Protein AF-0000000080648473 (afdb_homodimer)

Secondary structure (DSSP, 8-state):
--S-HHHHHHTT--SEEEEEEEEEE-TT--EEEEEEEEEEETTEEEE---TTSHHHHHHHHHSEEEEEE---HHHHHHHHHSPPPGGGEEEETTEEEETT-SEEEEEEE---GGGSSS-BEEEEEEEE-------B-HHHHHHHHHHHHHHHHHHH--HHHHHHHHHHHHHHHHH--HHHHHHHHHHHHHHHHT-/--S-HHHHHHTT--SEEEEEEEEEE-TT--EEEEEEEEEEETTEEEE---TTSHHHHHHHHHSEEEEEE---HHHHHHHHHSPPPGGGEEEETTEEEETT-SEEEEEEE---GGGSSS-BEEEEEEEE-------B-HHHHHHHHHHHHHHHHHHH--HHHHHHHHHHHHHHHHH--HHHHHHHHHHHHHHHHT-

Structure (mmCIF, N/CA/C/O backbone):
data_AF-0000000080648473-model_v1
#
loop_
_entity.id
_entity.type
_entity.pdbx_description
1 polymer 'DUF447 family protein'
#
loop_
_atom_site.group_PDB
_atom_site.id
_atom_site.type_symbol
_atom_site.label_atom_id
_atom_site.label_alt_id
_atom_site.label_comp_id
_atom_site.label_asym_id
_atom_site.label_entity_id
_atom_site.label_seq_id
_atom_site.pdbx_PDB_ins_code
_atom_site.Cartn_x
_atom_site.Cartn_y
_atom_site.Cartn_z
_atom_site.occupancy
_atom_site.B_iso_or_equiv
_atom_site.auth_seq_id
_atom_site.auth_comp_id
_atom_site.auth_asym_id
_atom_site.auth_atom_id
_atom_site.pdbx_PDB_model_num
ATOM 1 N N . MET A 1 1 ? 6.234 25.062 -10.305 1 76.19 1 MET A N 1
ATOM 2 C CA . MET A 1 1 ? 6.816 23.969 -11.078 1 76.19 1 MET A CA 1
ATOM 3 C C . MET A 1 1 ? 7.922 23.266 -10.289 1 76.19 1 MET A C 1
ATOM 5 O O . MET A 1 1 ? 8.711 23.922 -9.609 1 76.19 1 MET A O 1
ATOM 9 N N . ILE A 1 2 ? 7.816 21.938 -10.414 1 82.44 2 ILE A N 1
ATOM 10 C CA . ILE A 1 2 ? 8.836 21.172 -9.703 1 82.44 2 ILE A CA 1
ATOM 11 C C . ILE A 1 2 ? 10.188 21.344 -10.398 1 82.44 2 ILE A C 1
ATOM 13 O O . ILE A 1 2 ? 10.344 20.984 -11.562 1 82.44 2 ILE A O 1
ATOM 17 N N . ARG A 1 3 ? 11.102 21.922 -9.82 1 79.56 3 ARG A N 1
ATOM 18 C CA . ARG A 1 3 ? 12.414 22.219 -10.391 1 79.56 3 ARG A CA 1
ATOM 19 C C . ARG A 1 3 ? 13.289 20.969 -10.406 1 79.56 3 ARG A C 1
ATOM 21 O O . ARG A 1 3 ? 14.148 20.812 -11.281 1 79.56 3 ARG A O 1
ATOM 28 N N . ASP A 1 4 ? 13.086 20.062 -9.516 1 84.88 4 ASP A N 1
ATOM 29 C CA . ASP A 1 4 ? 13.906 18.844 -9.438 1 84.88 4 ASP A CA 1
ATOM 30 C C . ASP A 1 4 ? 13.023 17.609 -9.297 1 84.88 4 ASP A C 1
ATOM 32 O O . ASP A 1 4 ? 12.867 17.078 -8.203 1 84.88 4 ASP A O 1
ATOM 36 N N . LEU A 1 5 ? 12.531 17.172 -10.375 1 83.44 5 LEU A N 1
ATOM 37 C CA . LEU A 1 5 ? 11.609 16.031 -10.414 1 83.44 5 LEU A CA 1
ATOM 38 C C . LEU A 1 5 ? 12.281 14.773 -9.891 1 83.44 5 LEU A C 1
ATOM 40 O O . LEU A 1 5 ? 11.648 13.984 -9.18 1 83.44 5 LEU A O 1
ATOM 44 N N . GLY A 1 6 ? 13.523 14.594 -10.312 1 87.56 6 GLY A N 1
ATOM 45 C CA . GLY A 1 6 ? 14.266 13.445 -9.836 1 87.56 6 GLY A CA 1
ATOM 46 C C . GLY A 1 6 ? 14.375 13.383 -8.32 1 87.56 6 GLY A C 1
ATOM 47 O O . GLY A 1 6 ? 14.219 12.32 -7.723 1 87.56 6 GLY A O 1
ATOM 48 N N . ARG A 1 7 ? 14.578 14.531 -7.699 1 92.38 7 ARG A N 1
ATOM 49 C CA . ARG A 1 7 ? 14.719 14.602 -6.25 1 92.38 7 ARG A CA 1
ATOM 50 C C . ARG A 1 7 ? 13.406 14.281 -5.555 1 92.38 7 ARG A C 1
ATOM 52 O O . ARG A 1 7 ? 13.383 13.555 -4.555 1 92.38 7 ARG A O 1
ATOM 59 N N . ILE A 1 8 ? 12.312 14.766 -6.094 1 95.81 8 ILE A N 1
ATOM 60 C CA . ILE A 1 8 ? 10.984 14.531 -5.535 1 95.81 8 ILE A CA 1
ATOM 61 C C . ILE A 1 8 ? 10.641 13.047 -5.621 1 95.81 8 ILE A C 1
ATOM 63 O O . ILE A 1 8 ? 10.109 12.469 -4.664 1 95.81 8 ILE A O 1
ATOM 67 N N . GLU A 1 9 ? 10.992 12.453 -6.668 1 95.06 9 GLU A N 1
ATOM 68 C CA . GLU A 1 9 ? 10.711 11.031 -6.852 1 95.06 9 GLU A CA 1
ATOM 69 C C . GLU A 1 9 ? 11.602 10.18 -5.953 1 95.06 9 GLU A C 1
ATOM 71 O O . GLU A 1 9 ? 11.18 9.117 -5.48 1 95.06 9 GLU A O 1
ATOM 76 N N . GLU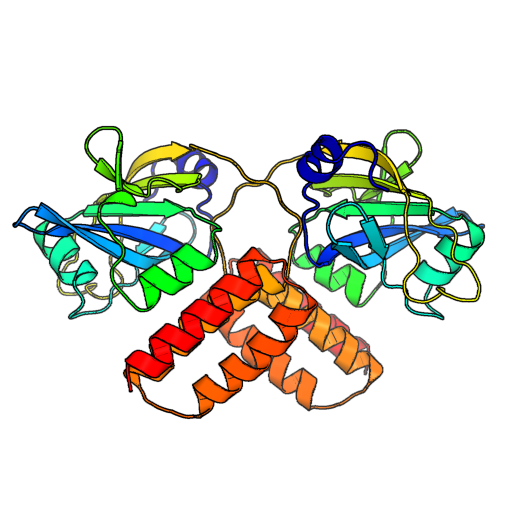 A 1 10 ? 12.789 10.609 -5.707 1 95.25 10 GLU A N 1
ATOM 77 C CA . GLU A 1 10 ? 13.664 9.93 -4.758 1 95.25 10 GLU A CA 1
ATOM 78 C C . GLU A 1 10 ? 13.055 9.914 -3.357 1 95.25 10 GLU A C 1
ATOM 80 O O . GLU A 1 10 ? 13.289 8.992 -2.578 1 95.25 10 GLU A O 1
ATOM 85 N N . LEU A 1 11 ? 12.25 10.953 -3.074 1 97.25 11 LEU A N 1
ATOM 86 C CA . LEU A 1 11 ? 11.625 11.086 -1.763 1 97.25 11 LEU A CA 1
ATOM 87 C C . LEU A 1 11 ? 10.312 10.305 -1.7 1 97.25 11 LEU A C 1
ATOM 89 O O . LEU A 1 11 ? 9.641 10.289 -0.666 1 97.25 11 LEU A O 1
ATOM 93 N N . GLY A 1 12 ? 9.977 9.68 -2.799 1 96.56 12 GLY A N 1
ATOM 94 C CA . GLY A 1 12 ? 8.812 8.812 -2.812 1 96.56 12 GLY A CA 1
ATOM 95 C C . GLY A 1 12 ? 7.539 9.516 -3.24 1 96.56 12 GLY A C 1
ATOM 96 O O . GLY A 1 12 ? 6.438 9.031 -2.986 1 96.56 12 GLY A O 1
ATOM 97 N N . ILE A 1 13 ? 7.695 10.656 -3.875 1 97.81 13 ILE A N 1
ATOM 98 C CA . ILE A 1 13 ? 6.535 11.438 -4.285 1 97.81 13 ILE A CA 1
ATOM 99 C C . ILE A 1 13 ? 6.336 11.312 -5.793 1 97.81 13 ILE A C 1
ATOM 101 O O . ILE A 1 13 ? 7.203 11.703 -6.578 1 97.81 13 ILE A O 1
ATOM 105 N N . PHE A 1 14 ? 5.211 10.766 -6.172 1 97.06 14 PHE A N 1
ATOM 106 C CA . PHE A 1 14 ? 4.914 10.477 -7.57 1 97.06 14 PHE A CA 1
ATOM 107 C C . PHE A 1 14 ? 3.537 11.008 -7.953 1 97.06 14 PHE A C 1
ATOM 109 O O . PHE A 1 14 ? 2.859 11.633 -7.141 1 97.06 14 PHE A O 1
ATOM 116 N N . ASP A 1 15 ? 3.168 10.852 -9.242 1 97.44 15 ASP A N 1
ATOM 117 C CA . ASP A 1 15 ? 1.849 11.281 -9.695 1 97.44 15 ASP A CA 1
ATOM 118 C C . ASP A 1 15 ? 0.744 10.633 -8.867 1 97.44 15 ASP A C 1
ATOM 120 O O . ASP A 1 15 ? 0.832 9.453 -8.516 1 97.44 15 ASP A O 1
ATOM 124 N N . GLY A 1 16 ? -0.351 11.438 -8.602 1 97.88 16 GLY A N 1
ATOM 125 C CA . GLY A 1 16 ? -1.429 11.016 -7.719 1 97.88 16 GLY A CA 1
ATOM 126 C C . GLY A 1 16 ? -1.335 11.625 -6.332 1 97.88 16 GLY A C 1
ATOM 127 O O . GLY A 1 16 ? -0.578 12.578 -6.117 1 97.88 16 GLY A O 1
ATOM 128 N N . ILE A 1 17 ? -2.143 11.172 -5.473 1 98.62 17 ILE A N 1
ATOM 129 C CA . ILE A 1 17 ? -2.125 11.664 -4.098 1 98.62 17 ILE A CA 1
ATOM 130 C C . ILE A 1 17 ? -1.145 10.844 -3.266 1 98.62 17 ILE A C 1
ATOM 132 O O . ILE A 1 17 ? -1.242 9.617 -3.217 1 98.62 17 ILE A O 1
ATOM 136 N N . ASN A 1 18 ? -0.163 11.477 -2.77 1 98.62 18 ASN A N 1
ATOM 137 C CA . ASN A 1 18 ? 0.8 10.906 -1.835 1 98.62 18 ASN A CA 1
ATOM 138 C C . ASN A 1 18 ? 0.389 11.148 -0.386 1 98.62 18 ASN A C 1
ATOM 140 O O . ASN A 1 18 ? 0.379 12.289 0.077 1 98.62 18 ASN A O 1
ATOM 144 N N . GLU A 1 19 ? 0.005 10.055 0.288 1 98.69 19 GLU A N 1
ATOM 145 C CA . GLU A 1 19 ? -0.373 10.203 1.69 1 98.69 19 GLU A CA 1
ATOM 146 C C . GLU A 1 19 ? 0.854 10.406 2.574 1 98.69 19 GLU A C 1
ATOM 148 O O . GLU A 1 19 ? 1.631 9.477 2.795 1 98.69 19 GLU A O 1
ATOM 153 N N . ILE A 1 20 ? 1.003 11.609 3.045 1 98.81 20 ILE A N 1
ATOM 154 C CA . ILE A 1 20 ? 2.121 11.945 3.92 1 98.81 20 ILE A CA 1
ATOM 155 C C . ILE A 1 20 ? 1.597 12.344 5.297 1 98.81 20 ILE A C 1
ATOM 157 O O . ILE A 1 20 ? 0.391 12.523 5.48 1 98.81 20 ILE A O 1
ATOM 161 N N . ILE A 1 21 ? 2.473 12.344 6.215 1 98.81 21 ILE A N 1
ATOM 162 C CA . ILE A 1 21 ? 2.189 12.945 7.512 1 98.81 21 ILE A CA 1
ATOM 163 C C . ILE A 1 21 ? 2.934 14.273 7.633 1 98.81 21 ILE A C 1
ATOM 165 O O . ILE A 1 21 ? 4.168 14.305 7.652 1 98.81 21 ILE A O 1
ATOM 169 N N . ALA A 1 22 ? 2.207 15.312 7.688 1 98.81 22 ALA A N 1
ATOM 170 C CA . ALA A 1 22 ? 2.795 16.641 7.766 1 98.81 22 ALA A CA 1
ATOM 171 C C . ALA A 1 22 ? 3.164 17 9.203 1 98.81 22 ALA A C 1
ATOM 173 O O . ALA A 1 22 ? 2.396 16.734 10.133 1 98.81 22 ALA A O 1
ATOM 174 N N . THR A 1 23 ? 4.312 17.547 9.359 1 98.88 23 THR A N 1
ATOM 175 C CA . THR A 1 23 ? 4.656 18.172 10.625 1 98.88 23 THR A CA 1
ATOM 176 C C . THR A 1 23 ? 4.711 19.688 10.477 1 98.88 23 THR A C 1
ATOM 178 O O . THR A 1 23 ? 5.188 20.203 9.469 1 98.88 23 THR A O 1
ATOM 181 N N . THR A 1 24 ? 4.164 20.344 11.375 1 98.44 24 THR A N 1
ATOM 182 C CA . THR A 1 24 ? 4.141 21.812 11.477 1 98.44 24 THR A CA 1
ATOM 183 C C . THR A 1 24 ? 4.387 22.25 12.914 1 98.44 24 THR A C 1
ATOM 185 O O . THR A 1 24 ? 4.371 21.438 13.836 1 98.44 24 THR A O 1
ATOM 188 N N . VAL A 1 25 ? 4.727 23.531 13.055 1 97.5 25 VAL A N 1
ATOM 189 C CA . VAL A 1 25 ? 4.961 24.141 14.359 1 97.5 25 VAL A CA 1
ATOM 190 C C . VAL A 1 25 ? 4.176 25.438 14.469 1 97.5 25 VAL A C 1
ATOM 192 O O . VAL A 1 25 ? 4.133 26.234 13.523 1 97.5 25 VAL A O 1
ATOM 195 N N . ASN A 1 26 ? 3.506 25.609 15.586 1 96.62 26 ASN A N 1
ATOM 196 C CA . ASN A 1 26 ? 2.814 26.875 15.766 1 96.62 26 ASN A CA 1
ATOM 197 C C . ASN A 1 26 ? 3.736 27.938 16.359 1 96.62 26 ASN A C 1
ATOM 199 O O . ASN A 1 26 ? 4.918 27.672 16.594 1 96.62 26 ASN A O 1
ATOM 203 N N . GLU A 1 27 ? 3.189 29.109 16.547 1 95 27 GLU A N 1
ATOM 204 C CA . GLU A 1 27 ? 3.979 30.234 17.016 1 95 27 GLU A CA 1
ATOM 205 C C . GLU A 1 27 ? 4.535 29.969 18.406 1 95 27 GLU A C 1
ATOM 207 O O . GLU A 1 27 ? 5.609 30.469 18.766 1 95 27 GLU A O 1
ATOM 212 N N . ALA A 1 28 ? 3.824 29.156 19.188 1 95.81 28 ALA A N 1
ATOM 213 C CA . ALA A 1 28 ? 4.238 28.844 20.547 1 95.81 28 ALA A CA 1
ATOM 214 C C . ALA A 1 28 ? 5.293 27.734 20.562 1 95.81 28 ALA A C 1
ATOM 216 O O . ALA A 1 28 ? 5.828 27.391 21.609 1 95.81 28 ALA A O 1
ATOM 217 N N . GLY A 1 29 ? 5.531 27.141 19.438 1 95.75 29 GLY A N 1
ATOM 218 C CA . GLY A 1 29 ? 6.547 26.094 19.328 1 95.75 29 GLY A CA 1
ATOM 219 C C . GLY A 1 29 ? 5.992 24.703 19.516 1 95.75 29 GLY A C 1
ATOM 220 O O . GLY A 1 29 ? 6.75 23.734 19.672 1 95.75 29 GLY A O 1
ATOM 221 N N . THR A 1 30 ? 4.695 24.609 19.562 1 97 30 THR A N 1
ATOM 222 C CA . THR A 1 30 ? 4.07 23.297 19.719 1 97 30 THR A CA 1
ATOM 223 C C . THR A 1 30 ? 4.066 22.547 18.391 1 97 30 THR A C 1
ATOM 225 O O . THR A 1 30 ? 3.656 23.094 17.359 1 97 30 THR A O 1
ATOM 228 N N . HIS A 1 31 ? 4.531 21.344 18.438 1 98.19 31 HIS A N 1
ATOM 229 C CA . HIS A 1 31 ? 4.594 20.5 17.25 1 98.19 31 HIS A CA 1
ATOM 230 C C . HIS A 1 31 ? 3.238 19.875 16.953 1 98.19 31 HIS A C 1
ATOM 232 O O . HIS A 1 31 ? 2.484 19.547 17.875 1 98.19 31 HIS A O 1
ATOM 238 N N . ASN A 1 32 ? 2.928 19.75 15.703 1 98.44 32 ASN A N 1
ATOM 239 C CA . ASN A 1 32 ? 1.719 19.094 15.227 1 98.44 32 ASN A CA 1
ATOM 240 C C . ASN A 1 32 ? 2.021 18.125 14.086 1 98.44 32 ASN A C 1
ATOM 242 O O . ASN A 1 32 ? 2.865 18.406 13.234 1 98.44 32 ASN A O 1
ATOM 246 N N . ALA A 1 33 ? 1.428 16.969 14.148 1 98.81 33 ALA A N 1
ATOM 247 C CA . ALA A 1 33 ? 1.495 16 13.062 1 98.81 33 ALA A CA 1
ATOM 248 C C . ALA A 1 33 ? 0.099 15.602 12.594 1 98.81 33 ALA A C 1
ATOM 250 O O . ALA A 1 33 ? -0.787 15.352 13.414 1 98.81 33 ALA A O 1
ATOM 251 N N . ALA A 1 34 ? -0.133 15.578 11.273 1 98.5 34 ALA A N 1
ATOM 252 C CA . ALA A 1 34 ? -1.42 15.172 10.719 1 98.5 34 ALA A CA 1
ATOM 253 C C . ALA A 1 34 ? -1.26 14.648 9.289 1 98.5 34 ALA A C 1
ATOM 255 O O . ALA A 1 34 ? -0.409 15.133 8.539 1 98.5 34 ALA A O 1
ATOM 256 N N . PRO A 1 35 ? -2.076 13.695 8.938 1 98.44 35 PRO A N 1
ATOM 257 C CA . PRO A 1 35 ? -2.027 13.242 7.543 1 98.44 35 PRO A CA 1
ATOM 258 C C . PRO A 1 35 ? -2.52 14.305 6.562 1 98.44 35 PRO A C 1
ATOM 260 O O . PRO A 1 35 ? -3.465 15.039 6.863 1 98.44 35 PRO A O 1
ATOM 263 N N . LEU A 1 36 ? -1.856 14.453 5.453 1 98.12 36 LEU A N 1
ATOM 264 C CA . LEU A 1 36 ? -2.254 15.305 4.34 1 98.12 36 LEU A CA 1
ATOM 265 C C . LEU A 1 36 ? -2.068 14.586 3.01 1 98.12 36 LEU A C 1
ATOM 267 O O . LEU A 1 36 ? -1.202 13.719 2.885 1 98.12 36 LEU A O 1
ATOM 271 N N . GLY A 1 37 ? -2.918 14.898 2.055 1 98.25 37 GLY A N 1
ATOM 272 C CA . GLY A 1 37 ? -2.721 14.461 0.682 1 98.25 37 GLY A CA 1
ATOM 273 C C . GLY A 1 37 ? -1.87 15.414 -0.134 1 98.25 37 GLY A C 1
ATOM 274 O O . GLY A 1 37 ? -2.314 16.516 -0.473 1 98.25 37 GLY A O 1
ATOM 275 N N . LEU A 1 38 ? -0.641 15.047 -0.356 1 98.56 38 LEU A N 1
ATOM 276 C CA . LEU A 1 38 ? 0.224 15.766 -1.283 1 98.56 38 LEU A CA 1
ATOM 277 C C . LEU A 1 38 ? -0.014 15.305 -2.717 1 98.56 38 LEU A C 1
ATOM 279 O O . LEU A 1 38 ? 0.239 14.148 -3.053 1 98.56 38 LEU A O 1
ATOM 283 N N . ILE A 1 39 ? -0.513 16.219 -3.566 1 97.94 39 ILE A N 1
ATOM 284 C CA . ILE A 1 39 ? -1.008 15.859 -4.887 1 97.94 39 ILE A CA 1
ATOM 285 C C . ILE A 1 39 ? 0.008 16.266 -5.953 1 97.94 39 ILE A C 1
ATOM 287 O O . ILE A 1 39 ? 0.35 17.438 -6.074 1 97.94 39 ILE A O 1
ATOM 291 N N . ARG A 1 40 ? 0.458 15.328 -6.676 1 97.62 40 ARG A N 1
ATOM 292 C CA . ARG A 1 40 ? 1.321 15.617 -7.816 1 97.62 40 ARG A CA 1
ATOM 293 C C . ARG A 1 40 ? 0.581 15.406 -9.133 1 97.62 40 ARG A C 1
ATOM 295 O O . ARG A 1 40 ? -0.027 14.352 -9.344 1 97.62 40 ARG A O 1
ATOM 302 N N . THR A 1 41 ? 0.563 16.359 -9.938 1 95.12 41 THR A N 1
ATOM 303 C CA . THR A 1 41 ? 0.084 16.297 -11.312 1 95.12 41 THR A CA 1
ATOM 304 C C . THR A 1 41 ? 1.162 16.781 -12.281 1 95.12 41 THR A C 1
ATOM 306 O O . THR A 1 41 ? 1.342 17.984 -12.477 1 95.12 41 THR A O 1
ATOM 309 N N . GLY A 1 42 ? 1.852 15.773 -12.852 1 93.12 42 GLY A N 1
ATOM 310 C CA . GLY A 1 42 ? 2.99 16.141 -13.68 1 93.12 42 GLY A CA 1
ATOM 311 C C . GLY A 1 42 ? 4.074 16.875 -12.914 1 93.12 42 GLY A C 1
ATOM 312 O O . GLY A 1 42 ? 4.668 16.312 -11.984 1 93.12 42 GLY A O 1
ATOM 313 N N . GLU A 1 43 ? 4.16 18.203 -13.211 1 94.31 43 GLU A N 1
ATOM 314 C CA . GLU A 1 43 ? 5.258 18.953 -12.617 1 94.31 43 GLU A CA 1
ATOM 315 C C . GLU A 1 43 ? 4.746 19.922 -11.547 1 94.31 43 GLU A C 1
ATOM 317 O O . GLU A 1 43 ? 5.453 20.844 -11.141 1 94.31 43 GLU A O 1
ATOM 322 N N . THR A 1 44 ? 3.564 19.672 -11.141 1 95.5 44 THR A N 1
ATOM 323 C CA . THR A 1 44 ? 2.994 20.547 -10.117 1 95.5 44 THR A CA 1
ATOM 324 C C . THR A 1 44 ? 2.668 19.75 -8.852 1 95.5 44 THR A C 1
ATOM 326 O O . THR A 1 44 ? 2.268 18.594 -8.93 1 95.5 44 THR A O 1
ATOM 329 N N . LEU A 1 45 ? 2.895 20.391 -7.727 1 96.81 45 LEU A N 1
ATOM 330 C CA . LEU A 1 45 ? 2.541 19.844 -6.426 1 96.81 45 LEU A CA 1
ATOM 331 C C . LEU A 1 45 ? 1.556 20.75 -5.699 1 96.81 45 LEU A C 1
ATOM 333 O O . LEU A 1 45 ? 1.7 21.984 -5.723 1 96.81 45 LEU A O 1
ATOM 337 N N . SER A 1 46 ? 0.538 20.156 -5.16 1 96.81 46 SER A N 1
ATOM 338 C CA . SER A 1 46 ? -0.42 20.859 -4.305 1 96.81 46 SER A CA 1
ATOM 339 C C . SER A 1 46 ? -0.751 20.031 -3.064 1 96.81 46 SER A C 1
ATOM 341 O O . SER A 1 46 ? -0.474 18.828 -3.016 1 96.81 46 SER A O 1
ATOM 343 N N . VAL A 1 47 ? -1.25 20.719 -2.096 1 97.38 47 VAL A N 1
ATOM 344 C CA . VAL A 1 47 ? -1.613 20 -0.875 1 97.38 47 VAL A CA 1
ATOM 345 C C . VAL A 1 47 ? -3.047 20.359 -0.48 1 97.38 47 VAL A C 1
ATOM 347 O O . VAL A 1 47 ? -3.467 21.516 -0.599 1 97.38 47 VAL A O 1
ATOM 350 N N . ARG A 1 48 ? -3.805 19.312 -0.126 1 95.12 48 ARG A N 1
ATOM 351 C CA . ARG A 1 48 ? -5.176 19.531 0.333 1 95.12 48 ARG A CA 1
ATOM 352 C C . ARG A 1 48 ? -5.199 19.969 1.792 1 95.12 48 ARG A C 1
ATOM 354 O O . ARG A 1 48 ? -4.758 19.234 2.676 1 95.12 48 ARG A O 1
ATOM 361 N N . LEU A 1 49 ? -5.754 21.141 2.016 1 95.12 49 LEU A N 1
ATOM 362 C CA . LEU A 1 49 ? -5.832 21.672 3.371 1 95.12 49 LEU A CA 1
ATOM 363 C C . LEU A 1 49 ? -7.285 21.781 3.83 1 95.12 49 LEU A C 1
ATOM 365 O O . LEU A 1 49 ? -8.172 22.062 3.025 1 95.12 49 LEU A O 1
ATOM 369 N N . PHE A 1 50 ? -7.453 21.484 5.098 1 91.19 50 PHE A N 1
ATOM 370 C CA . PHE A 1 50 ? -8.781 21.625 5.695 1 91.19 50 PHE A CA 1
ATOM 371 C C . PHE A 1 50 ? -8.82 22.812 6.656 1 91.19 50 PHE A C 1
ATOM 373 O O . PHE A 1 50 ? -8.141 22.797 7.684 1 91.19 50 PHE A O 1
ATOM 380 N N . VAL A 1 51 ? -9.664 23.703 6.336 1 89.62 51 VAL A N 1
ATOM 381 C CA . VAL A 1 51 ? -9.789 24.922 7.121 1 89.62 51 VAL A CA 1
ATOM 382 C C . VAL A 1 51 ? -10.227 24.578 8.547 1 89.62 51 VAL A C 1
ATOM 384 O O . VAL A 1 51 ? -11.094 23.734 8.75 1 89.62 51 VAL A O 1
ATOM 387 N N . GLY A 1 52 ? -9.578 25.297 9.5 1 90 52 GLY A N 1
ATOM 388 C CA . GLY A 1 52 ? -9.984 25.125 10.891 1 90 52 GLY A CA 1
ATOM 389 C C . GLY A 1 52 ? -9.164 24.094 11.633 1 90 52 GLY A C 1
ATOM 390 O O . GLY A 1 52 ? -9.406 23.844 12.82 1 90 52 GLY A O 1
ATOM 391 N N . THR A 1 53 ? -8.219 23.469 10.977 1 92.62 53 THR A N 1
ATOM 392 C CA . THR A 1 53 ? -7.348 22.516 11.641 1 92.62 53 THR A CA 1
ATOM 393 C C . THR A 1 53 ? -6.078 23.203 12.141 1 92.62 53 THR A C 1
ATOM 395 O O . THR A 1 53 ? -5.738 24.297 11.688 1 92.62 53 THR A O 1
ATOM 398 N N . HIS A 1 54 ? -5.398 22.594 13.047 1 95.19 54 HIS A N 1
ATOM 399 C CA . HIS A 1 54 ? -4.105 23.078 13.508 1 95.19 54 HIS A CA 1
ATOM 400 C C . HIS A 1 54 ? -3.105 23.172 12.359 1 95.19 54 HIS A C 1
ATOM 402 O O . HIS A 1 54 ? -2.355 24.141 12.25 1 95.19 54 HIS A O 1
ATOM 408 N N . THR A 1 55 ? -3.111 22.141 11.523 1 95.31 55 THR A N 1
ATOM 409 C CA . THR A 1 55 ? -2.201 22.094 10.383 1 95.31 55 THR A CA 1
ATOM 410 C C . THR A 1 55 ? -2.426 23.297 9.461 1 95.31 55 THR A C 1
ATOM 412 O O . THR A 1 55 ? -1.469 23.938 9.039 1 95.31 55 THR A O 1
ATOM 415 N N . TYR A 1 56 ? -3.705 23.547 9.227 1 94.38 56 TYR A N 1
ATOM 416 C CA . TYR A 1 56 ? -4.059 24.688 8.391 1 94.38 56 TYR A CA 1
ATOM 417 C C . TYR A 1 56 ? -3.543 25.984 8.992 1 94.38 56 TYR A C 1
ATOM 419 O O . TYR A 1 56 ? -2.885 26.781 8.312 1 94.38 56 TYR A O 1
ATOM 427 N N . GLU A 1 57 ? -3.807 26.266 10.242 1 94.62 57 GLU A N 1
ATOM 428 C CA . GLU A 1 57 ? -3.404 27.484 10.93 1 94.62 57 GLU A CA 1
ATOM 429 C C . GLU A 1 57 ? -1.885 27.641 10.945 1 94.62 57 GLU A C 1
ATOM 431 O O . GLU A 1 57 ? -1.361 28.734 10.711 1 94.62 57 GLU A O 1
ATOM 436 N N . ASN A 1 58 ? -1.223 26.531 11.195 1 96.88 58 ASN A N 1
ATOM 437 C CA . ASN A 1 58 ? 0.235 26.562 11.227 1 96.88 58 ASN A CA 1
ATOM 438 C C . ASN A 1 58 ? 0.822 26.906 9.867 1 96.88 58 ASN A C 1
ATOM 440 O O . ASN A 1 58 ? 1.772 27.672 9.766 1 96.88 58 ASN A O 1
ATOM 444 N N . ILE A 1 59 ? 0.256 26.312 8.812 1 96.38 59 ILE A N 1
ATOM 445 C CA . ILE A 1 59 ? 0.764 26.547 7.465 1 96.38 59 ILE A CA 1
ATOM 446 C C . ILE A 1 59 ? 0.458 27.984 7.039 1 96.38 59 ILE A C 1
ATOM 448 O O . ILE A 1 59 ? 1.28 28.625 6.387 1 96.38 59 ILE A O 1
ATOM 452 N N . MET A 1 60 ? -0.731 28.5 7.398 1 92.81 60 MET A N 1
ATOM 453 C CA . MET A 1 60 ? -1.091 29.875 7.074 1 92.81 60 MET A CA 1
ATOM 454 C C . MET A 1 60 ? -0.127 30.859 7.727 1 92.81 60 MET A C 1
ATOM 456 O O . MET A 1 60 ? 0.231 31.875 7.129 1 92.81 60 MET A O 1
ATOM 460 N N . SER A 1 61 ? 0.259 30.547 8.891 1 93.94 61 SER A N 1
ATOM 461 C CA . SER A 1 61 ? 1.14 31.422 9.641 1 93.94 61 SER A CA 1
ATOM 462 C C . SER A 1 61 ? 2.598 31.234 9.242 1 93.94 61 SER A C 1
ATOM 464 O O . SER A 1 61 ? 3.311 32.188 8.984 1 93.94 61 SER A O 1
ATOM 466 N N . GLY A 1 62 ? 3.07 29.984 9.141 1 95.19 62 GLY A N 1
ATOM 467 C CA . GLY A 1 62 ? 4.477 29.656 8.945 1 95.19 62 GLY A CA 1
ATOM 468 C C . GLY A 1 62 ? 4.863 29.547 7.484 1 95.19 62 GLY A C 1
ATOM 469 O O . GLY A 1 62 ? 6.047 29.562 7.145 1 95.19 62 GLY A O 1
ATOM 470 N N . LYS A 1 63 ? 3.943 29.328 6.652 1 96.12 63 LYS A N 1
ATOM 471 C CA . LYS A 1 63 ? 4.105 29.281 5.199 1 96.12 63 LYS A CA 1
ATOM 472 C C . LYS A 1 63 ? 4.953 28.078 4.781 1 96.12 63 LYS A C 1
ATOM 474 O O . LYS A 1 63 ? 5.652 28.141 3.768 1 96.12 63 LYS A O 1
ATOM 479 N N . LYS A 1 64 ? 4.941 27.078 5.562 1 98 64 LYS A N 1
ATOM 480 C CA . LYS A 1 64 ? 5.699 25.875 5.234 1 98 64 LYS A CA 1
ATOM 481 C C . LYS A 1 64 ? 5.152 24.672 5.98 1 98 64 LYS A C 1
ATOM 483 O O . LYS A 1 64 ? 4.395 24.812 6.941 1 98 64 LYS A O 1
ATOM 488 N N . PHE A 1 65 ? 5.504 23.5 5.598 1 98.62 65 PHE A N 1
ATOM 489 C CA . PHE A 1 65 ? 5.297 22.234 6.297 1 98.62 65 PHE A CA 1
ATOM 490 C C . PHE A 1 65 ? 6.324 21.203 5.852 1 98.62 65 PHE A C 1
ATOM 492 O O . PHE A 1 65 ? 6.977 21.375 4.82 1 98.62 65 PHE A O 1
ATOM 499 N N . VAL A 1 66 ? 6.527 20.266 6.688 1 98.88 66 VAL A N 1
ATOM 500 C CA . VAL A 1 66 ? 7.383 19.125 6.348 1 98.88 66 VAL A CA 1
ATOM 501 C C . VAL A 1 66 ? 6.523 17.906 6.047 1 98.88 66 VAL A C 1
ATOM 503 O O . VAL A 1 66 ? 5.664 17.531 6.848 1 98.88 66 VAL A O 1
ATOM 506 N N . ALA A 1 67 ? 6.691 17.312 4.887 1 98.88 67 ALA A N 1
ATOM 507 C CA . ALA A 1 67 ? 6.074 16.047 4.535 1 98.88 67 ALA A CA 1
ATOM 508 C C . ALA A 1 67 ? 6.934 14.867 4.996 1 98.88 67 ALA A C 1
ATOM 510 O O . ALA A 1 67 ? 8.094 14.75 4.602 1 98.88 67 ALA A O 1
ATOM 511 N N . ASN A 1 68 ? 6.434 14.047 5.871 1 98.88 68 ASN A N 1
ATOM 512 C CA . ASN A 1 68 ? 7.078 12.805 6.281 1 98.88 68 ASN A CA 1
ATOM 513 C C . ASN A 1 68 ? 6.457 11.594 5.586 1 98.88 68 ASN A C 1
ATOM 515 O O . ASN A 1 68 ? 5.262 11.344 5.727 1 98.88 68 ASN A O 1
ATOM 519 N N . VAL A 1 69 ? 7.246 10.945 4.812 1 98.56 69 VAL A N 1
ATOM 520 C CA . VAL A 1 69 ? 6.812 9.688 4.211 1 98.56 69 VAL A CA 1
ATOM 521 C C . VAL A 1 69 ? 6.98 8.547 5.211 1 98.56 69 VAL A C 1
ATOM 523 O O . VAL A 1 69 ? 8.055 8.383 5.793 1 98.56 69 VAL A O 1
ATOM 526 N N . SER A 1 70 ? 5.926 7.863 5.461 1 97.38 70 SER A N 1
ATOM 527 C CA . SER A 1 70 ? 5.926 6.738 6.391 1 97.38 70 SER A CA 1
ATOM 528 C C . SER A 1 70 ? 4.957 5.648 5.941 1 97.38 70 SER A C 1
ATOM 530 O O . SER A 1 70 ? 3.938 5.938 5.312 1 97.38 70 SER A O 1
ATOM 532 N N . HIS A 1 71 ? 5.285 4.414 6.293 1 96 71 HIS A N 1
ATOM 533 C CA . HIS A 1 71 ? 4.383 3.291 6.059 1 96 71 HIS A CA 1
ATOM 534 C C . HIS A 1 71 ? 3.934 2.662 7.371 1 96 71 HIS A C 1
ATOM 536 O O . HIS A 1 71 ? 3.369 1.564 7.379 1 96 71 HIS A O 1
ATOM 542 N N . ASP A 1 72 ? 4.23 3.371 8.461 1 96.31 72 ASP A N 1
ATOM 543 C CA . ASP A 1 72 ? 3.814 2.869 9.766 1 96.31 72 ASP A CA 1
ATOM 544 C C . ASP A 1 72 ? 2.314 3.07 9.984 1 96.31 72 ASP A C 1
ATOM 546 O O . ASP A 1 72 ? 1.854 4.199 10.164 1 96.31 72 ASP A O 1
ATOM 550 N N . PRO A 1 73 ? 1.566 1.917 10.055 1 97.69 73 PRO A N 1
ATOM 551 C CA . PRO A 1 73 ? 0.114 2.062 10.172 1 97.69 73 PRO A CA 1
ATOM 552 C C . PRO A 1 73 ? -0.308 2.713 11.492 1 97.69 73 PRO A C 1
ATOM 554 O O . PRO A 1 73 ? -1.324 3.412 11.539 1 97.69 73 PRO A O 1
ATOM 557 N N . ILE A 1 74 ? 0.448 2.557 12.484 1 97.69 74 ILE A N 1
ATOM 558 C CA . ILE A 1 74 ? 0.105 3.131 13.781 1 97.69 74 ILE A CA 1
ATOM 559 C C . ILE A 1 74 ? 0.234 4.652 13.719 1 97.69 74 ILE A C 1
ATOM 561 O O . ILE A 1 74 ? -0.617 5.375 14.25 1 97.69 74 ILE A O 1
ATOM 565 N N . LEU A 1 75 ? 1.277 5.098 13.086 1 97.94 75 LEU A N 1
ATOM 566 C CA . LEU A 1 75 ? 1.477 6.535 12.945 1 97.94 75 LEU A CA 1
ATOM 567 C C . LEU A 1 75 ? 0.323 7.172 12.18 1 97.94 75 LEU A C 1
ATOM 569 O O . LEU A 1 75 ? -0.156 8.25 12.547 1 97.94 75 LEU A O 1
ATOM 573 N N . PHE A 1 76 ? -0.165 6.531 11.125 1 98.56 76 PHE A N 1
ATOM 574 C CA . PHE A 1 76 ? -1.3 7.043 10.367 1 98.56 76 PHE A CA 1
ATOM 575 C C . PHE A 1 76 ? -2.539 7.145 11.25 1 98.56 76 PHE A C 1
ATOM 577 O O . PHE A 1 76 ? -3.23 8.164 11.242 1 98.56 76 PHE A O 1
ATOM 584 N N . VAL A 1 77 ? -2.766 6.086 12.031 1 98.69 77 VAL A N 1
ATOM 585 C CA . VAL A 1 77 ? -3.949 6.039 12.883 1 98.69 77 VAL A CA 1
ATOM 586 C C . VAL A 1 77 ? -3.857 7.121 13.953 1 98.69 77 VAL A C 1
ATOM 588 O O . VAL A 1 77 ? -4.785 7.91 14.133 1 98.69 77 VAL A O 1
ATOM 591 N N . GLU A 1 78 ? -2.76 7.246 14.586 1 98.31 78 GLU A N 1
ATOM 592 C CA . GLU A 1 78 ? -2.613 8.141 15.727 1 98.31 78 GLU A CA 1
ATOM 593 C C . GLU A 1 78 ? -2.631 9.602 15.289 1 98.31 78 GLU A C 1
ATOM 595 O O . GLU A 1 78 ? -3.215 10.453 15.969 1 98.31 78 GLU A O 1
ATOM 600 N N . THR A 1 79 ? -2.041 9.898 14.172 1 98.31 79 THR A N 1
ATOM 601 C CA . THR A 1 79 ? -1.98 11.289 13.727 1 98.31 79 THR A CA 1
ATOM 602 C C . THR A 1 79 ? -3.301 11.703 13.086 1 98.31 79 THR A C 1
ATOM 604 O O . THR A 1 79 ? -3.633 12.891 13.055 1 98.31 79 THR A O 1
ATOM 607 N N . ALA A 1 80 ? -4.035 10.742 12.547 1 97.81 80 ALA A N 1
ATOM 608 C CA . ALA A 1 80 ? -5.324 11.047 11.938 1 97.81 80 ALA A CA 1
ATOM 609 C C . ALA A 1 80 ? -6.371 11.367 13 1 97.81 80 ALA A C 1
ATOM 611 O O . ALA A 1 80 ? -7.293 12.148 12.758 1 97.81 80 ALA A O 1
ATOM 612 N N . LEU A 1 81 ? -6.246 10.773 14.203 1 97.06 81 LEU A N 1
ATOM 613 C CA . LEU A 1 81 ? -7.352 10.82 15.148 1 97.06 81 LEU A CA 1
ATOM 614 C C . LEU A 1 81 ? -6.93 11.516 16.438 1 97.06 81 LEU A C 1
ATOM 616 O O . LEU A 1 81 ? -7.727 11.641 17.375 1 97.06 81 LEU A O 1
ATOM 620 N N . GLY A 1 82 ? -5.633 11.922 16.484 1 92.75 82 GLY A N 1
ATOM 621 C CA . GLY A 1 82 ? -5.184 12.586 17.688 1 92.75 82 GLY A CA 1
ATOM 622 C C . GLY A 1 82 ? -3.781 13.148 17.578 1 92.75 82 GLY A C 1
ATOM 623 O O . GLY A 1 82 ? -3.162 13.086 16.516 1 92.75 82 GLY A O 1
ATOM 624 N N . ASP A 1 83 ? -3.311 13.711 18.734 1 95.19 83 ASP A N 1
ATOM 625 C CA . ASP A 1 83 ? -1.958 14.25 18.844 1 95.19 83 ASP A CA 1
ATOM 626 C C . ASP A 1 83 ? -0.97 13.18 19.297 1 95.19 83 ASP A C 1
ATOM 628 O O . ASP A 1 83 ? -1.309 12.32 20.109 1 95.19 83 ASP A O 1
ATOM 632 N N . ILE A 1 84 ? 0.125 13.25 18.734 1 97.5 84 ILE A N 1
ATOM 633 C CA . ILE A 1 84 ? 1.155 12.32 19.172 1 97.5 84 ILE A CA 1
ATOM 634 C C . ILE A 1 84 ? 2.143 13.039 20.094 1 97.5 84 ILE A C 1
ATOM 636 O O . ILE A 1 84 ? 2.229 14.266 20.078 1 97.5 84 ILE A O 1
ATOM 640 N N . SER A 1 85 ? 2.861 12.273 20.906 1 97.25 85 SER A N 1
ATOM 641 C CA . SER A 1 85 ? 3.777 12.836 21.891 1 97.25 85 SER A CA 1
ATOM 642 C C . SER A 1 85 ? 4.973 13.5 21.219 1 97.25 85 SER A C 1
ATOM 644 O O . SER A 1 85 ? 5.363 13.117 20.109 1 97.25 85 SER A O 1
ATOM 646 N N . ASP A 1 86 ? 5.562 14.367 21.953 1 97.12 86 ASP A N 1
ATOM 647 C CA . ASP A 1 86 ? 6.707 15.133 21.469 1 97.12 86 ASP A CA 1
ATOM 648 C C . ASP A 1 86 ? 7.883 14.211 21.156 1 97.12 86 ASP A C 1
ATOM 650 O O . ASP A 1 86 ? 8.742 14.547 20.344 1 97.12 86 ASP A O 1
ATOM 654 N N . GLU A 1 87 ? 7.895 13.086 21.766 1 97.81 87 GLU A N 1
ATOM 655 C CA . GLU A 1 87 ? 9.008 12.156 21.578 1 97.81 87 GLU A CA 1
ATOM 656 C C . GLU A 1 87 ? 9.039 11.617 20.156 1 97.81 87 GLU A C 1
ATOM 658 O O . GLU A 1 87 ? 10.039 11.055 19.719 1 97.81 87 GLU A O 1
ATOM 663 N N . ASN A 1 88 ? 7.957 11.797 19.422 1 98.5 88 ASN A N 1
ATOM 664 C CA . ASN A 1 88 ? 7.879 11.297 18.047 1 98.5 88 ASN A CA 1
ATOM 665 C C . ASN A 1 88 ? 8.516 12.273 17.062 1 98.5 88 ASN A C 1
ATOM 667 O O . ASN A 1 88 ? 8.68 11.953 15.891 1 98.5 88 ASN A O 1
ATOM 671 N N . PHE A 1 89 ? 8.914 13.414 17.547 1 98.75 89 PHE A N 1
ATOM 672 C CA . PHE A 1 89 ? 9.469 14.445 16.672 1 98.75 89 PHE A CA 1
ATOM 673 C C . PHE A 1 89 ? 10.977 14.547 16.859 1 98.75 89 PHE A C 1
ATOM 675 O O . PHE A 1 89 ? 11.5 14.312 17.953 1 98.75 89 PHE A O 1
ATOM 682 N N . VAL A 1 90 ? 11.617 14.875 15.781 1 98.69 90 VAL A N 1
ATOM 683 C CA . VAL A 1 90 ? 13.055 15.117 15.805 1 98.69 90 VAL A CA 1
ATOM 684 C C . VAL A 1 90 ? 13.414 16.219 14.812 1 98.69 90 VAL A C 1
ATOM 686 O O . VAL A 1 90 ? 12.76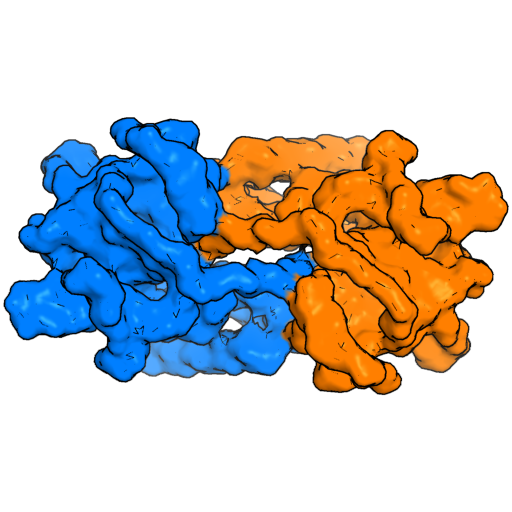6 16.375 13.773 1 98.69 90 VAL A O 1
ATOM 689 N N . GLU A 1 91 ? 14.359 16.984 15.156 1 98.31 91 GLU A N 1
ATOM 690 C CA . GLU A 1 91 ? 14.844 18.031 14.258 1 98.31 91 GLU A CA 1
ATOM 691 C C . GLU A 1 91 ? 15.883 17.484 13.281 1 98.31 91 GLU A C 1
ATOM 693 O O . GLU A 1 91 ? 16.828 16.797 13.695 1 98.31 91 GLU A O 1
ATOM 698 N N . ARG A 1 92 ? 15.656 17.719 12.039 1 98.38 92 ARG A N 1
ATOM 699 C CA . ARG A 1 92 ? 16.609 17.391 10.984 1 98.38 92 ARG A CA 1
ATOM 700 C C . ARG A 1 92 ? 16.859 18.609 10.094 1 98.38 92 ARG A C 1
ATOM 702 O O . ARG A 1 92 ? 15.945 19.078 9.406 1 98.38 92 ARG A O 1
ATOM 709 N N . ASP A 1 93 ? 18.109 19.125 10.039 1 98.06 93 ASP A N 1
ATOM 710 C CA . ASP A 1 93 ? 18.484 20.266 9.219 1 98.06 93 ASP A CA 1
ATOM 711 C C . ASP A 1 93 ? 17.609 21.469 9.5 1 98.06 93 ASP A C 1
ATOM 713 O O . ASP A 1 93 ? 17.094 22.109 8.578 1 98.06 93 ASP A O 1
ATOM 717 N N . GLY A 1 94 ? 17.234 21.625 10.711 1 97.75 94 GLY A N 1
ATOM 718 C CA . GLY A 1 94 ? 16.5 22.797 11.164 1 97.75 94 GLY A CA 1
ATOM 719 C C . GLY A 1 94 ? 14.992 22.641 11.07 1 97.75 94 GLY A C 1
ATOM 720 O O . GLY A 1 94 ? 14.242 23.578 11.359 1 97.75 94 GLY A O 1
ATOM 721 N N . GLU A 1 95 ? 14.547 21.469 10.625 1 98.38 95 GLU A N 1
ATOM 722 C CA . GLU A 1 95 ? 13.117 21.234 10.43 1 98.38 95 GLU A CA 1
ATOM 723 C C . GLU A 1 95 ? 12.594 20.156 11.367 1 98.38 95 GLU A C 1
ATOM 725 O O . GLU A 1 95 ? 13.281 19.172 11.633 1 98.38 95 GLU A O 1
ATOM 730 N N . VAL A 1 96 ? 11.391 20.312 11.852 1 98.56 96 VAL A N 1
ATOM 731 C CA . VAL A 1 96 ? 10.75 19.328 12.703 1 98.56 96 VAL A CA 1
ATOM 732 C C . VAL A 1 96 ? 10.18 18.188 11.852 1 98.56 96 VAL A C 1
ATOM 734 O O . VAL A 1 96 ? 9.281 18.422 11.031 1 98.56 96 VAL A O 1
ATOM 737 N N . THR A 1 97 ? 10.719 17.016 12.008 1 98.81 97 THR A N 1
ATOM 738 C CA . THR A 1 97 ? 10.305 15.82 11.273 1 98.81 97 THR A CA 1
ATOM 739 C C . THR A 1 97 ? 9.852 14.727 12.234 1 98.81 97 THR A C 1
ATOM 741 O O . THR A 1 97 ? 9.961 14.867 13.453 1 98.81 97 THR A O 1
ATOM 744 N N . LEU A 1 98 ? 9.273 13.703 11.719 1 98.81 98 LEU A N 1
ATOM 745 C CA . LEU A 1 98 ? 8.945 12.539 12.531 1 98.81 98 LEU A CA 1
ATOM 746 C C . LEU A 1 98 ? 10.172 11.648 12.734 1 98.81 98 LEU A C 1
ATOM 748 O O . LEU A 1 98 ? 10.938 11.422 11.805 1 98.81 98 LEU A O 1
ATOM 752 N N . ARG A 1 99 ? 10.281 11.125 13.914 1 98.25 99 ARG A N 1
ATOM 753 C CA . ARG A 1 99 ? 11.422 10.289 14.281 1 98.25 99 ARG A CA 1
ATOM 754 C C . ARG A 1 99 ? 11.5 9.055 13.391 1 98.25 99 ARG A C 1
ATOM 756 O O . ARG A 1 99 ? 12.578 8.664 12.945 1 98.25 99 ARG A O 1
ATOM 763 N N . ASP A 1 100 ? 10.383 8.5 13.07 1 96.5 100 ASP A N 1
ATOM 764 C CA . ASP A 1 100 ? 10.367 7.219 12.375 1 96.5 100 ASP A CA 1
ATOM 765 C C . ASP A 1 100 ? 9.984 7.398 10.906 1 96.5 100 ASP A C 1
ATOM 767 O O . ASP A 1 100 ? 9.484 6.473 10.273 1 96.5 100 ASP A O 1
ATOM 771 N N . ALA A 1 101 ? 10.117 8.609 10.391 1 97.75 101 ALA A N 1
ATOM 772 C CA . ALA A 1 101 ? 9.867 8.836 8.969 1 97.75 101 ALA A CA 1
ATOM 773 C C . ALA A 1 101 ? 10.859 8.07 8.109 1 97.75 101 ALA A C 1
ATOM 775 O O . ALA A 1 101 ? 12.008 7.848 8.516 1 97.75 101 ALA A O 1
ATOM 776 N N . GLU A 1 102 ? 10.461 7.652 6.984 1 97.62 102 GLU A N 1
ATOM 777 C CA . GLU A 1 102 ? 11.344 7.023 6.012 1 97.62 102 GLU A CA 1
ATOM 778 C C . GLU A 1 102 ? 12 8.062 5.105 1 97.62 102 GLU A C 1
ATOM 780 O O . GLU A 1 102 ? 13.094 7.844 4.594 1 97.62 102 GLU A O 1
ATOM 785 N N . ALA A 1 103 ? 11.359 9.141 4.855 1 98.44 103 ALA A N 1
ATOM 786 C CA . ALA A 1 103 ? 11.844 10.336 4.168 1 98.44 103 ALA A CA 1
ATOM 787 C C . ALA A 1 103 ? 11.117 11.586 4.652 1 98.44 103 ALA A C 1
ATOM 789 O O . ALA A 1 103 ? 10.039 11.492 5.25 1 98.44 103 ALA A O 1
ATOM 790 N N . TRP A 1 104 ? 11.742 12.68 4.457 1 98.75 104 TRP A N 1
ATOM 791 C CA . TRP A 1 104 ? 11.07 13.938 4.762 1 98.75 104 TRP A CA 1
ATOM 792 C C . TRP A 1 104 ? 11.383 14.984 3.699 1 98.75 104 TRP A C 1
ATOM 794 O O . TRP A 1 104 ? 12.414 14.914 3.025 1 98.75 104 TRP A O 1
ATOM 804 N N . ALA A 1 105 ? 10.508 15.891 3.506 1 98.75 105 ALA A N 1
ATOM 805 C CA . ALA A 1 105 ? 10.641 16.969 2.533 1 98.75 105 ALA A CA 1
ATOM 806 C C . ALA A 1 105 ? 10.023 18.266 3.061 1 98.75 105 ALA A C 1
ATOM 808 O O . ALA A 1 105 ? 8.891 18.266 3.543 1 98.75 105 ALA A O 1
ATOM 809 N N . LEU A 1 106 ? 10.758 19.297 2.975 1 98.75 106 LEU A N 1
ATOM 810 C CA . LEU A 1 106 ? 10.258 20.625 3.32 1 98.75 106 LEU A CA 1
ATOM 811 C C . LEU A 1 106 ? 9.602 21.297 2.115 1 98.75 106 LEU A C 1
ATOM 813 O O . LEU A 1 106 ? 10.172 21.312 1.023 1 98.75 106 LEU A O 1
ATOM 817 N N . PHE A 1 107 ? 8.414 21.812 2.357 1 98.44 107 PHE A N 1
ATOM 818 C CA . PHE A 1 107 ? 7.707 22.547 1.316 1 98.44 107 PHE A CA 1
ATOM 819 C C . PHE A 1 107 ? 7.355 23.953 1.793 1 98.44 107 PHE A C 1
ATOM 821 O O . PHE A 1 107 ? 6.969 24.141 2.947 1 98.44 107 PHE A O 1
ATOM 828 N N . ARG A 1 108 ? 7.531 24.875 0.903 1 97.81 108 ARG A N 1
ATOM 829 C CA . ARG A 1 108 ? 6.926 26.188 1.075 1 97.81 108 ARG A CA 1
ATOM 830 C C . ARG A 1 108 ? 5.48 26.203 0.588 1 97.81 108 ARG A C 1
ATOM 832 O O . ARG A 1 108 ? 5.168 25.625 -0.455 1 97.81 108 ARG A O 1
ATOM 839 N N . CYS A 1 109 ? 4.641 26.734 1.353 1 96 109 CYS A N 1
ATOM 840 C CA . CYS A 1 109 ? 3.217 26.812 1.053 1 96 109 CYS A CA 1
ATOM 841 C C . CYS A 1 109 ? 2.656 28.188 1.403 1 96 109 CYS A C 1
ATOM 843 O O . CYS A 1 109 ? 2.59 28.547 2.578 1 96 109 CYS A O 1
ATOM 845 N N . GLU A 1 110 ? 2.279 28.922 0.387 1 89.88 110 GLU A N 1
ATOM 846 C CA . GLU A 1 110 ? 1.692 30.234 0.582 1 89.88 110 GLU A CA 1
ATOM 847 C C . GLU A 1 110 ? 0.2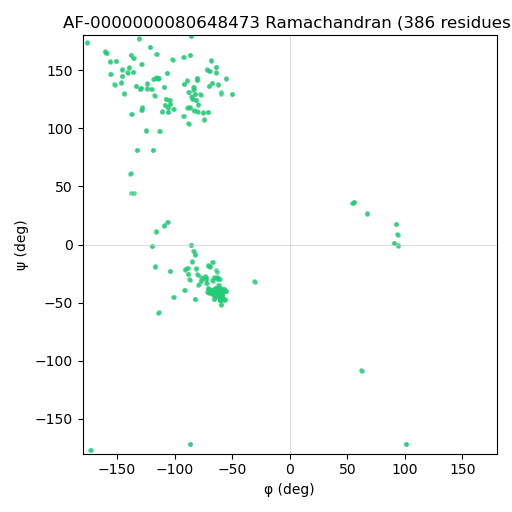68 30.297 0.039 1 89.88 110 GLU A C 1
ATOM 849 O O . GLU A 1 110 ? 0.044 30.75 -1.085 1 89.88 110 GLU A O 1
ATOM 854 N N . PRO A 1 111 ? -0.605 29.797 0.894 1 83.62 111 PRO A N 1
ATOM 855 C CA . PRO A 1 111 ? -1.997 29.828 0.439 1 83.62 111 PRO A CA 1
ATOM 856 C C . PRO A 1 111 ? -2.492 31.25 0.149 1 83.62 111 PRO A C 1
ATOM 858 O O . PRO A 1 111 ? -2.127 32.188 0.854 1 83.62 111 PRO A O 1
ATOM 861 N N . ASN A 1 112 ? -3.07 31.406 -1.029 1 76.5 112 ASN A N 1
ATOM 862 C CA . ASN A 1 112 ? -3.678 32.688 -1.384 1 76.5 112 ASN A CA 1
ATOM 863 C C . ASN A 1 112 ? -5.191 32.562 -1.53 1 76.5 112 ASN A C 1
ATOM 865 O O . ASN A 1 112 ? -5.727 31.453 -1.612 1 76.5 112 ASN A O 1
ATOM 869 N N . GLY A 1 113 ? -5.988 33.562 -1.123 1 64.94 113 GLY A N 1
ATOM 870 C CA . GLY A 1 113 ? -7.438 33.625 -1.051 1 64.94 113 GLY A CA 1
ATOM 871 C C . GLY A 1 113 ? -8.133 32.781 -2.105 1 64.94 113 GLY A C 1
ATOM 872 O O . GLY A 1 113 ? -9.18 32.188 -1.846 1 64.94 113 GLY A O 1
ATOM 873 N N . LEU A 1 114 ? -7.684 32.531 -3.34 1 63.31 114 LEU A N 1
ATOM 874 C CA . LEU A 1 114 ? -8.391 31.844 -4.418 1 63.31 114 LEU A CA 1
ATOM 875 C C . LEU A 1 114 ? -8.156 30.328 -4.355 1 63.31 114 LEU A C 1
ATOM 877 O O . LEU A 1 114 ? -8.992 29.547 -4.801 1 63.31 114 LEU A O 1
ATOM 881 N N . ASP A 1 115 ? -7.059 29.938 -3.646 1 70.81 115 ASP A N 1
ATOM 882 C CA . ASP A 1 115 ? -6.656 28.531 -3.695 1 70.81 115 ASP A CA 1
ATOM 883 C C . ASP A 1 115 ? -6.316 28 -2.301 1 70.81 115 ASP A C 1
ATOM 885 O O . ASP A 1 115 ? -5.375 27.219 -2.139 1 70.81 115 ASP A O 1
ATOM 889 N N . ILE A 1 116 ? -7.238 28.391 -1.381 1 77.12 116 ILE A N 1
ATOM 890 C CA . ILE A 1 116 ? -6.902 28.172 0.023 1 77.12 116 ILE A CA 1
ATOM 891 C C . ILE A 1 116 ? -7.004 26.688 0.361 1 77.12 116 ILE A C 1
ATOM 893 O O . ILE A 1 116 ? -6.227 26.172 1.171 1 77.12 116 ILE A O 1
ATOM 897 N N . ALA A 1 117 ? -7.824 26 -0.343 1 86.38 117 ALA A N 1
ATOM 898 C CA . ALA A 1 117 ? -8.047 24.609 0.004 1 86.38 117 ALA A CA 1
ATOM 899 C C . ALA A 1 117 ? -7.043 23.703 -0.708 1 86.38 117 ALA A C 1
ATOM 901 O O . ALA A 1 117 ? -6.77 22.594 -0.252 1 86.38 117 ALA A O 1
ATOM 902 N N . LEU A 1 118 ? -6.535 24.156 -1.837 1 93.12 118 LEU A N 1
ATOM 903 C CA . LEU A 1 118 ? -5.613 23.328 -2.617 1 93.12 118 LEU A CA 1
ATOM 904 C C . LEU A 1 118 ? -4.457 24.172 -3.15 1 93.12 118 LEU A C 1
ATOM 906 O O . LEU A 1 118 ? -4.234 24.234 -4.359 1 93.12 118 LEU A O 1
ATOM 910 N N . PRO A 1 119 ? -3.689 24.75 -2.277 1 95.19 119 PRO A N 1
ATOM 911 C CA . PRO A 1 119 ? -2.572 25.594 -2.729 1 95.19 119 PRO A CA 1
ATOM 912 C C . PRO A 1 119 ? -1.451 24.781 -3.373 1 95.19 119 PRO A C 1
ATOM 914 O O . PRO A 1 119 ? -1.229 23.625 -3 1 95.19 119 PRO A O 1
ATOM 917 N N . GLU A 1 120 ? -0.793 25.406 -4.293 1 94.94 120 GLU A N 1
ATOM 918 C CA . GLU A 1 120 ? 0.456 24.844 -4.801 1 94.94 120 GLU A CA 1
ATOM 919 C C . GLU A 1 120 ? 1.575 24.969 -3.771 1 94.94 120 GLU A C 1
ATOM 921 O O . GLU A 1 120 ? 1.57 25.891 -2.947 1 94.94 120 GLU A O 1
ATOM 926 N N . VAL A 1 121 ? 2.475 24.031 -3.857 1 96.75 121 VAL A N 1
ATOM 927 C CA . VAL A 1 121 ? 3.58 24.047 -2.906 1 96.75 121 VAL A CA 1
ATOM 928 C C . VAL A 1 121 ? 4.906 23.938 -3.652 1 96.75 121 VAL A C 1
ATOM 930 O O . VAL A 1 121 ? 4.949 23.469 -4.789 1 96.75 121 VAL A O 1
ATOM 933 N N . GLU A 1 122 ? 5.941 24.438 -3.021 1 96.56 122 GLU A N 1
ATOM 934 C CA . GLU A 1 122 ? 7.281 24.422 -3.605 1 96.56 122 GLU A CA 1
ATOM 935 C C . GLU A 1 122 ? 8.234 23.578 -2.76 1 96.56 122 GLU A C 1
ATOM 937 O O . GLU A 1 122 ? 8.352 23.797 -1.551 1 96.56 122 GLU A O 1
ATOM 942 N N . PHE A 1 123 ? 8.898 22.672 -3.363 1 97.88 123 PHE A N 1
ATOM 943 C CA . PHE A 1 123 ? 9.898 21.844 -2.701 1 97.88 123 PHE A CA 1
ATOM 944 C C . PHE A 1 123 ? 11.133 22.656 -2.348 1 97.88 123 PHE A C 1
ATOM 946 O O . PHE A 1 123 ? 11.625 23.438 -3.172 1 97.88 123 PHE A O 1
ATOM 953 N N . VAL A 1 124 ? 11.641 22.453 -1.142 1 97.62 124 VAL A N 1
ATOM 954 C CA . VAL A 1 124 ? 12.805 23.203 -0.687 1 97.62 124 VAL A CA 1
ATOM 955 C C . VAL A 1 124 ? 13.992 22.25 -0.502 1 97.62 124 VAL A C 1
ATOM 957 O O . VAL A 1 124 ? 15.039 22.438 -1.122 1 97.62 124 VAL A O 1
ATOM 960 N N . LYS A 1 125 ? 13.844 21.297 0.311 1 97.75 125 LYS A N 1
ATOM 961 C CA . LYS A 1 125 ? 14.875 20.297 0.6 1 97.75 125 LYS A CA 1
ATOM 962 C C . LYS A 1 125 ? 14.273 19.031 1.215 1 97.75 125 LYS A C 1
ATOM 964 O O . LYS A 1 125 ? 13.109 19.047 1.631 1 97.75 125 LYS A O 1
ATOM 969 N N . GLY A 1 126 ? 15 17.969 1.277 1 97.88 126 GLY A N 1
ATOM 970 C CA . GLY A 1 126 ? 14.555 16.703 1.868 1 97.88 126 GLY A CA 1
ATOM 971 C C . GLY A 1 126 ? 15.641 15.648 1.882 1 97.88 126 GLY A C 1
ATOM 972 O O . GLY A 1 126 ? 16.75 15.875 1.393 1 97.88 126 GLY A O 1
ATOM 973 N N . GLU A 1 127 ? 15.25 14.586 2.527 1 97.88 127 GLU A N 1
ATOM 974 C CA . GLU A 1 127 ? 16.203 13.492 2.713 1 97.88 127 GLU A CA 1
ATOM 975 C C . GLU A 1 127 ? 15.477 12.156 2.836 1 97.88 127 GLU A C 1
ATOM 977 O O . GLU A 1 127 ? 14.43 12.062 3.479 1 97.88 127 GLU A O 1
ATOM 982 N N . VAL A 1 128 ? 16.047 11.148 2.164 1 97.56 128 VAL A N 1
ATOM 983 C CA . VAL A 1 128 ? 15.625 9.773 2.406 1 97.56 128 VAL A CA 1
ATOM 984 C C . VAL A 1 128 ? 16.375 9.211 3.611 1 97.56 128 VAL A C 1
ATOM 986 O O . VAL A 1 128 ? 17.609 9.266 3.666 1 97.56 128 VAL A O 1
ATOM 989 N N . LEU A 1 129 ? 15.672 8.734 4.57 1 97.56 129 LEU A N 1
ATOM 990 C CA . LEU A 1 129 ? 16.281 8.227 5.793 1 97.56 129 LEU A CA 1
ATOM 991 C C . LEU A 1 129 ? 16.359 6.703 5.762 1 97.56 129 LEU A C 1
ATOM 993 O O . LEU A 1 129 ? 17.359 6.117 6.18 1 97.56 129 LEU A O 1
ATOM 997 N N . GLU A 1 130 ? 15.297 6.113 5.367 1 93.44 130 GLU A N 1
ATOM 998 C CA . GLU A 1 130 ? 15.164 4.668 5.242 1 93.44 130 GLU A CA 1
ATOM 999 C C . GLU A 1 130 ? 14.242 4.297 4.078 1 93.44 130 GLU A C 1
ATOM 1001 O O . GLU A 1 130 ? 13.297 5.027 3.771 1 93.44 130 GLU A O 1
ATOM 1006 N N . ARG A 1 131 ? 14.656 3.273 3.383 1 87.69 131 ARG A N 1
ATOM 1007 C CA . ARG A 1 131 ? 13.82 2.729 2.32 1 87.69 131 ARG A CA 1
ATOM 1008 C C . ARG A 1 131 ? 13.328 1.327 2.672 1 87.69 131 ARG A C 1
ATOM 1010 O O . ARG A 1 131 ? 14.133 0.401 2.812 1 87.69 131 ARG A O 1
ATOM 1017 N N . GLU A 1 132 ? 12.164 1.304 3.158 1 82.06 132 GLU A N 1
ATOM 1018 C CA . GLU A 1 132 ? 11.633 -0.027 3.434 1 82.06 132 GLU A CA 1
ATOM 1019 C C . GLU A 1 132 ? 11.047 -0.658 2.174 1 82.06 132 GLU A C 1
ATOM 1021 O O . GLU A 1 132 ? 10.336 0.004 1.414 1 82.06 132 GLU A O 1
ATOM 1026 N N . PHE A 1 133 ? 11.43 -1.822 1.89 1 92.44 133 PHE A N 1
ATOM 1027 C CA . PHE A 1 133 ? 10.945 -2.602 0.758 1 92.44 133 PHE A CA 1
ATOM 1028 C C . PHE A 1 133 ? 10.094 -3.777 1.234 1 92.44 133 PHE A C 1
ATOM 1030 O O . PHE A 1 133 ? 10.586 -4.648 1.955 1 92.44 133 PHE A O 1
ATOM 1037 N N . ARG A 1 134 ? 8.812 -3.727 0.876 1 94.81 134 ARG A N 1
ATOM 1038 C CA . ARG A 1 134 ? 7.926 -4.809 1.289 1 94.81 134 ARG A CA 1
ATOM 1039 C C . ARG A 1 134 ? 6.934 -5.152 0.183 1 94.81 134 ARG A C 1
ATOM 1041 O O . ARG A 1 134 ? 6.484 -4.273 -0.554 1 94.81 134 ARG A O 1
ATOM 1048 N N . ALA A 1 135 ? 6.562 -6.406 0.132 1 97.25 135 ALA A N 1
ATOM 1049 C CA . ALA A 1 135 ? 5.492 -6.832 -0.766 1 97.25 135 ALA A CA 1
ATOM 1050 C C . ALA A 1 135 ? 4.164 -6.191 -0.375 1 97.25 135 ALA A C 1
ATOM 1052 O O . ALA A 1 135 ? 3.982 -5.773 0.771 1 97.25 135 ALA A O 1
ATOM 1053 N N . VAL A 1 136 ? 3.342 -6.043 -1.347 1 97.5 136 VAL A N 1
ATOM 1054 C CA . VAL A 1 136 ? 1.992 -5.559 -1.076 1 97.5 136 VAL A CA 1
ATOM 1055 C C . VAL A 1 136 ? 1.365 -6.375 0.05 1 97.5 136 VAL A C 1
ATOM 1057 O O . VAL A 1 136 ? 1.449 -7.605 0.051 1 97.5 136 VAL A O 1
ATOM 1060 N N . ASN A 1 137 ? 0.849 -5.75 1.004 1 97.88 137 ASN A N 1
ATOM 1061 C CA . ASN A 1 137 ? 0.089 -6.305 2.119 1 97.88 137 ASN A CA 1
ATOM 1062 C C . ASN A 1 137 ? -1.247 -5.59 2.297 1 97.88 137 ASN A C 1
ATOM 1064 O O . ASN A 1 137 ? -1.282 -4.402 2.613 1 97.88 137 ASN A O 1
ATOM 1068 N N . ARG A 1 138 ? -2.316 -6.301 2.113 1 98.31 138 ARG A N 1
ATOM 1069 C CA . ARG A 1 138 ? -3.641 -5.684 2.131 1 98.31 138 ARG A CA 1
ATOM 1070 C C . ARG A 1 138 ? -3.988 -5.176 3.525 1 98.31 138 ARG A C 1
ATOM 1072 O O . ARG A 1 138 ? -4.723 -4.195 3.668 1 98.31 138 ARG A O 1
ATOM 1079 N N . GLY A 1 139 ? -3.459 -5.848 4.551 1 97.88 139 GLY A N 1
ATOM 1080 C CA . GLY A 1 139 ? -3.678 -5.355 5.902 1 97.88 139 GLY A CA 1
ATOM 1081 C C . GLY A 1 139 ? -3.117 -3.965 6.129 1 97.88 139 GLY A C 1
ATOM 1082 O O . GLY A 1 139 ? -3.805 -3.092 6.664 1 97.88 139 GLY A O 1
ATOM 1083 N N . ILE A 1 140 ? -1.9 -3.756 5.699 1 95.44 140 ILE A N 1
ATOM 1084 C CA . ILE A 1 140 ? -1.236 -2.465 5.836 1 95.44 140 ILE A CA 1
ATOM 1085 C C . ILE A 1 140 ? -2.025 -1.396 5.082 1 95.44 140 ILE A C 1
ATOM 1087 O O . ILE A 1 140 ? -2.336 -0.338 5.637 1 95.44 140 ILE A O 1
ATOM 1091 N N . ASN A 1 141 ? -2.404 -1.684 3.838 1 97.56 141 ASN A N 1
ATOM 1092 C CA . ASN A 1 141 ? -3.129 -0.754 2.977 1 97.56 141 ASN A CA 1
ATOM 1093 C C . ASN A 1 141 ? -4.484 -0.381 3.572 1 97.56 141 ASN A C 1
ATOM 1095 O O . ASN A 1 141 ? -4.875 0.787 3.545 1 97.56 141 ASN A O 1
ATOM 1099 N N . LEU A 1 142 ? -5.117 -1.334 4.141 1 98.69 142 LEU A N 1
ATOM 1100 C CA . LEU A 1 142 ? -6.492 -1.125 4.574 1 98.69 142 LEU A CA 1
ATOM 1101 C C . LEU A 1 142 ? -6.535 -0.399 5.914 1 98.69 142 LEU A C 1
ATOM 1103 O O . LEU A 1 142 ? -7.547 0.212 6.262 1 98.69 142 LEU A O 1
ATOM 1107 N N . VAL A 1 143 ? -5.461 -0.423 6.688 1 98.81 143 VAL A N 1
ATOM 1108 C CA . VAL A 1 143 ? -5.418 0.395 7.895 1 98.81 143 VAL A CA 1
ATOM 1109 C C . VAL A 1 143 ? -5.504 1.873 7.52 1 98.81 143 VAL A C 1
ATOM 1111 O O . VAL A 1 143 ? -6.164 2.656 8.211 1 98.81 143 VAL A O 1
ATOM 1114 N N . VAL A 1 144 ? -4.852 2.289 6.441 1 98.56 144 VAL A N 1
ATOM 1115 C CA . VAL A 1 144 ? -4.918 3.672 5.98 1 98.56 144 VAL A CA 1
ATOM 1116 C C . VAL A 1 144 ? -6.355 4.016 5.586 1 98.56 144 VAL A C 1
ATOM 1118 O O . VAL A 1 144 ? -6.871 5.07 5.957 1 98.56 144 VAL A O 1
ATOM 1121 N N . GLU A 1 145 ? -7.012 3.084 4.883 1 98.75 145 GLU A N 1
ATOM 1122 C CA . GLU A 1 145 ? -8.414 3.279 4.535 1 98.75 145 GLU A CA 1
ATOM 1123 C C . GLU A 1 145 ? -9.281 3.422 5.785 1 98.75 145 GLU A C 1
ATOM 1125 O O . GLU A 1 145 ? -10.203 4.242 5.82 1 98.75 145 GLU A O 1
ATOM 1130 N N . ALA A 1 146 ? -8.984 2.588 6.766 1 98.81 146 ALA A N 1
ATOM 1131 C CA . ALA A 1 146 ? -9.742 2.646 8.016 1 98.81 146 ALA A CA 1
ATOM 1132 C C . ALA A 1 146 ? -9.555 3.994 8.711 1 98.81 146 ALA A C 1
ATOM 1134 O O . ALA A 1 146 ? -10.492 4.547 9.281 1 98.81 146 ALA A O 1
ATOM 1135 N N . ALA A 1 147 ? -8.32 4.48 8.703 1 98.62 147 ALA A N 1
ATOM 1136 C CA . ALA A 1 147 ? -8.047 5.781 9.297 1 98.62 147 ALA A CA 1
ATOM 1137 C C . ALA A 1 147 ? -8.852 6.883 8.609 1 98.62 147 ALA A C 1
ATOM 1139 O O . ALA A 1 147 ? -9.398 7.766 9.273 1 98.62 147 ALA A O 1
ATOM 1140 N N . VAL A 1 148 ? -8.922 6.863 7.293 1 98.06 148 VAL A N 1
ATOM 1141 C CA . VAL A 1 148 ? -9.711 7.824 6.527 1 98.06 148 VAL A CA 1
ATOM 1142 C C . VAL A 1 148 ? -11.188 7.719 6.922 1 98.06 148 VAL A C 1
ATOM 1144 O O . VAL A 1 148 ? -11.828 8.727 7.211 1 98.06 148 VAL A O 1
ATOM 1147 N N . ALA A 1 149 ? -11.695 6.5 6.965 1 98.25 149 ALA A N 1
ATOM 1148 C CA . ALA A 1 149 ? -13.078 6.273 7.352 1 98.25 149 ALA A CA 1
ATOM 1149 C C . ALA A 1 149 ? -13.344 6.77 8.773 1 98.25 149 ALA A C 1
ATOM 1151 O O . ALA A 1 149 ? -14.391 7.359 9.047 1 98.25 149 ALA A O 1
ATOM 1152 N N . ALA A 1 150 ? -12.422 6.523 9.641 1 98.31 150 ALA A N 1
ATOM 1153 C CA . ALA A 1 150 ? -12.57 6.91 11.039 1 98.31 150 ALA A CA 1
ATOM 1154 C C . ALA A 1 150 ? -12.656 8.422 11.18 1 98.31 150 ALA A C 1
ATOM 1156 O O . ALA A 1 150 ? -13.445 8.93 11.984 1 98.31 150 ALA A O 1
ATOM 1157 N N . THR A 1 151 ? -11.789 9.148 10.438 1 96.62 151 THR A N 1
ATOM 1158 C CA . THR A 1 151 ? -11.852 10.602 10.477 1 96.62 151 THR A CA 1
ATOM 1159 C C . THR A 1 151 ? -13.227 11.094 10.023 1 96.62 151 THR A C 1
ATOM 1161 O O . THR A 1 151 ? -13.773 12.039 10.602 1 96.62 151 THR A O 1
ATOM 1164 N N . ARG A 1 152 ? -13.773 10.445 9.023 1 95.56 152 ARG A N 1
ATOM 1165 C CA . ARG A 1 152 ? -15.102 10.812 8.547 1 95.56 152 ARG A CA 1
ATOM 1166 C C . ARG A 1 152 ? -16.172 10.469 9.586 1 95.56 152 ARG A C 1
ATOM 1168 O O . ARG A 1 152 ? -17.125 11.219 9.773 1 95.56 152 ARG A O 1
ATOM 1175 N N . TYR A 1 153 ? -15.984 9.367 10.195 1 97.12 153 TYR A N 1
ATOM 1176 C CA . TYR A 1 153 ? -16.922 8.969 11.242 1 97.12 153 TYR A CA 1
ATOM 1177 C C . TYR A 1 153 ? -16.938 9.984 12.375 1 97.12 153 TYR A C 1
ATOM 1179 O O . TYR A 1 153 ? -18 10.391 12.844 1 97.12 153 TYR A O 1
ATOM 1187 N N . VAL A 1 154 ? -15.789 10.375 12.812 1 95 154 VAL A N 1
ATOM 1188 C CA . VAL A 1 154 ? -15.68 11.328 13.914 1 95 154 VAL A CA 1
ATOM 1189 C C . VAL A 1 154 ? -16.312 12.656 13.508 1 95 154 VAL A C 1
ATOM 1191 O O . VAL A 1 154 ? -16.969 13.312 14.328 1 95 154 VAL A O 1
ATOM 1194 N N . ALA A 1 155 ? -16.172 13.008 12.242 1 92.31 155 ALA A N 1
ATOM 1195 C CA . ALA A 1 155 ? -16.688 14.281 11.75 1 92.31 155 ALA A CA 1
ATOM 1196 C C . ALA A 1 155 ? -18.188 14.219 11.5 1 92.31 155 ALA A C 1
ATOM 1198 O O . ALA A 1 155 ? -18.906 15.172 11.789 1 92.31 155 ALA A O 1
ATOM 1199 N N . LEU A 1 156 ? -18.703 13.023 11.047 1 95 156 LEU A N 1
ATOM 1200 C CA . LEU A 1 156 ? -20.062 12.984 10.523 1 95 156 LEU A CA 1
ATOM 1201 C C . LEU A 1 156 ? -20.938 12.078 11.383 1 95 156 LEU A C 1
ATOM 1203 O O . LEU A 1 156 ? -22.172 12.164 11.312 1 95 156 LEU A O 1
ATOM 1207 N N . LYS A 1 157 ? -20.438 11.273 12.102 1 94.25 157 LYS A N 1
ATOM 1208 C CA . LYS A 1 157 ? -21.109 10.336 12.992 1 94.25 157 LYS A CA 1
ATOM 1209 C C . LYS A 1 157 ? -22.109 9.469 12.227 1 94.25 157 LYS A C 1
ATOM 1211 O O . LYS A 1 157 ? -23.219 9.211 12.711 1 94.25 157 LYS A O 1
ATOM 1216 N N . SER A 1 158 ? -21.781 9.109 11.047 1 95.25 158 SER A N 1
ATOM 1217 C CA . SER A 1 158 ? -22.594 8.195 10.25 1 95.25 158 SER A CA 1
ATOM 1218 C C . SER A 1 158 ? -22.156 6.75 10.453 1 95.25 158 SER A C 1
ATOM 1220 O O . SER A 1 158 ? -20.969 6.438 10.344 1 95.25 158 SER A O 1
ATOM 1222 N N . ASP A 1 159 ? -23.094 5.816 10.57 1 95.12 159 ASP A N 1
ATOM 1223 C CA . ASP A 1 159 ? -22.828 4.398 10.797 1 95.12 159 ASP A CA 1
ATOM 1224 C C . ASP A 1 159 ? -22.234 3.754 9.547 1 95.12 159 ASP A C 1
ATOM 1226 O O . ASP A 1 159 ? -21.641 2.668 9.617 1 95.12 159 ASP A O 1
ATOM 1230 N N . LEU A 1 160 ? -22.438 4.457 8.492 1 95.62 160 LEU A N 1
ATOM 1231 C CA . LEU A 1 160 ? -21.859 3.955 7.246 1 95.62 160 LEU A CA 1
ATOM 1232 C C . LEU A 1 160 ? -20.359 3.771 7.375 1 95.62 160 LEU A C 1
ATOM 1234 O O . LEU A 1 160 ? -19.797 2.789 6.879 1 95.62 160 LEU A O 1
ATOM 1238 N N . TYR A 1 161 ? -19.672 4.648 8.047 1 97.12 161 TYR A N 1
ATOM 1239 C CA . TYR A 1 161 ? -18.219 4.586 8.188 1 97.12 161 TYR A CA 1
ATOM 1240 C C . TYR A 1 161 ? -17.828 3.529 9.211 1 97.12 161 TYR A C 1
ATOM 1242 O O . TYR A 1 161 ? -16.766 2.898 9.078 1 97.12 161 TYR A O 1
ATOM 1250 N N . LEU A 1 162 ? -18.641 3.299 10.203 1 96.69 162 LEU A N 1
ATOM 1251 C CA . LEU A 1 162 ? -18.375 2.223 11.148 1 96.69 162 LEU A CA 1
ATOM 1252 C C . LEU A 1 162 ? -18.438 0.863 10.461 1 96.69 162 LEU A C 1
ATOM 1254 O O . LEU A 1 162 ? -17.594 -0.005 10.711 1 96.69 162 LEU A O 1
ATOM 1258 N N . GLU A 1 163 ? -19.438 0.71 9.648 1 97.19 163 GLU A N 1
ATOM 1259 C CA . GLU A 1 163 ? -19.578 -0.532 8.891 1 97.19 163 GLU A CA 1
ATOM 1260 C C . GLU A 1 163 ? -18.375 -0.767 7.996 1 97.19 163 GLU A C 1
ATOM 1262 O O . GLU A 1 163 ? -17.891 -1.896 7.875 1 97.19 163 GLU A O 1
ATOM 1267 N N . GLU A 1 164 ? -17.938 0.309 7.363 1 97.62 164 GLU A N 1
ATOM 1268 C CA . GLU A 1 164 ? -16.75 0.228 6.527 1 97.62 164 GLU A CA 1
ATOM 1269 C C . GLU A 1 164 ? -15.531 -0.199 7.34 1 97.62 164 GLU A C 1
ATOM 1271 O O . GLU A 1 164 ? -14.758 -1.064 6.914 1 97.62 164 GLU A O 1
ATOM 1276 N N . ILE A 1 165 ? -15.383 0.365 8.5 1 98.5 165 ILE A N 1
ATOM 1277 C CA . ILE A 1 165 ? -14.258 0.06 9.375 1 98.5 165 ILE A CA 1
ATOM 1278 C C . ILE A 1 165 ? -14.328 -1.4 9.812 1 98.5 165 ILE A C 1
ATOM 1280 O O . ILE A 1 165 ? -13.305 -2.086 9.875 1 98.5 165 ILE A O 1
ATOM 1284 N N . PHE A 1 166 ? -15.531 -1.907 10.055 1 97.69 166 PHE A N 1
ATOM 1285 C CA . PHE A 1 166 ? -15.703 -3.293 10.469 1 97.69 166 PHE A CA 1
ATOM 1286 C C . PHE A 1 166 ? -15.32 -4.25 9.352 1 97.69 166 PHE A C 1
ATOM 1288 O O . PHE A 1 166 ? -14.695 -5.281 9.594 1 97.69 166 PHE A O 1
ATOM 1295 N N . LYS A 1 167 ? -15.711 -3.916 8.195 1 97.62 167 LYS A N 1
ATOM 1296 C CA . LYS A 1 167 ? -15.32 -4.723 7.047 1 97.62 167 LYS A CA 1
ATOM 1297 C C . LYS A 1 167 ? -13.805 -4.75 6.883 1 97.62 167 LYS A C 1
ATOM 1299 O O . LYS A 1 167 ? -13.219 -5.809 6.648 1 97.62 167 LYS A O 1
ATOM 1304 N N . ILE A 1 168 ? -13.18 -3.609 7.02 1 98.69 168 ILE A N 1
ATOM 1305 C CA . ILE A 1 168 ? -11.734 -3.484 6.895 1 98.69 168 ILE A CA 1
ATOM 1306 C C . ILE A 1 168 ? -11.055 -4.301 7.992 1 98.69 168 ILE A C 1
ATOM 1308 O O . ILE A 1 168 ? -10.07 -5 7.734 1 98.69 168 ILE A O 1
ATOM 1312 N N . ARG A 1 169 ? -11.594 -4.227 9.188 1 98.69 169 ARG A N 1
ATOM 1313 C CA . ARG A 1 169 ? -11.031 -4.945 10.328 1 98.69 169 ARG A CA 1
ATOM 1314 C C . ARG A 1 169 ? -10.922 -6.438 10.039 1 98.69 169 ARG A C 1
ATOM 1316 O O . ARG A 1 169 ? -9.914 -7.066 10.375 1 98.69 169 ARG A O 1
ATOM 1323 N N . ARG A 1 170 ? -11.859 -7.008 9.406 1 98.38 170 ARG A N 1
ATOM 1324 C CA . ARG A 1 170 ? -11.859 -8.43 9.086 1 98.38 170 ARG A CA 1
ATOM 1325 C C . ARG A 1 170 ? -10.719 -8.773 8.133 1 98.38 170 ARG A C 1
ATOM 1327 O O . ARG A 1 170 ? -10.039 -9.789 8.305 1 98.38 170 ARG A O 1
ATOM 1334 N N . ILE A 1 171 ? -10.516 -7.934 7.184 1 98.56 171 ILE A N 1
ATOM 1335 C CA . ILE A 1 171 ? -9.453 -8.172 6.207 1 98.56 171 ILE A CA 1
ATOM 1336 C C . ILE A 1 171 ? -8.094 -7.973 6.863 1 98.56 171 ILE A C 1
ATOM 1338 O O . ILE A 1 171 ? -7.168 -8.758 6.641 1 98.56 171 ILE A O 1
ATOM 1342 N N . VAL A 1 172 ? -7.949 -6.949 7.707 1 98.81 172 VAL A N 1
ATOM 1343 C CA . VAL A 1 172 ? -6.688 -6.672 8.383 1 98.81 172 VAL A CA 1
ATOM 1344 C C . VAL A 1 172 ? -6.328 -7.84 9.305 1 98.81 172 VAL A C 1
ATOM 1346 O O . VAL A 1 172 ? -5.16 -8.219 9.406 1 98.81 172 VAL A O 1
ATOM 1349 N N . ASN A 1 173 ? -7.355 -8.414 9.938 1 98.5 173 ASN A N 1
ATOM 1350 C CA . ASN A 1 173 ? -7.113 -9.547 10.82 1 98.5 173 ASN A CA 1
ATOM 1351 C C . ASN A 1 173 ? -6.539 -10.742 10.055 1 98.5 173 ASN A C 1
ATOM 1353 O O . ASN A 1 173 ? -5.738 -11.5 10.594 1 98.5 173 ASN A O 1
ATOM 1357 N N . ARG A 1 174 ? -6.922 -10.797 8.836 1 97.31 174 ARG A N 1
ATOM 1358 C CA . ARG A 1 174 ? -6.516 -11.945 8.031 1 97.31 174 ARG A CA 1
ATOM 1359 C C . ARG A 1 174 ? -5.203 -11.664 7.305 1 97.31 174 ARG A C 1
ATOM 1361 O O . ARG A 1 174 ? -4.34 -12.531 7.211 1 97.31 174 ARG A O 1
ATOM 1368 N N . CYS A 1 175 ? -5.008 -10.477 6.809 1 98.38 175 CYS A N 1
ATOM 1369 C CA . CYS A 1 175 ? -3.941 -10.195 5.852 1 98.38 175 CYS A CA 1
ATOM 1370 C C . CYS A 1 175 ? -2.787 -9.469 6.527 1 98.38 175 CYS A C 1
ATOM 1372 O O . CYS A 1 175 ? -1.67 -9.453 6.008 1 98.38 175 CYS A O 1
ATOM 1374 N N . GLY A 1 176 ? -3.078 -8.805 7.648 1 98.25 176 GLY A N 1
ATOM 1375 C CA . GLY A 1 176 ? -2.066 -7.977 8.281 1 98.25 176 GLY A CA 1
ATOM 1376 C C . GLY A 1 176 ? -1.176 -8.75 9.234 1 98.25 176 GLY A C 1
ATOM 1377 O O . GLY A 1 176 ? -1.482 -9.883 9.602 1 98.25 176 GLY A O 1
ATOM 1378 N N . GLY A 1 177 ? -0.043 -8.188 9.578 1 97 177 GLY A N 1
ATOM 1379 C CA . GLY A 1 177 ? 0.781 -8.648 10.688 1 97 177 GLY A CA 1
ATOM 1380 C C . GLY A 1 177 ? 0.385 -8.047 12.023 1 97 177 GLY A C 1
ATOM 1381 O O . GLY A 1 177 ? -0.65 -7.391 12.125 1 97 177 GLY A O 1
ATOM 1382 N N . PRO A 1 178 ? 1.208 -8.305 12.977 1 96.81 178 PRO A N 1
ATOM 1383 C CA . PRO A 1 178 ? 0.91 -7.832 14.328 1 96.81 178 PRO A CA 1
ATOM 1384 C C . PRO A 1 178 ? 0.778 -6.312 14.406 1 96.81 178 PRO A C 1
ATOM 1386 O O . PRO A 1 178 ? -0.096 -5.801 15.109 1 96.81 178 PRO A O 1
ATOM 1389 N N . ARG A 1 179 ? 1.55 -5.617 13.703 1 96.94 179 ARG A N 1
ATOM 1390 C CA . ARG A 1 179 ? 1.546 -4.16 13.781 1 96.94 179 ARG A CA 1
ATOM 1391 C C . ARG A 1 179 ? 0.258 -3.584 13.203 1 96.94 179 ARG A C 1
ATOM 1393 O O . ARG A 1 179 ? -0.305 -2.633 13.75 1 96.94 179 ARG A O 1
ATOM 1400 N N . GLU A 1 180 ? -0.223 -4.176 12.07 1 98.56 180 GLU A N 1
ATOM 1401 C CA . GLU A 1 180 ? -1.482 -3.738 11.477 1 98.56 180 GLU A CA 1
ATOM 1402 C C . GLU A 1 180 ? -2.66 -4.02 12.406 1 98.56 180 GLU A C 1
ATOM 1404 O O . GLU A 1 180 ? -3.578 -3.207 12.516 1 98.56 180 GLU A O 1
ATOM 1409 N N . ILE A 1 181 ? -2.605 -5.133 13.023 1 98.56 181 ILE A N 1
ATOM 1410 C CA . ILE A 1 181 ? -3.66 -5.496 13.961 1 98.56 181 ILE A CA 1
ATOM 1411 C C . ILE A 1 181 ? -3.666 -4.52 15.133 1 98.56 181 ILE A C 1
ATOM 1413 O O . ILE A 1 181 ? -4.723 -4.031 15.539 1 98.56 181 ILE A O 1
ATOM 1417 N N . GLU A 1 182 ? -2.512 -4.246 15.617 1 98.62 182 GLU A N 1
ATOM 1418 C CA . GLU A 1 182 ? -2.381 -3.262 16.688 1 98.62 182 GLU A CA 1
ATOM 1419 C C . GLU A 1 182 ? -2.926 -1.902 16.266 1 98.62 182 GLU A C 1
ATOM 1421 O O . GLU A 1 182 ? -3.592 -1.222 17.047 1 98.62 182 GLU A O 1
ATOM 1426 N N . ALA A 1 183 ? -2.633 -1.489 15.078 1 98.69 183 ALA A N 1
ATOM 1427 C CA . ALA A 1 183 ? -3.102 -0.207 14.555 1 98.69 183 ALA A CA 1
ATOM 1428 C C . ALA A 1 183 ? -4.629 -0.149 14.539 1 98.69 183 ALA A C 1
ATOM 1430 O O . ALA A 1 183 ? -5.219 0.87 14.898 1 98.69 183 ALA A O 1
ATOM 1431 N N . MET A 1 184 ? -5.25 -1.229 14.148 1 98.81 184 MET A N 1
ATOM 1432 C CA . MET A 1 184 ? -6.707 -1.279 14.133 1 98.81 184 MET A CA 1
ATOM 1433 C C . MET A 1 184 ? -7.277 -1.208 15.547 1 98.81 184 MET A C 1
ATOM 1435 O O . MET A 1 184 ? -8.289 -0.55 15.773 1 98.81 184 MET A O 1
ATOM 1439 N N . ASP A 1 185 ? -6.637 -1.935 16.453 1 98.69 185 ASP A N 1
ATOM 1440 C CA . ASP A 1 185 ? -7.051 -1.839 17.844 1 98.69 185 ASP A CA 1
ATOM 1441 C C . ASP A 1 185 ? -6.996 -0.394 18.344 1 98.69 185 ASP A C 1
ATOM 1443 O O . ASP A 1 185 ? -7.941 0.091 18.969 1 98.69 185 ASP A O 1
ATOM 1447 N N . ARG A 1 186 ? -5.895 0.227 18.047 1 98.31 186 ARG A N 1
ATOM 1448 C CA . ARG A 1 186 ? -5.699 1.615 18.453 1 98.31 186 ARG A CA 1
ATOM 1449 C C . ARG A 1 186 ? -6.75 2.523 17.828 1 98.31 186 ARG A C 1
ATOM 1451 O O . ARG A 1 186 ? -7.285 3.414 18.484 1 98.31 186 ARG A O 1
ATOM 1458 N N . LEU A 1 187 ? -7.07 2.326 16.562 1 98.69 187 LEU A N 1
ATOM 1459 C CA . LEU A 1 187 ? -8.086 3.096 15.836 1 98.69 187 LEU A CA 1
ATOM 1460 C C . LEU A 1 187 ? -9.438 2.994 16.531 1 98.69 187 LEU A C 1
ATOM 1462 O O . LEU A 1 187 ? -10.094 4.008 16.766 1 98.69 187 LEU A O 1
ATOM 1466 N N . GLU A 1 188 ? -9.781 1.822 16.859 1 97.88 188 GLU A N 1
ATOM 1467 C CA . GLU A 1 188 ? -11.062 1.579 17.5 1 97.88 188 GLU A CA 1
ATOM 1468 C C . GLU A 1 188 ? -11.117 2.229 18.875 1 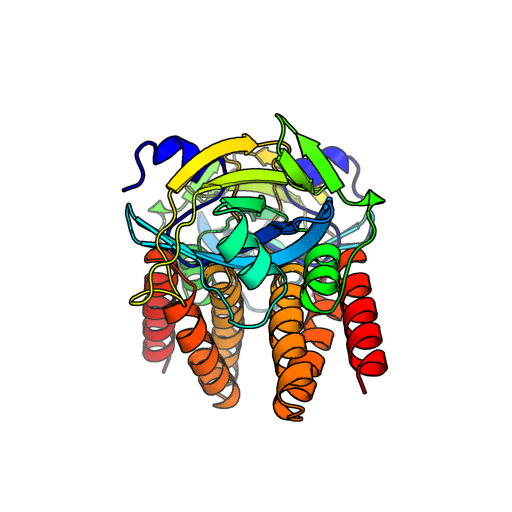97.88 188 GLU A C 1
ATOM 1470 O O . GLU A 1 188 ? -12.148 2.777 19.281 1 97.88 188 GLU A O 1
ATOM 1475 N N . GLU A 1 189 ? -10.008 2.18 19.562 1 97.44 189 GLU A N 1
ATOM 1476 C CA . GLU A 1 189 ? -9.914 2.854 20.859 1 97.44 189 GLU A CA 1
ATOM 1477 C C . GLU A 1 189 ? -10.141 4.355 20.719 1 97.44 189 GLU A C 1
ATOM 1479 O O . GLU A 1 189 ? -10.852 4.961 21.516 1 97.44 189 GLU A O 1
ATOM 1484 N N . LEU A 1 190 ? -9.57 4.922 19.75 1 96.75 190 LEU A N 1
ATOM 1485 C CA . LEU A 1 190 ? -9.625 6.367 19.547 1 96.75 190 LEU A CA 1
ATOM 1486 C C . LEU A 1 190 ? -11.023 6.805 19.125 1 96.75 190 LEU A C 1
ATOM 1488 O O . LEU A 1 190 ? -11.5 7.867 19.531 1 96.75 190 LEU A O 1
ATOM 1492 N N . ILE A 1 191 ? -11.641 5.992 18.297 1 96.25 191 ILE A N 1
ATOM 1493 C CA . ILE A 1 191 ? -13 6.305 17.875 1 96.25 191 ILE A CA 1
ATOM 1494 C C . ILE A 1 191 ? -13.953 6.191 19.062 1 96.25 191 ILE A C 1
ATOM 1496 O O . ILE A 1 191 ? -14.898 6.973 19.188 1 96.25 191 ILE A O 1
ATOM 1500 N N . GLU A 1 192 ? -13.82 5.234 19.906 1 92.06 192 GLU A N 1
ATOM 1501 C CA . GLU A 1 192 ? -14.656 5.055 21.078 1 92.06 192 GLU A CA 1
ATOM 1502 C C . GLU A 1 192 ? -14.492 6.227 22.047 1 92.06 192 GLU A C 1
ATOM 1504 O O . GLU A 1 192 ? -15.461 6.648 22.688 1 92.06 192 GLU A O 1
ATOM 1509 N N . GLY A 1 193 ? -13.266 6.695 22.188 1 85.75 193 GLY A N 1
ATOM 1510 C CA . GLY A 1 193 ? -13.008 7.824 23.078 1 85.75 193 GLY A CA 1
ATOM 1511 C C . GLY A 1 193 ? -13.578 9.133 22.562 1 85.75 193 GLY A C 1
ATOM 1512 O O . GLY A 1 193 ? -13.695 10.102 23.312 1 85.75 193 GLY A O 1
ATOM 1513 N N . SER A 1 194 ? -13.867 9.195 21.312 1 78.75 194 SER A N 1
ATOM 1514 C CA . SER A 1 194 ? -14.406 10.398 20.688 1 78.75 194 SER A CA 1
ATOM 1515 C C . SER A 1 194 ? -15.922 10.484 20.844 1 78.75 194 SER A C 1
ATOM 1517 O O . SER A 1 194 ? -16.531 11.5 20.516 1 78.75 194 SER A O 1
ATOM 1519 N N . ASP A 1 195 ? -16.547 9.414 21.203 1 69.69 195 ASP A N 1
ATOM 1520 C CA . ASP A 1 195 ? -17.984 9.406 21.469 1 69.69 195 ASP A CA 1
ATOM 1521 C C . ASP A 1 195 ? -18.297 9.977 22.844 1 69.69 195 ASP A C 1
ATOM 1523 O O . ASP A 1 195 ? -17.578 9.719 23.812 1 69.69 195 ASP A O 1
ATOM 1527 N N . MET B 1 1 ? 10.852 -24.141 8.742 1 76.06 1 MET B N 1
ATOM 1528 C CA . MET B 1 1 ? 11.391 -22.984 9.438 1 76.06 1 MET B CA 1
ATOM 1529 C C . MET B 1 1 ? 12.273 -22.156 8.516 1 76.06 1 MET B C 1
ATOM 1531 O O . MET B 1 1 ? 13.039 -22.703 7.719 1 76.06 1 MET B O 1
ATOM 1535 N N . ILE B 1 2 ? 12.031 -20.828 8.672 1 82.5 2 ILE B N 1
ATOM 1536 C CA . ILE B 1 2 ? 12.836 -19.938 7.84 1 82.5 2 ILE B CA 1
ATOM 1537 C C . ILE B 1 2 ? 14.273 -19.938 8.336 1 82.5 2 ILE B C 1
ATOM 1539 O O . ILE B 1 2 ? 14.547 -19.547 9.477 1 82.5 2 ILE B O 1
ATOM 1543 N N . ARG B 1 3 ? 15.172 -20.406 7.617 1 80.19 3 ARG B N 1
ATOM 1544 C CA . ARG B 1 3 ? 16.578 -20.5 8 1 80.19 3 ARG B CA 1
ATOM 1545 C C . ARG B 1 3 ? 17.266 -19.141 7.926 1 80.19 3 ARG B C 1
ATOM 1547 O O . ARG B 1 3 ? 18.188 -18.875 8.695 1 80.19 3 ARG B O 1
ATOM 1554 N N . ASP B 1 4 ? 16.828 -18.266 7.07 1 85.06 4 ASP B N 1
ATOM 1555 C CA . ASP B 1 4 ? 17.453 -16.969 6.902 1 85.06 4 ASP B CA 1
ATOM 1556 C C . ASP B 1 4 ? 16.406 -15.852 6.895 1 85.06 4 ASP B C 1
ATOM 1558 O O . ASP B 1 4 ? 16.031 -15.352 5.832 1 85.06 4 ASP B O 1
ATOM 1562 N N . LEU B 1 5 ? 15.992 -15.469 8.031 1 83.44 5 LEU B N 1
ATOM 1563 C CA . LEU B 1 5 ? 14.945 -14.469 8.211 1 83.44 5 LEU B CA 1
ATOM 1564 C C . LEU B 1 5 ? 15.359 -13.133 7.605 1 83.44 5 LEU B C 1
ATOM 1566 O O . LEU B 1 5 ? 14.539 -12.445 6.996 1 83.44 5 LEU B O 1
ATOM 1570 N N . GLY B 1 6 ? 16.609 -12.789 7.859 1 87.75 6 GLY B N 1
ATOM 1571 C CA . GLY B 1 6 ? 17.109 -11.555 7.293 1 87.75 6 GLY B CA 1
ATOM 1572 C C . GLY B 1 6 ? 17 -11.5 5.781 1 87.75 6 GLY B C 1
ATOM 1573 O O . GLY B 1 6 ? 16.625 -10.469 5.215 1 87.75 6 GLY B O 1
ATOM 1574 N N . ARG B 1 7 ? 17.281 -12.617 5.129 1 92.38 7 ARG B N 1
ATOM 1575 C CA . ARG B 1 7 ? 17.234 -12.688 3.672 1 92.38 7 ARG B CA 1
ATOM 1576 C C . ARG B 1 7 ? 15.797 -12.555 3.166 1 92.38 7 ARG B C 1
ATOM 1578 O O . ARG B 1 7 ? 15.547 -11.844 2.189 1 92.38 7 ARG B O 1
ATOM 1585 N N . ILE B 1 8 ? 14.859 -13.188 3.85 1 95.81 8 ILE B N 1
ATOM 1586 C CA . ILE B 1 8 ? 13.445 -13.141 3.482 1 95.81 8 ILE B CA 1
ATOM 1587 C C . ILE B 1 8 ? 12.922 -11.711 3.625 1 95.81 8 ILE B C 1
ATOM 1589 O O . ILE B 1 8 ? 12.203 -11.219 2.756 1 95.81 8 ILE B O 1
ATOM 1593 N N . GLU B 1 9 ? 13.344 -11.055 4.621 1 95.06 9 GLU B N 1
ATOM 1594 C CA . GLU B 1 9 ? 12.906 -9.68 4.848 1 95.06 9 GLU B CA 1
ATOM 1595 C C . GLU B 1 9 ? 13.539 -8.727 3.842 1 95.06 9 GLU B C 1
ATOM 1597 O O . GLU B 1 9 ? 12.922 -7.738 3.441 1 95.06 9 GLU B O 1
ATOM 1602 N N . GLU B 1 10 ? 14.727 -9 3.422 1 95.25 10 GLU B N 1
ATOM 1603 C CA . GLU B 1 10 ? 15.367 -8.219 2.365 1 95.25 10 GLU B CA 1
ATOM 1604 C C . GLU B 1 10 ? 14.578 -8.312 1.062 1 95.25 10 GLU B C 1
ATOM 1606 O O . GLU B 1 10 ? 14.578 -7.371 0.265 1 95.25 10 GLU B O 1
ATOM 1611 N N . LEU B 1 11 ? 13.883 -9.453 0.895 1 97.25 11 LEU B N 1
ATOM 1612 C CA . LEU B 1 11 ? 13.109 -9.68 -0.32 1 97.25 11 LEU B CA 1
ATOM 1613 C C . LEU B 1 11 ? 11.711 -9.078 -0.202 1 97.25 11 LEU B C 1
ATOM 1615 O O . LEU B 1 11 ? 10.914 -9.164 -1.137 1 97.25 11 LEU B O 1
ATOM 1619 N N . GLY B 1 12 ? 11.445 -8.484 0.936 1 96.56 12 GLY B N 1
ATOM 1620 C CA . GLY B 1 12 ? 10.188 -7.77 1.113 1 96.56 12 GLY B CA 1
ATOM 1621 C C . GLY B 1 12 ? 9.094 -8.633 1.71 1 96.56 12 GLY B C 1
ATOM 1622 O O . GLY B 1 12 ? 7.914 -8.297 1.614 1 96.56 12 GLY B O 1
ATOM 1623 N N . ILE B 1 13 ? 9.492 -9.742 2.314 1 97.75 13 ILE B N 1
ATOM 1624 C CA . ILE B 1 13 ? 8.508 -10.664 2.875 1 97.75 13 ILE B CA 1
ATOM 1625 C C . ILE B 1 13 ? 8.508 -10.547 4.398 1 97.75 13 ILE B C 1
ATOM 1627 O O . ILE B 1 13 ? 9.516 -10.82 5.051 1 97.75 13 ILE B O 1
ATOM 1631 N N . PHE B 1 14 ? 7.371 -10.148 4.926 1 97.06 14 PHE B N 1
ATOM 1632 C CA . PHE B 1 14 ? 7.23 -9.883 6.352 1 97.06 14 PHE B CA 1
ATOM 1633 C C . PHE B 1 14 ? 6.004 -10.586 6.922 1 97.06 14 PHE B C 1
ATOM 1635 O O . PHE B 1 14 ? 5.305 -11.297 6.199 1 97.06 14 PHE B O 1
ATOM 1642 N N . ASP B 1 15 ? 5.805 -10.469 8.242 1 97.44 15 ASP B N 1
ATOM 1643 C CA . ASP B 1 15 ? 4.629 -11.062 8.875 1 97.44 15 ASP B CA 1
ATOM 1644 C C . ASP B 1 15 ? 3.344 -10.57 8.211 1 97.44 15 ASP B C 1
ATOM 1646 O O . ASP B 1 15 ? 3.227 -9.398 7.859 1 97.44 15 ASP B O 1
ATOM 1650 N N . GLY B 1 16 ? 2.346 -11.523 8.109 1 97.88 16 GLY B N 1
ATOM 1651 C CA . GLY B 1 16 ? 1.113 -11.258 7.383 1 97.88 16 GLY B CA 1
ATOM 1652 C C . GLY B 1 16 ? 1.093 -11.867 5.992 1 97.88 16 GLY B C 1
ATOM 1653 O O . GLY B 1 16 ? 1.928 -12.711 5.672 1 97.88 16 GLY B O 1
ATOM 1654 N N . ILE B 1 17 ? 0.118 -11.531 5.25 1 98.62 17 ILE B N 1
ATOM 1655 C CA . ILE B 1 17 ? 0.008 -12.039 3.885 1 98.62 17 ILE B CA 1
ATOM 1656 C C . ILE B 1 17 ? 0.743 -11.102 2.928 1 98.62 17 ILE B C 1
ATOM 1658 O O . ILE B 1 17 ? 0.469 -9.898 2.893 1 98.62 17 ILE B O 1
ATOM 1662 N N . ASN B 1 18 ? 1.731 -11.602 2.299 1 98.62 18 ASN B N 1
ATOM 1663 C CA . ASN B 1 18 ? 2.471 -10.914 1.244 1 98.62 18 ASN B CA 1
ATOM 1664 C C . ASN B 1 18 ? 1.897 -11.227 -0.135 1 98.62 18 ASN B C 1
ATOM 1666 O O . ASN B 1 18 ? 1.974 -12.367 -0.6 1 98.62 18 ASN B O 1
ATOM 1670 N N . GLU B 1 19 ? 1.279 -10.203 -0.746 1 98.69 19 GLU B N 1
ATOM 1671 C CA . GLU B 1 19 ? 0.732 -10.414 -2.082 1 98.69 19 GLU B CA 1
ATOM 1672 C C . GLU B 1 19 ? 1.84 -10.469 -3.131 1 98.69 19 GLU B C 1
ATOM 1674 O O . GLU B 1 19 ? 2.445 -9.445 -3.455 1 98.69 19 GLU B O 1
ATOM 1679 N N . ILE B 1 20 ? 2.082 -11.633 -3.619 1 98.81 20 ILE B N 1
ATOM 1680 C CA . ILE B 1 20 ? 3.104 -11.828 -4.645 1 98.81 20 ILE B CA 1
ATOM 1681 C C . ILE B 1 20 ? 2.451 -12.305 -5.938 1 98.81 20 ILE B C 1
ATOM 1683 O O . ILE B 1 20 ? 1.264 -12.641 -5.957 1 98.81 20 ILE B O 1
ATOM 1687 N N . ILE B 1 21 ? 3.186 -12.203 -6.969 1 98.81 21 ILE B N 1
ATOM 1688 C CA . ILE B 1 21 ? 2.807 -12.852 -8.219 1 98.81 21 ILE B CA 1
ATOM 1689 C C . ILE B 1 21 ? 3.693 -14.078 -8.453 1 98.81 21 ILE B C 1
ATOM 1691 O O . ILE B 1 21 ? 4.906 -13.945 -8.648 1 98.81 21 ILE B O 1
ATOM 1695 N N . ALA B 1 22 ? 3.107 -15.195 -8.422 1 98.81 22 ALA B N 1
ATOM 1696 C CA . ALA B 1 22 ? 3.848 -16.438 -8.594 1 98.81 22 ALA B CA 1
ATOM 1697 C C . ALA B 1 22 ? 4.055 -16.766 -10.07 1 98.81 22 ALA B C 1
ATOM 1699 O O . ALA B 1 22 ? 3.139 -16.609 -10.875 1 98.81 22 ALA B O 1
ATOM 1700 N N . THR B 1 23 ? 5.23 -17.156 -10.375 1 98.88 23 THR B N 1
ATOM 1701 C CA . THR B 1 23 ? 5.48 -17.75 -11.688 1 98.88 23 THR B CA 1
ATOM 1702 C C . THR B 1 23 ? 5.754 -19.234 -11.562 1 98.88 23 THR B C 1
ATOM 1704 O O . THR B 1 23 ? 6.43 -19.688 -10.633 1 98.88 23 THR B O 1
ATOM 1707 N N . THR B 1 24 ? 5.188 -19.984 -12.391 1 98.44 24 THR B N 1
ATOM 1708 C CA . THR B 1 24 ? 5.34 -21.422 -12.5 1 98.44 24 THR B CA 1
ATOM 1709 C C . THR B 1 24 ? 5.441 -21.859 -13.961 1 98.44 24 THR B C 1
ATOM 1711 O O . THR B 1 24 ? 5.188 -21.047 -14.859 1 98.44 24 THR B O 1
ATOM 1714 N N . VAL B 1 25 ? 5.926 -23.078 -14.164 1 97.44 25 VAL B N 1
ATOM 1715 C CA . VAL B 1 25 ? 6.051 -23.656 -15.492 1 97.44 25 VAL B CA 1
ATOM 1716 C C . VAL B 1 25 ? 5.434 -25.062 -15.5 1 97.44 25 VAL B C 1
ATOM 1718 O O . VAL B 1 25 ? 5.625 -25.828 -14.562 1 97.44 25 VAL B O 1
ATOM 1721 N N . ASN B 1 26 ? 4.641 -25.328 -16.5 1 96.56 26 ASN B N 1
ATOM 1722 C CA . ASN B 1 26 ? 4.102 -26.672 -16.594 1 96.56 26 ASN B CA 1
ATOM 1723 C C . ASN B 1 26 ? 5.062 -27.609 -17.328 1 96.56 26 ASN B C 1
ATOM 1725 O O . ASN B 1 26 ? 6.156 -27.203 -17.719 1 96.56 26 ASN B O 1
ATOM 1729 N N . GLU B 1 27 ? 4.66 -28.844 -17.453 1 94.88 27 GLU B N 1
ATOM 1730 C CA . GLU B 1 27 ? 5.516 -29.859 -18.047 1 94.88 27 GLU B CA 1
ATOM 1731 C C . GLU B 1 27 ? 5.832 -29.547 -19.5 1 94.88 27 GLU B C 1
ATOM 1733 O O . GLU B 1 27 ? 6.902 -29.906 -20 1 94.88 27 GLU B O 1
ATOM 1738 N N . ALA B 1 28 ? 4.926 -28.844 -20.156 1 95.75 28 ALA B N 1
ATOM 1739 C CA . ALA B 1 28 ? 5.102 -28.484 -21.562 1 95.75 28 ALA B CA 1
ATOM 1740 C C . ALA B 1 28 ? 5.992 -27.25 -21.703 1 95.75 28 ALA B C 1
ATOM 1742 O O . ALA B 1 28 ? 6.324 -26.844 -22.828 1 95.75 28 ALA B O 1
ATOM 1743 N N . GLY B 1 29 ? 6.309 -26.609 -20.625 1 95.69 29 GLY B N 1
ATOM 1744 C CA . GLY B 1 29 ? 7.184 -25.453 -20.656 1 95.69 29 GLY B CA 1
ATOM 1745 C C . GLY B 1 29 ? 6.43 -24.141 -20.75 1 95.69 29 GLY B C 1
ATOM 1746 O O . GLY B 1 29 ? 7.031 -23.094 -20.984 1 95.69 29 GLY B O 1
ATOM 1747 N N . THR B 1 30 ? 5.133 -24.219 -20.625 1 96.94 30 THR B N 1
ATOM 1748 C CA . THR B 1 30 ? 4.328 -23.016 -20.672 1 96.94 30 THR B CA 1
ATOM 1749 C C . THR B 1 30 ? 4.41 -22.25 -19.344 1 96.94 30 THR B C 1
ATOM 1751 O O . THR B 1 30 ? 4.219 -22.828 -18.281 1 96.94 30 THR B O 1
ATOM 1754 N N . HIS B 1 31 ? 4.703 -21 -19.453 1 98.19 31 HIS B N 1
ATOM 1755 C CA . HIS B 1 31 ? 4.816 -20.141 -18.281 1 98.19 31 HIS B CA 1
ATOM 1756 C C . HIS B 1 31 ? 3.443 -19.688 -17.797 1 98.19 31 HIS B C 1
ATOM 1758 O O . HIS B 1 31 ? 2.535 -19.469 -18.594 1 98.19 31 HIS B O 1
ATOM 1764 N N . ASN B 1 32 ? 3.293 -19.594 -16.5 1 98.44 32 ASN B N 1
ATOM 1765 C CA . ASN B 1 32 ? 2.084 -19.094 -15.859 1 98.44 32 ASN B CA 1
ATOM 1766 C C . ASN B 1 32 ? 2.416 -18.094 -14.758 1 98.44 32 ASN B C 1
ATOM 1768 O O . ASN B 1 32 ? 3.396 -18.25 -14.031 1 98.44 32 ASN B O 1
ATOM 1772 N N . ALA B 1 33 ? 1.671 -17.016 -14.727 1 98.81 33 ALA B N 1
ATOM 1773 C CA . ALA B 1 33 ? 1.76 -16.047 -13.648 1 98.81 33 ALA B CA 1
ATOM 1774 C C . ALA B 1 33 ? 0.401 -15.828 -12.984 1 98.81 33 ALA B C 1
ATOM 1776 O O . ALA B 1 33 ? -0.616 -15.703 -13.672 1 98.81 33 ALA B O 1
ATOM 1777 N N . ALA B 1 34 ? 0.357 -15.805 -11.656 1 98.5 34 ALA B N 1
ATOM 1778 C CA . ALA B 1 34 ? -0.882 -15.57 -10.914 1 98.5 34 ALA B CA 1
ATOM 1779 C C . ALA B 1 34 ? -0.596 -15.023 -9.523 1 98.5 34 ALA B C 1
ATOM 1781 O O . ALA B 1 34 ? 0.405 -15.383 -8.898 1 98.5 34 ALA B O 1
ATOM 1782 N N . PRO B 1 35 ? -1.474 -14.18 -9.055 1 98.44 35 PRO B N 1
ATOM 1783 C CA . PRO B 1 35 ? -1.293 -13.711 -7.676 1 98.44 35 PRO B CA 1
ATOM 1784 C C . PRO B 1 35 ? -1.504 -14.82 -6.645 1 98.44 35 PRO B C 1
ATOM 1786 O O . PRO B 1 35 ? -2.379 -15.672 -6.816 1 98.44 35 PRO B O 1
ATOM 1789 N N . LEU B 1 36 ? -0.672 -14.852 -5.641 1 98.19 36 LEU B N 1
ATOM 1790 C CA . LEU B 1 36 ? -0.802 -15.734 -4.488 1 98.19 36 LEU B CA 1
ATOM 1791 C C . LEU B 1 36 ? -0.533 -14.984 -3.191 1 98.19 36 LEU B C 1
ATOM 1793 O O . LEU B 1 36 ? 0.222 -14.008 -3.182 1 98.19 36 LEU B O 1
ATOM 1797 N N . GLY B 1 37 ? -1.196 -15.406 -2.129 1 98.25 37 GLY B N 1
ATOM 1798 C CA . GLY B 1 37 ? -0.869 -14.93 -0.794 1 98.25 37 GLY B CA 1
ATOM 1799 C C . GLY B 1 37 ? 0.204 -15.758 -0.113 1 98.25 37 GLY B C 1
ATOM 1800 O O . GLY B 1 37 ? -0.039 -16.906 0.273 1 98.25 37 GLY B O 1
ATOM 1801 N N . LEU B 1 38 ? 1.399 -15.227 -0.058 1 98.56 38 LEU B N 1
ATOM 1802 C CA . LEU B 1 38 ? 2.473 -15.812 0.734 1 98.56 38 LEU B CA 1
ATOM 1803 C C . LEU B 1 38 ? 2.377 -15.375 2.191 1 98.56 38 LEU B C 1
ATOM 1805 O O . LEU B 1 38 ? 2.518 -14.188 2.496 1 98.56 38 LEU B O 1
ATOM 1809 N N . ILE B 1 39 ? 2.127 -16.344 3.094 1 98 39 ILE B N 1
ATOM 1810 C CA . ILE B 1 39 ? 1.773 -16.031 4.473 1 98 39 ILE B CA 1
ATOM 1811 C C . ILE B 1 39 ? 2.971 -16.281 5.383 1 98 39 ILE B C 1
ATOM 1813 O O . ILE B 1 39 ? 3.477 -17.406 5.449 1 98 39 ILE B O 1
ATOM 1817 N N . ARG B 1 40 ? 3.391 -15.289 6.051 1 97.69 40 ARG B N 1
ATOM 1818 C CA . ARG B 1 40 ? 4.434 -15.445 7.059 1 97.69 40 ARG B CA 1
ATOM 1819 C C . ARG B 1 40 ? 3.861 -15.32 8.469 1 97.69 40 ARG B C 1
ATOM 1821 O O . ARG B 1 40 ? 3.158 -14.352 8.773 1 97.69 40 ARG B O 1
ATOM 1828 N N . THR B 1 41 ? 4.086 -16.266 9.25 1 95.19 41 THR B N 1
ATOM 1829 C CA . THR B 1 41 ? 3.797 -16.25 10.68 1 95.19 41 THR B CA 1
ATOM 1830 C C . THR B 1 41 ? 5.051 -16.578 11.492 1 95.19 41 THR B C 1
ATOM 1832 O O . THR B 1 41 ? 5.41 -17.75 11.648 1 95.19 41 THR B O 1
ATOM 1835 N N . GLY B 1 42 ? 5.676 -15.484 11.961 1 93.12 42 GLY B N 1
ATOM 1836 C CA . GLY B 1 42 ? 6.957 -15.695 12.625 1 93.12 42 GLY B CA 1
ATOM 1837 C C . GLY B 1 42 ? 8.016 -16.281 11.703 1 93.12 42 GLY B C 1
ATOM 1838 O O . GLY B 1 42 ? 8.391 -15.648 10.711 1 93.12 42 GLY B O 1
ATOM 1839 N N . GLU B 1 43 ? 8.32 -17.594 11.984 1 94.31 43 GLU B N 1
ATOM 1840 C CA . GLU B 1 43 ? 9.414 -18.188 11.227 1 94.31 43 GLU B CA 1
ATOM 1841 C C . GLU B 1 43 ? 8.891 -19.219 10.227 1 94.31 43 GLU B C 1
ATOM 1843 O O . GLU B 1 43 ? 9.656 -20.047 9.719 1 94.31 43 GLU B O 1
ATOM 1848 N N . THR B 1 44 ? 7.641 -19.141 10 1 95.56 44 THR B N 1
ATOM 1849 C CA . THR B 1 44 ? 7.055 -20.078 9.055 1 95.56 44 THR B CA 1
ATOM 1850 C C . THR B 1 44 ? 6.453 -19.359 7.859 1 95.56 44 THR B C 1
ATOM 1852 O O . THR B 1 44 ? 5.906 -18.266 8 1 95.56 44 THR B O 1
ATOM 1855 N N . LEU B 1 45 ? 6.609 -19.984 6.707 1 96.88 45 LEU B N 1
ATOM 1856 C CA . LEU B 1 45 ? 6.004 -19.484 5.473 1 96.88 45 LEU B CA 1
ATOM 1857 C C . LEU B 1 45 ? 5.059 -20.531 4.883 1 96.88 45 LEU B C 1
ATOM 1859 O O . LEU B 1 45 ? 5.367 -21.719 4.879 1 96.88 45 LEU B O 1
ATOM 1863 N N . SER B 1 46 ? 3.906 -20.094 4.496 1 96.94 46 SER B N 1
ATOM 1864 C CA . SER B 1 46 ? 2.938 -20.906 3.779 1 96.94 46 SER B CA 1
ATOM 1865 C C . SER B 1 46 ? 2.332 -20.156 2.602 1 96.94 46 SER B C 1
ATOM 1867 O O . SER B 1 46 ? 2.436 -18.922 2.525 1 96.94 46 SER B O 1
ATOM 1869 N N . VAL B 1 47 ? 1.791 -20.922 1.706 1 97.44 47 VAL B N 1
ATOM 1870 C CA . VAL B 1 47 ? 1.171 -20.281 0.552 1 97.44 47 VAL B CA 1
ATOM 1871 C C . VAL B 1 47 ? -0.244 -20.812 0.358 1 97.44 47 VAL B C 1
ATOM 1873 O O . VAL B 1 47 ? -0.488 -22.016 0.524 1 97.44 47 VAL B O 1
ATOM 1876 N N . ARG B 1 48 ? -1.172 -19.891 0.126 1 95.38 48 ARG B N 1
ATOM 1877 C CA . ARG B 1 48 ? -2.551 -20.281 -0.141 1 95.38 48 ARG B CA 1
ATOM 1878 C C . ARG B 1 48 ? -2.719 -20.734 -1.585 1 95.38 48 ARG B C 1
ATOM 1880 O O . ARG B 1 48 ? -2.502 -19.969 -2.518 1 95.38 48 ARG B O 1
ATOM 1887 N N . LEU B 1 49 ? -3.143 -21.984 -1.739 1 95.38 49 LEU B N 1
ATOM 1888 C CA . LEU B 1 49 ? -3.342 -22.531 -3.074 1 95.38 49 LEU B CA 1
ATOM 1889 C C . LEU B 1 49 ? -4.816 -22.828 -3.326 1 95.38 49 LEU B C 1
ATOM 1891 O O . LEU B 1 49 ? -5.539 -23.219 -2.406 1 95.38 49 LEU B O 1
ATOM 1895 N N . PHE B 1 50 ? -5.191 -22.578 -4.559 1 91.25 50 PHE B N 1
ATOM 1896 C CA . PHE B 1 50 ? -6.555 -22.891 -4.969 1 91.25 50 PHE B CA 1
ATOM 1897 C C . PHE B 1 50 ? -6.57 -24.094 -5.918 1 91.25 50 PHE B C 1
ATOM 1899 O O . PHE B 1 50 ? -6.047 -24.016 -7.031 1 91.25 50 PHE B O 1
ATOM 1906 N N . VAL B 1 51 ? -7.23 -25.078 -5.504 1 89.75 51 VAL B N 1
ATOM 1907 C CA . VAL B 1 51 ? -7.301 -26.312 -6.266 1 89.75 51 VAL B CA 1
ATOM 1908 C C . VAL B 1 51 ? -7.969 -26.062 -7.617 1 89.75 51 VAL B C 1
ATOM 1910 O O . VAL B 1 51 ? -8.969 -25.328 -7.691 1 89.75 51 VAL B O 1
ATOM 1913 N N . GLY B 1 52 ? -7.363 -26.688 -8.648 1 90.12 52 GLY B N 1
ATOM 1914 C CA . GLY B 1 52 ? -7.973 -26.594 -9.961 1 90.12 52 GLY B CA 1
ATOM 1915 C C . GLY B 1 52 ? -7.414 -25.469 -10.812 1 90.12 52 GLY B C 1
ATOM 1916 O O . GLY B 1 52 ? -7.836 -25.281 -11.953 1 90.12 52 GLY B O 1
ATOM 1917 N N . THR B 1 53 ? -6.496 -24.719 -10.266 1 92.75 53 THR B N 1
ATOM 1918 C CA . THR B 1 53 ? -5.859 -23.656 -11.047 1 92.75 53 THR B CA 1
ATOM 1919 C C . THR B 1 53 ? -4.594 -24.172 -11.719 1 92.75 53 THR B C 1
ATOM 1921 O O . THR B 1 53 ? -4.055 -25.219 -11.336 1 92.75 53 THR B O 1
ATOM 1924 N N . HIS B 1 54 ? -4.137 -23.484 -12.727 1 95.19 54 HIS B N 1
ATOM 1925 C CA . HIS B 1 54 ? -2.865 -23.812 -13.367 1 95.19 54 HIS B CA 1
ATOM 1926 C C . HIS B 1 54 ? -1.714 -23.75 -12.367 1 95.19 54 HIS B C 1
ATOM 1928 O O . HIS B 1 54 ? -0.836 -24.625 -12.375 1 95.19 54 HIS B O 1
ATOM 1934 N N . THR B 1 55 ? -1.737 -22.719 -11.531 1 95.44 55 THR B N 1
ATOM 1935 C CA . THR B 1 55 ? -0.689 -22.547 -10.531 1 95.44 55 THR B CA 1
ATOM 1936 C C . THR B 1 55 ? -0.624 -23.75 -9.602 1 95.44 55 THR B C 1
ATOM 1938 O O . THR B 1 55 ? 0.46 -24.266 -9.312 1 95.44 55 THR B O 1
ATOM 1941 N N . TYR B 1 56 ? -1.806 -24.172 -9.188 1 94.5 56 TYR B N 1
ATOM 1942 C CA . TYR B 1 56 ? -1.89 -25.344 -8.32 1 94.5 56 TYR B CA 1
ATOM 1943 C C . TYR B 1 56 ? -1.296 -26.562 -9 1 94.5 56 TYR B C 1
ATOM 1945 O O . TYR B 1 56 ? -0.45 -27.25 -8.422 1 94.5 56 TYR B O 1
ATOM 1953 N N . GLU B 1 57 ? -1.702 -26.891 -10.203 1 94.69 57 GLU B N 1
ATOM 1954 C CA . GLU B 1 57 ? -1.24 -28.062 -10.945 1 94.69 57 GLU B CA 1
ATOM 1955 C C . GLU B 1 57 ? 0.267 -28.016 -11.172 1 94.69 57 GLU B C 1
ATOM 1957 O O . GLU B 1 57 ? 0.958 -29.016 -11.023 1 94.69 57 GLU B O 1
ATOM 1962 N N . ASN B 1 58 ? 0.74 -26.828 -11.508 1 96.94 58 ASN B N 1
ATOM 1963 C CA . ASN B 1 58 ? 2.17 -26.656 -11.742 1 96.94 58 ASN B CA 1
ATOM 1964 C C . ASN B 1 58 ? 2.98 -26.906 -10.477 1 96.94 58 ASN B C 1
ATOM 1966 O O . ASN B 1 58 ? 4.031 -27.562 -10.523 1 96.94 58 ASN B O 1
ATOM 1970 N N . ILE B 1 59 ? 2.502 -26.391 -9.352 1 96.5 59 ILE B N 1
ATOM 1971 C CA . ILE B 1 59 ? 3.217 -26.547 -8.086 1 96.5 59 ILE B CA 1
ATOM 1972 C C . ILE B 1 59 ? 3.166 -28 -7.637 1 96.5 59 ILE B C 1
ATOM 1974 O O . ILE B 1 59 ? 4.148 -28.531 -7.117 1 96.5 59 ILE B O 1
ATOM 1978 N N . MET B 1 60 ? 2.01 -28.688 -7.836 1 93 60 MET B N 1
ATOM 1979 C CA . MET B 1 60 ? 1.885 -30.094 -7.48 1 93 60 MET B CA 1
ATOM 1980 C C . MET B 1 60 ? 2.873 -30.953 -8.273 1 93 60 MET B C 1
ATOM 1982 O O . MET B 1 60 ? 3.441 -31.906 -7.738 1 93 60 MET B O 1
ATOM 1986 N N . SER B 1 61 ? 3.051 -30.594 -9.469 1 94.06 61 SER B N 1
ATOM 1987 C CA . SER B 1 61 ? 3.93 -31.359 -10.344 1 94.06 61 SER B CA 1
ATOM 1988 C C . SER B 1 61 ? 5.391 -30.969 -10.141 1 94.06 61 SER B C 1
ATOM 1990 O O . SER B 1 61 ? 6.254 -31.844 -10 1 94.06 61 SER B O 1
ATOM 1992 N N . GLY B 1 62 ? 5.699 -29.672 -10.094 1 95.31 62 GLY B N 1
ATOM 1993 C CA . GLY B 1 62 ? 7.062 -29.156 -10.094 1 95.31 62 GLY B CA 1
ATOM 1994 C C . GLY B 1 62 ? 7.633 -28.969 -8.703 1 95.31 62 GLY B C 1
ATOM 1995 O O . GLY B 1 62 ? 8.844 -28.844 -8.531 1 95.31 62 GLY B O 1
ATOM 1996 N N . LYS B 1 63 ? 6.816 -28.875 -7.746 1 96.25 63 LYS B N 1
ATOM 1997 C CA . LYS B 1 63 ? 7.172 -28.797 -6.336 1 96.25 63 LYS B CA 1
ATOM 1998 C C . LYS B 1 63 ? 7.906 -27.484 -6.031 1 96.25 63 LYS B C 1
ATOM 2000 O O . LYS B 1 63 ? 8.75 -27.438 -5.133 1 96.25 63 LYS B O 1
ATOM 2005 N N . LYS B 1 64 ? 7.645 -26.5 -6.781 1 98.06 64 LYS B N 1
ATOM 2006 C CA . LYS B 1 64 ? 8.281 -25.203 -6.555 1 98.06 64 LYS B CA 1
ATOM 2007 C C . LYS B 1 64 ? 7.48 -24.078 -7.211 1 98.06 64 LYS B C 1
ATOM 2009 O O . LYS B 1 64 ? 6.621 -24.328 -8.055 1 98.06 64 LYS B O 1
ATOM 2014 N N . PHE B 1 65 ? 7.723 -22.875 -6.875 1 98.69 65 PHE B N 1
ATOM 2015 C CA . PHE B 1 65 ? 7.258 -21.656 -7.527 1 98.69 65 PHE B CA 1
ATOM 2016 C C . PHE B 1 65 ? 8.188 -20.484 -7.223 1 98.69 65 PHE B C 1
ATOM 2018 O O . PHE B 1 65 ? 8.992 -20.562 -6.293 1 98.69 65 PHE B O 1
ATOM 2025 N N . VAL B 1 66 ? 8.141 -19.531 -8.062 1 98.88 66 VAL B N 1
ATOM 2026 C CA . VAL B 1 66 ? 8.883 -18.297 -7.84 1 98.88 66 VAL B CA 1
ATOM 2027 C C . VAL B 1 66 ? 7.914 -17.188 -7.414 1 98.88 66 VAL B C 1
ATOM 2029 O O . VAL B 1 66 ? 6.91 -16.938 -8.078 1 98.88 66 VAL B O 1
ATOM 2032 N N . ALA B 1 67 ? 8.172 -16.578 -6.289 1 98.88 67 ALA B N 1
ATOM 2033 C CA . ALA B 1 67 ? 7.441 -15.383 -5.84 1 98.88 67 ALA B CA 1
ATOM 2034 C C . ALA B 1 67 ? 8.07 -14.117 -6.41 1 98.88 67 ALA B C 1
ATOM 2036 O O . ALA B 1 67 ? 9.25 -13.844 -6.184 1 98.88 67 ALA B O 1
ATOM 2037 N N . ASN B 1 68 ? 7.34 -13.375 -7.191 1 98.88 68 ASN B N 1
ATOM 2038 C CA . ASN B 1 68 ? 7.75 -12.055 -7.676 1 98.88 68 ASN B CA 1
ATOM 2039 C C . ASN B 1 68 ? 7.074 -10.938 -6.891 1 98.88 68 ASN B C 1
ATOM 2041 O O . ASN B 1 68 ? 5.848 -10.844 -6.863 1 98.88 68 ASN B O 1
ATOM 2045 N N . VAL B 1 69 ? 7.879 -10.18 -6.223 1 98.5 69 VAL B N 1
ATOM 2046 C CA . VAL B 1 69 ? 7.367 -8.992 -5.555 1 98.5 69 VAL B CA 1
ATOM 2047 C C . VAL B 1 69 ? 7.246 -7.848 -6.555 1 98.5 69 VAL B C 1
ATOM 2049 O O . VAL B 1 69 ? 8.195 -7.551 -7.285 1 98.5 69 VAL B O 1
ATOM 2052 N N . SER B 1 70 ? 6.082 -7.305 -6.656 1 97.31 70 SER B N 1
ATOM 2053 C CA . SER B 1 70 ? 5.809 -6.195 -7.566 1 97.31 70 SER B CA 1
ATOM 2054 C C . SER B 1 70 ? 4.781 -5.234 -6.973 1 97.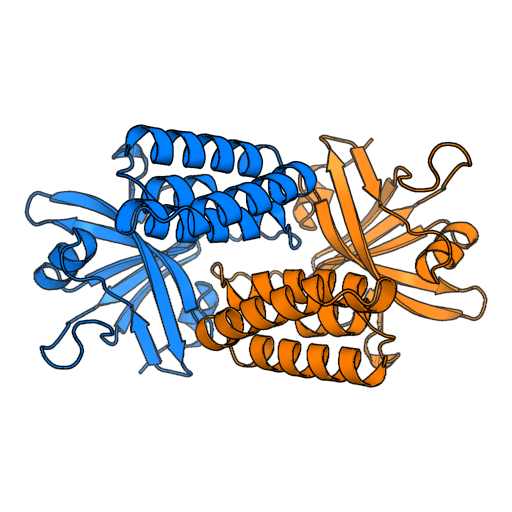31 70 SER B C 1
ATOM 2056 O O . SER B 1 70 ? 3.904 -5.648 -6.211 1 97.31 70 SER B O 1
ATOM 2058 N N . HIS B 1 71 ? 4.891 -3.973 -7.355 1 96 71 HIS B N 1
ATOM 2059 C CA . HIS B 1 71 ? 3.893 -2.975 -6.988 1 96 71 HIS B CA 1
ATOM 2060 C C . HIS B 1 71 ? 3.182 -2.43 -8.219 1 96 71 HIS B C 1
ATOM 2062 O O . HIS B 1 71 ? 2.48 -1.417 -8.141 1 96 71 HIS B O 1
ATOM 2068 N N . ASP B 1 72 ? 3.412 -3.096 -9.352 1 96.25 72 ASP B N 1
ATOM 2069 C CA . ASP B 1 72 ? 2.756 -2.664 -10.586 1 96.25 72 ASP B CA 1
ATOM 2070 C C . ASP B 1 72 ? 1.282 -3.066 -10.586 1 96.25 72 ASP B C 1
ATOM 2072 O O . ASP B 1 72 ? 0.956 -4.246 -10.719 1 96.25 72 ASP B O 1
ATOM 2076 N N . PRO B 1 73 ? 0.391 -2.031 -10.555 1 97.69 73 PRO B N 1
ATOM 2077 C CA . PRO B 1 73 ? -1.032 -2.369 -10.469 1 97.69 73 PRO B CA 1
ATOM 2078 C C . PRO B 1 73 ? -1.539 -3.088 -11.719 1 97.69 73 PRO B C 1
ATOM 2080 O O . PRO B 1 73 ? -2.451 -3.912 -11.633 1 97.69 73 PRO B O 1
ATOM 2083 N N . ILE B 1 74 ? -0.955 -2.836 -12.812 1 97.69 74 ILE B N 1
ATOM 2084 C CA . ILE B 1 74 ? -1.394 -3.465 -14.047 1 97.69 74 ILE B CA 1
ATOM 2085 C C . ILE B 1 74 ? -1.061 -4.953 -14.016 1 97.69 74 ILE B C 1
ATOM 2087 O O . ILE B 1 74 ? -1.873 -5.785 -14.43 1 97.69 74 ILE B O 1
ATOM 2091 N N . LEU B 1 75 ? 0.107 -5.262 -13.539 1 97.94 75 LEU B N 1
ATOM 2092 C CA . LEU B 1 75 ? 0.509 -6.66 -13.438 1 97.94 75 LEU B CA 1
ATOM 2093 C C . LEU B 1 75 ? -0.437 -7.434 -12.523 1 97.94 75 LEU B C 1
ATOM 2095 O O . LEU B 1 75 ? -0.822 -8.562 -12.836 1 97.94 75 LEU B O 1
ATOM 2099 N N . PHE B 1 76 ? -0.852 -6.852 -11.414 1 98.56 76 PHE B N 1
ATOM 2100 C CA . PHE B 1 76 ? -1.795 -7.496 -10.508 1 98.56 76 PHE B CA 1
ATOM 2101 C C . PHE B 1 76 ? -3.121 -7.766 -11.211 1 98.56 76 PHE B C 1
ATOM 2103 O O . PHE B 1 76 ? -3.666 -8.867 -11.117 1 98.56 76 PHE B O 1
ATOM 2110 N N . VAL B 1 77 ? -3.586 -6.758 -11.938 1 98.69 77 VAL B N 1
ATOM 2111 C CA . VAL B 1 77 ? -4.871 -6.871 -12.617 1 98.69 77 VAL B CA 1
ATOM 2112 C C . VAL B 1 77 ? -4.789 -7.941 -13.703 1 98.69 77 VAL B C 1
ATOM 2114 O O . VAL B 1 77 ? -5.625 -8.852 -13.75 1 98.69 77 VAL B O 1
ATOM 2117 N N . GLU B 1 78 ? -3.783 -7.926 -14.484 1 98.31 78 GLU B N 1
ATOM 2118 C CA . GLU B 1 78 ? -3.684 -8.805 -15.641 1 98.31 78 GLU B CA 1
ATOM 2119 C C . GLU B 1 78 ? -3.449 -10.25 -15.219 1 98.31 78 GLU B C 1
ATOM 2121 O O . GLU B 1 78 ? -4.004 -11.172 -15.82 1 98.31 78 GLU B O 1
ATOM 2126 N N . THR B 1 79 ? -2.682 -10.461 -14.195 1 98.31 79 THR B N 1
ATOM 2127 C CA . THR B 1 79 ? -2.379 -11.828 -13.781 1 98.31 79 THR B CA 1
ATOM 2128 C C . THR B 1 79 ? -3.527 -12.406 -12.961 1 98.31 79 THR B C 1
ATOM 2130 O O . THR B 1 79 ? -3.689 -13.625 -12.891 1 98.31 79 THR B O 1
ATOM 2133 N N . ALA B 1 80 ? -4.297 -11.547 -12.32 1 97.81 80 ALA B N 1
ATOM 2134 C CA . ALA B 1 80 ? -5.441 -12.016 -11.539 1 97.81 80 ALA B CA 1
ATOM 2135 C C . ALA B 1 80 ? -6.574 -12.477 -12.445 1 97.81 80 ALA B C 1
ATOM 2137 O O . ALA B 1 80 ? -7.344 -13.367 -12.086 1 97.81 80 ALA B O 1
ATOM 2138 N N . LEU B 1 81 ? -6.695 -11.883 -13.648 1 97 81 LEU B N 1
ATOM 2139 C CA . LEU B 1 81 ? -7.902 -12.094 -14.438 1 97 81 LEU B CA 1
ATOM 2140 C C . LEU B 1 81 ? -7.574 -12.734 -15.781 1 97 81 LEU B C 1
ATOM 2142 O O . LEU B 1 81 ? -8.469 -12.984 -16.594 1 97 81 LEU B O 1
ATOM 2146 N N . GLY B 1 82 ? -6.246 -12.969 -16 1 92.62 82 GLY B N 1
ATOM 2147 C CA . GLY B 1 82 ? -5.891 -13.578 -17.266 1 92.62 82 GLY B CA 1
ATOM 2148 C C . GLY B 1 82 ? -4.426 -13.953 -17.359 1 92.62 82 GLY B C 1
ATOM 2149 O O . GLY B 1 82 ? -3.678 -13.805 -16.391 1 92.62 82 GLY B O 1
ATOM 2150 N N . ASP B 1 83 ? -4.055 -14.461 -18.578 1 95.12 83 ASP B N 1
ATOM 2151 C CA . ASP B 1 83 ? -2.67 -14.812 -18.875 1 95.12 83 ASP B CA 1
ATOM 2152 C C . ASP B 1 83 ? -1.904 -13.625 -19.453 1 95.12 83 ASP B C 1
ATOM 2154 O O . ASP B 1 83 ? -2.465 -12.828 -20.203 1 95.12 83 ASP B O 1
ATOM 2158 N N . ILE B 1 84 ? -0.738 -13.555 -19.047 1 97.44 84 ILE B N 1
ATOM 2159 C CA . ILE B 1 84 ? 0.09 -12.5 -19.625 1 97.44 84 ILE B CA 1
ATOM 2160 C C . ILE B 1 84 ? 1.028 -13.094 -20.672 1 97.44 84 ILE B C 1
ATOM 2162 O O . ILE B 1 84 ? 1.273 -14.305 -20.672 1 97.44 84 ILE B O 1
ATOM 2166 N N . SER B 1 85 ? 1.531 -12.227 -21.578 1 97.25 85 SER B N 1
ATOM 2167 C CA . SER B 1 85 ? 2.371 -12.68 -22.672 1 97.25 85 SER B CA 1
ATOM 2168 C C . SER B 1 85 ? 3.725 -13.172 -22.188 1 97.25 85 SER B C 1
ATOM 2170 O O . SER B 1 85 ? 4.211 -12.727 -21.141 1 97.25 85 SER B O 1
ATOM 2172 N N . ASP B 1 86 ? 4.328 -13.969 -23.016 1 97.06 86 ASP B N 1
ATOM 2173 C CA . ASP B 1 86 ? 5.617 -14.57 -22.688 1 97.06 86 ASP B CA 1
ATOM 2174 C C . ASP B 1 86 ? 6.695 -13.5 -22.531 1 97.06 86 ASP B C 1
ATOM 2176 O O . ASP B 1 86 ? 7.699 -13.719 -21.844 1 97.06 86 ASP B O 1
ATOM 2180 N N . GLU B 1 87 ? 6.461 -12.383 -23.109 1 97.81 87 GLU B N 1
ATOM 2181 C CA . GLU B 1 87 ? 7.457 -11.312 -23.078 1 97.81 87 GLU B CA 1
ATOM 2182 C C . GLU B 1 87 ? 7.613 -10.766 -21.656 1 97.81 87 GLU B C 1
ATOM 2184 O O . GLU B 1 87 ? 8.586 -10.062 -21.375 1 97.81 87 GLU B O 1
ATOM 2189 N N . ASN B 1 88 ? 6.672 -11.078 -20.797 1 98.5 88 ASN B N 1
ATOM 2190 C CA . ASN B 1 88 ? 6.719 -10.586 -19.422 1 98.5 88 ASN B CA 1
ATOM 2191 C C . ASN B 1 88 ? 7.609 -11.461 -18.547 1 98.5 88 ASN B C 1
ATOM 2193 O O . ASN B 1 88 ? 7.902 -11.102 -17.406 1 98.5 88 ASN B O 1
ATOM 2197 N N . PHE B 1 89 ? 8.078 -12.531 -19.094 1 98.69 89 PHE B N 1
ATOM 2198 C CA . PHE B 1 89 ? 8.875 -13.477 -18.312 1 98.69 89 PHE B CA 1
ATOM 2199 C C . PHE B 1 89 ? 10.352 -13.383 -18.703 1 98.69 89 PHE B C 1
ATOM 2201 O O . PHE B 1 89 ? 10.68 -13.094 -19.859 1 98.69 89 PHE B O 1
ATOM 2208 N N . VAL B 1 90 ? 11.172 -13.617 -17.719 1 98.69 90 VAL B N 1
ATOM 2209 C CA . VAL B 1 90 ? 12.617 -13.664 -17.938 1 98.69 90 VAL B CA 1
ATOM 2210 C C . VAL B 1 90 ? 13.25 -14.703 -17.016 1 98.69 90 VAL B C 1
ATOM 2212 O O . VAL B 1 90 ? 12.773 -14.922 -15.906 1 98.69 90 VAL B O 1
ATOM 2215 N N . GLU B 1 91 ? 14.234 -15.336 -17.5 1 98.31 91 GLU B N 1
ATOM 2216 C CA . GLU B 1 91 ? 14.969 -16.297 -16.672 1 98.31 91 GLU B CA 1
ATOM 2217 C C . GLU B 1 91 ? 16.047 -15.609 -15.852 1 98.31 91 GLU B C 1
ATOM 2219 O O . GLU B 1 91 ? 16.828 -14.797 -16.375 1 98.31 91 GLU B O 1
ATOM 2224 N N . ARG B 1 92 ? 16.016 -15.859 -14.594 1 98.31 92 ARG B N 1
ATOM 2225 C CA . ARG B 1 92 ? 17.062 -15.414 -13.68 1 98.31 92 ARG B CA 1
ATOM 2226 C C . ARG B 1 92 ? 17.594 -16.578 -12.836 1 98.31 92 ARG B C 1
ATOM 2228 O O . ARG B 1 92 ? 16.844 -17.141 -12.039 1 98.31 92 ARG B O 1
ATOM 2235 N N . ASP B 1 93 ? 18.891 -16.891 -12.969 1 98.06 93 ASP B N 1
ATOM 2236 C CA . ASP B 1 93 ? 19.531 -17.969 -12.211 1 98.06 93 ASP B CA 1
ATOM 2237 C C . ASP B 1 93 ? 18.781 -19.297 -12.383 1 98.06 93 ASP B C 1
ATOM 2239 O O . ASP B 1 93 ? 18.5 -19.984 -11.406 1 98.06 93 ASP B O 1
ATOM 2243 N N . GLY B 1 94 ? 18.266 -19.516 -13.539 1 97.69 94 GLY B N 1
ATOM 2244 C CA . GLY B 1 94 ? 17.641 -20.781 -13.898 1 97.69 94 GLY B CA 1
ATOM 2245 C C . GLY B 1 94 ? 16.156 -20.812 -13.594 1 97.69 94 GLY B C 1
ATOM 2246 O O . GLY B 1 94 ? 15.508 -21.844 -13.789 1 97.69 94 GLY B O 1
ATOM 2247 N N . GLU B 1 95 ? 15.625 -19.719 -13.078 1 98.38 95 GLU B N 1
ATOM 2248 C CA . GLU B 1 95 ? 14.219 -19.672 -12.688 1 98.38 95 GLU B CA 1
ATOM 2249 C C . GLU B 1 95 ? 13.438 -18.688 -13.531 1 98.38 95 GLU B C 1
ATOM 2251 O O . GLU B 1 95 ? 13.953 -17.625 -13.891 1 98.38 95 GLU B O 1
ATOM 2256 N N . VAL B 1 96 ? 12.211 -19 -13.844 1 98.56 96 VAL B N 1
ATOM 2257 C CA . VAL B 1 96 ? 11.336 -18.109 -14.594 1 98.56 96 VAL B CA 1
ATOM 2258 C C . VAL B 1 96 ? 10.742 -17.047 -13.656 1 98.56 96 VAL B C 1
ATOM 2260 O O . VAL B 1 96 ? 10 -17.391 -12.727 1 98.56 96 VAL B O 1
ATOM 2263 N N . THR B 1 97 ? 11.094 -15.812 -13.875 1 98.81 97 THR B N 1
ATOM 2264 C CA . THR B 1 97 ? 10.633 -14.672 -13.078 1 98.81 97 THR B CA 1
ATOM 2265 C C . THR B 1 97 ? 9.906 -13.656 -13.961 1 98.81 97 THR B C 1
ATOM 2267 O O . THR B 1 97 ? 9.875 -13.797 -15.188 1 98.81 97 THR B O 1
ATOM 2270 N N . LEU B 1 98 ? 9.281 -12.711 -13.367 1 98.81 98 LEU B N 1
ATOM 2271 C CA . LEU B 1 98 ? 8.695 -11.609 -14.125 1 98.81 98 LEU B CA 1
ATOM 2272 C C . LEU B 1 98 ? 9.75 -10.578 -14.484 1 98.81 98 LEU B C 1
ATOM 2274 O O . LEU B 1 98 ? 10.609 -10.242 -13.664 1 98.81 98 LEU B O 1
ATOM 2278 N N . ARG B 1 99 ? 9.633 -10.047 -15.656 1 98.19 99 ARG B N 1
ATOM 2279 C CA . ARG B 1 99 ? 10.594 -9.078 -16.172 1 98.19 99 ARG B CA 1
ATOM 2280 C C . ARG B 1 99 ? 10.625 -7.832 -15.289 1 98.19 99 ARG B C 1
ATOM 2282 O O . ARG B 1 99 ? 11.703 -7.305 -14.992 1 98.19 99 ARG B O 1
ATOM 2289 N N . ASP B 1 100 ? 9.508 -7.426 -14.82 1 96.44 100 ASP B N 1
ATOM 2290 C CA . ASP B 1 100 ? 9.43 -6.152 -14.117 1 96.44 100 ASP B CA 1
ATOM 2291 C C . ASP B 1 100 ? 9.281 -6.367 -12.609 1 96.44 100 ASP B C 1
ATOM 2293 O O . ASP B 1 100 ? 8.758 -5.504 -11.898 1 96.44 100 ASP B O 1
ATOM 2297 N N . ALA B 1 101 ? 9.633 -7.543 -12.125 1 97.75 101 ALA B N 1
ATOM 2298 C CA . ALA B 1 101 ? 9.602 -7.785 -10.688 1 97.75 101 ALA B CA 1
ATOM 2299 C C . ALA B 1 101 ? 10.602 -6.891 -9.961 1 97.75 101 ALA B C 1
ATOM 2301 O O . ALA B 1 101 ? 11.641 -6.527 -10.516 1 97.75 101 ALA B O 1
ATOM 2302 N N . GLU B 1 102 ? 10.289 -6.516 -8.797 1 97.62 102 GLU B N 1
ATOM 2303 C CA . GLU B 1 102 ? 11.211 -5.766 -7.949 1 97.62 102 GLU B CA 1
ATOM 2304 C C . GLU B 1 102 ? 12.117 -6.703 -7.152 1 97.62 102 GLU B C 1
ATOM 2306 O O . GLU B 1 102 ? 1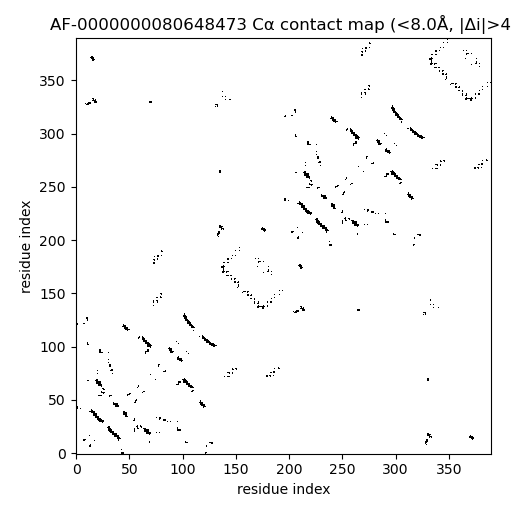3.242 -6.34 -6.805 1 97.62 102 GLU B O 1
ATOM 2311 N N . ALA B 1 103 ? 11.656 -7.844 -6.824 1 98.44 103 ALA B N 1
ATOM 2312 C CA . ALA B 1 103 ? 12.391 -8.953 -6.219 1 98.44 103 ALA B CA 1
ATOM 2313 C C . ALA B 1 103 ? 11.773 -10.297 -6.609 1 98.44 103 ALA B C 1
ATOM 2315 O O . ALA B 1 103 ? 10.617 -10.352 -7.047 1 98.44 103 ALA B O 1
ATOM 2316 N N . TRP B 1 104 ? 12.562 -11.297 -6.508 1 98.75 104 TRP B N 1
ATOM 2317 C CA . TRP B 1 104 ? 12.023 -12.641 -6.723 1 98.75 104 TRP B CA 1
ATOM 2318 C C . TRP B 1 104 ? 12.617 -13.625 -5.723 1 98.75 104 TRP B C 1
ATOM 2320 O O . TRP B 1 104 ? 13.711 -13.406 -5.195 1 98.75 104 TRP B O 1
ATOM 2330 N N . ALA B 1 105 ? 11.914 -14.625 -5.426 1 98.75 105 ALA B N 1
ATOM 2331 C CA . ALA B 1 105 ? 12.312 -15.672 -4.488 1 98.75 105 ALA B CA 1
ATOM 2332 C C . ALA B 1 105 ? 11.812 -17.047 -4.941 1 98.75 105 ALA B C 1
ATOM 2334 O O . ALA B 1 105 ? 10.633 -17.203 -5.262 1 98.75 105 ALA B O 1
ATOM 2335 N N . LEU B 1 106 ? 12.688 -17.969 -4.965 1 98.75 106 LEU B N 1
ATOM 2336 C CA . LEU B 1 106 ? 12.328 -19.359 -5.25 1 98.75 106 LEU B CA 1
ATOM 2337 C C . LEU B 1 106 ? 11.938 -20.094 -3.971 1 98.75 106 LEU B C 1
ATOM 2339 O O . LEU B 1 106 ? 12.648 -20.016 -2.969 1 98.75 106 LEU B O 1
ATOM 2343 N N . PHE B 1 107 ? 10.805 -20.766 -4.059 1 98.5 107 PHE B N 1
ATOM 2344 C CA . PHE B 1 107 ? 10.352 -21.578 -2.936 1 98.5 107 PHE B CA 1
ATOM 2345 C C . PHE B 1 107 ? 10.125 -23.031 -3.371 1 98.5 107 PHE B C 1
ATOM 2347 O O . PHE B 1 107 ? 9.617 -23.281 -4.465 1 98.5 107 PHE B O 1
ATOM 2354 N N . ARG B 1 108 ? 10.555 -23.906 -2.521 1 97.88 108 ARG B N 1
ATOM 2355 C CA . ARG B 1 108 ? 10.109 -25.297 -2.617 1 97.88 108 ARG B CA 1
ATOM 2356 C C . ARG B 1 108 ? 8.758 -25.484 -1.937 1 97.88 108 ARG B C 1
ATOM 2358 O O . ARG B 1 108 ? 8.516 -24.938 -0.858 1 97.88 108 ARG B O 1
ATOM 2365 N N . CYS B 1 109 ? 7.895 -26.141 -2.574 1 96.19 109 CYS B N 1
ATOM 2366 C CA . CYS B 1 109 ? 6.543 -26.406 -2.08 1 96.19 109 CYS B CA 1
ATOM 2367 C C . CYS B 1 109 ? 6.117 -27.828 -2.367 1 96.19 109 CYS B C 1
ATOM 2369 O O . CYS B 1 109 ? 5.941 -28.219 -3.527 1 96.19 109 CYS B O 1
ATOM 2371 N N . GLU B 1 110 ? 5.973 -28.594 -1.327 1 90.44 110 GLU B N 1
ATOM 2372 C CA . GLU B 1 110 ? 5.539 -29.969 -1.457 1 90.44 110 GLU B CA 1
ATOM 2373 C C . GLU B 1 110 ? 4.223 -30.219 -0.723 1 90.44 110 GLU B C 1
ATOM 2375 O O . GLU B 1 110 ? 4.215 -30.703 0.41 1 90.44 110 GLU B O 1
ATOM 2380 N N . PRO B 1 111 ? 3.176 -29.844 -1.421 1 84.94 111 PRO B N 1
ATOM 2381 C CA . PRO B 1 111 ? 1.873 -30.047 -0.781 1 84.94 111 PRO B CA 1
ATOM 2382 C C . PRO B 1 111 ? 1.603 -31.516 -0.449 1 84.94 111 PRO B C 1
ATOM 2384 O O . PRO B 1 111 ? 1.993 -32.406 -1.208 1 84.94 111 PRO B O 1
ATOM 2387 N N . ASN B 1 112 ? 1.169 -31.75 0.8 1 77.31 112 ASN B N 1
ATOM 2388 C CA . ASN B 1 112 ? 0.779 -33.094 1.205 1 77.31 112 ASN B CA 1
ATOM 2389 C C . ASN B 1 112 ? -0.702 -33.156 1.569 1 77.31 112 ASN B C 1
ATOM 2391 O O . ASN B 1 112 ? -1.35 -32.125 1.751 1 77.31 112 ASN B O 1
ATOM 2395 N N . GLY B 1 113 ? -1.418 -34.25 1.269 1 65.56 113 GLY B N 1
ATOM 2396 C CA . GLY B 1 113 ? -2.846 -34.5 1.399 1 65.56 113 GLY B CA 1
ATOM 2397 C C . GLY B 1 113 ? -3.471 -33.75 2.566 1 65.56 113 GLY B C 1
ATOM 2398 O O . GLY B 1 113 ? -4.617 -33.312 2.486 1 65.56 113 GLY B O 1
ATOM 2399 N N . LEU B 1 114 ? -2.861 -33.438 3.705 1 65.12 114 LEU B N 1
ATOM 2400 C CA . LEU B 1 114 ? -3.453 -32.875 4.902 1 65.12 114 LEU B CA 1
ATOM 2401 C C . LEU B 1 114 ? -3.432 -31.344 4.836 1 65.12 114 LEU B C 1
ATOM 2403 O O . LEU B 1 114 ? -4.277 -30.672 5.441 1 65.12 114 LEU B O 1
ATOM 2407 N N . ASP B 1 115 ? -2.529 -30.781 3.953 1 73.56 115 ASP B N 1
ATOM 2408 C CA . ASP B 1 115 ? -2.312 -29.344 3.965 1 73.56 115 ASP B CA 1
ATOM 2409 C C . ASP B 1 115 ? -2.227 -28.781 2.545 1 73.56 115 ASP B C 1
ATOM 2411 O O . ASP B 1 115 ? -1.431 -27.891 2.271 1 73.56 115 ASP B O 1
ATOM 2415 N N . ILE B 1 116 ? -3.189 -29.297 1.746 1 77.75 116 ILE B N 1
ATOM 2416 C CA . ILE B 1 116 ? -3.078 -29.047 0.314 1 77.75 116 ILE B CA 1
ATOM 2417 C C . ILE B 1 116 ? -3.416 -27.578 0.021 1 77.75 116 ILE B C 1
ATOM 2419 O O . ILE B 1 116 ? -2.832 -26.969 -0.876 1 77.75 116 ILE B O 1
ATOM 2423 N N . ALA B 1 117 ? -4.215 -27.016 0.849 1 86.56 117 ALA B N 1
ATOM 2424 C CA . ALA B 1 117 ? -4.664 -25.656 0.562 1 86.56 117 ALA B CA 1
ATOM 2425 C C . ALA B 1 117 ? -3.699 -24.625 1.138 1 86.56 117 ALA B C 1
ATOM 2427 O O . ALA B 1 117 ? -3.641 -23.484 0.664 1 86.56 117 ALA B O 1
ATOM 2428 N N . LEU B 1 118 ? -2.977 -25.016 2.162 1 93.25 118 LEU B N 1
ATOM 2429 C CA . LEU B 1 118 ? -2.068 -24.078 2.818 1 93.25 118 LEU B CA 1
ATOM 2430 C C . LEU B 1 118 ? -0.751 -24.75 3.174 1 93.25 118 LEU B C 1
ATOM 2432 O O . LEU B 1 118 ? -0.35 -24.766 4.34 1 93.25 118 LEU B O 1
ATOM 2436 N N . PRO B 1 119 ? -0.035 -25.25 2.197 1 95.31 119 PRO B N 1
ATOM 2437 C CA . PRO B 1 119 ? 1.233 -25.922 2.482 1 95.31 119 PRO B CA 1
ATOM 2438 C C . PRO B 1 119 ? 2.316 -24.953 2.969 1 95.31 119 PRO B C 1
ATOM 2440 O O . PRO B 1 119 ? 2.33 -23.781 2.578 1 95.31 119 PRO B O 1
ATOM 2443 N N . GLU B 1 120 ? 3.172 -25.484 3.779 1 95 120 GLU B N 1
ATOM 2444 C CA . GLU B 1 120 ? 4.395 -24.766 4.113 1 95 120 GLU B CA 1
ATOM 2445 C C . GLU B 1 120 ? 5.363 -24.75 2.938 1 95 120 GLU B C 1
ATOM 2447 O O . GLU B 1 120 ? 5.367 -25.656 2.115 1 95 120 GLU B O 1
ATOM 2452 N N . VAL B 1 121 ? 6.133 -23.688 2.902 1 96.81 121 VAL B N 1
ATOM 2453 C CA . VAL B 1 121 ? 7.09 -23.562 1.807 1 96.81 121 VAL B CA 1
ATOM 2454 C C . VAL B 1 121 ? 8.484 -23.281 2.363 1 96.81 121 VAL B C 1
ATOM 2456 O O . VAL B 1 121 ? 8.617 -22.797 3.488 1 96.81 121 VAL B O 1
ATOM 2459 N N . GLU B 1 122 ? 9.477 -23.641 1.591 1 96.62 122 GLU B N 1
ATOM 2460 C CA . GLU B 1 122 ? 10.867 -23.422 1.983 1 96.62 122 GLU B CA 1
ATOM 2461 C C . GLU B 1 122 ? 11.578 -22.484 1.021 1 96.62 122 GLU B C 1
ATOM 2463 O O . GLU B 1 122 ? 11.555 -22.688 -0.193 1 96.62 122 GLU B O 1
ATOM 2468 N N . PHE B 1 123 ? 12.188 -21.5 1.538 1 97.88 123 PHE B N 1
ATOM 2469 C CA . PHE B 1 123 ? 12.969 -20.547 0.751 1 97.88 123 PHE B CA 1
ATOM 2470 C C . PHE B 1 123 ? 14.242 -21.203 0.222 1 97.88 123 PHE B C 1
ATOM 2472 O O . PHE B 1 123 ? 14.938 -21.906 0.962 1 97.88 123 PHE B O 1
ATOM 2479 N N . VAL B 1 124 ? 14.547 -20.953 -1.043 1 97.62 124 VAL B N 1
ATOM 2480 C CA . VAL B 1 124 ? 15.727 -21.547 -1.664 1 97.62 124 VAL B CA 1
ATOM 2481 C C . VAL B 1 124 ? 16.734 -20.453 -2.004 1 97.62 124 VAL B C 1
ATOM 2483 O O . VAL B 1 124 ? 17.875 -20.484 -1.535 1 97.62 124 VAL B O 1
ATOM 2486 N N . LYS B 1 125 ? 16.344 -19.516 -2.785 1 97.75 125 LYS B N 1
ATOM 2487 C CA . LYS B 1 125 ? 17.188 -18.406 -3.205 1 97.75 125 LYS B CA 1
ATOM 2488 C C . LYS B 1 125 ? 16.344 -17.25 -3.717 1 97.75 125 LYS B C 1
ATOM 2490 O O . LYS B 1 125 ? 15.141 -17.406 -3.971 1 97.75 125 LYS B O 1
ATOM 2495 N N . GLY B 1 126 ? 16.906 -16.078 -3.867 1 97.88 126 GLY B N 1
ATOM 2496 C CA . GLY B 1 126 ? 16.219 -14.898 -4.375 1 97.88 126 GLY B CA 1
ATOM 2497 C C . GLY B 1 126 ? 17.141 -13.703 -4.531 1 97.88 126 GLY B C 1
ATOM 2498 O O . GLY B 1 126 ? 18.328 -13.781 -4.199 1 97.88 126 GLY B O 1
ATOM 2499 N N . GLU B 1 127 ? 16.531 -12.719 -5.102 1 97.88 127 GL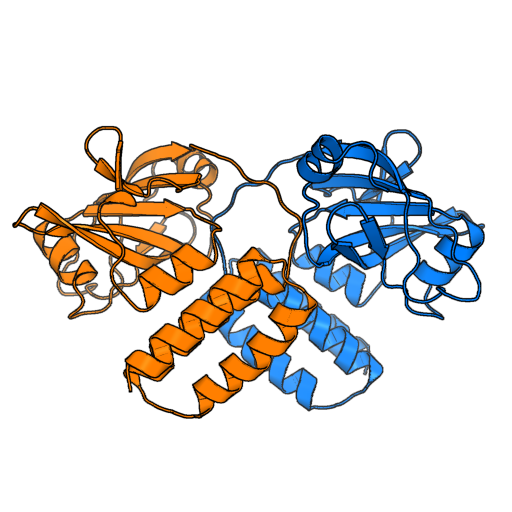U B N 1
ATOM 2500 C CA . GLU B 1 127 ? 17.297 -11.516 -5.406 1 97.88 127 GLU B CA 1
ATOM 2501 C C . GLU B 1 127 ? 16.406 -10.281 -5.418 1 97.88 127 GLU B C 1
ATOM 2503 O O . GLU B 1 127 ? 15.273 -10.336 -5.914 1 97.88 127 GLU B O 1
ATOM 2508 N N . VAL B 1 128 ? 16.922 -9.211 -4.82 1 97.56 128 VAL B N 1
ATOM 2509 C CA . VAL B 1 128 ? 16.281 -7.906 -4.988 1 97.56 128 VAL B CA 1
ATOM 2510 C C . VAL B 1 128 ? 16.781 -7.254 -6.277 1 97.56 128 VAL B C 1
ATOM 2512 O O . VAL B 1 128 ? 17.984 -7.145 -6.504 1 97.56 128 VAL B O 1
ATOM 2515 N N . LEU B 1 129 ? 15.883 -6.883 -7.121 1 97.56 129 LEU B N 1
ATOM 2516 C CA . LEU B 1 129 ? 16.25 -6.305 -8.414 1 97.56 129 LEU B CA 1
ATOM 2517 C C . LEU B 1 129 ? 16.109 -4.785 -8.375 1 97.56 129 LEU B C 1
ATOM 2519 O O . LEU B 1 129 ? 16.953 -4.074 -8.93 1 97.56 129 LEU B O 1
ATOM 2523 N N . GLU B 1 130 ? 15.055 -4.359 -7.844 1 93.12 130 GLU B N 1
ATOM 2524 C CA . GLU B 1 130 ? 14.734 -2.945 -7.691 1 93.12 130 GLU B CA 1
ATOM 2525 C C . GLU B 1 130 ? 13.945 -2.693 -6.406 1 93.12 130 GLU B C 1
ATOM 2527 O O . GLU B 1 130 ? 13.164 -3.541 -5.977 1 93.12 130 GLU B O 1
ATOM 2532 N N . ARG B 1 131 ? 14.328 -1.622 -5.793 1 87.88 131 ARG B N 1
ATOM 2533 C CA . ARG B 1 131 ? 13.586 -1.175 -4.617 1 87.88 131 ARG B CA 1
ATOM 2534 C C . ARG B 1 131 ? 12.875 0.147 -4.887 1 87.88 131 ARG B C 1
ATOM 2536 O O . ARG B 1 131 ? 13.523 1.176 -5.09 1 87.88 131 ARG B O 1
ATOM 2543 N N . GLU B 1 132 ? 11.633 0.057 -5.207 1 82.19 132 GLU B N 1
ATOM 2544 C CA . GLU B 1 132 ? 10.898 1.305 -5.391 1 82.19 132 GLU B CA 1
ATOM 2545 C C . GLU B 1 132 ? 10.422 1.862 -4.051 1 82.19 132 GLU B C 1
ATOM 2547 O O . GLU B 1 132 ? 9.93 1.116 -3.203 1 82.19 132 GLU B O 1
ATOM 2552 N N . PHE B 1 133 ? 10.68 3.072 -3.811 1 92.5 133 PHE B N 1
ATOM 2553 C CA . PHE B 1 133 ? 10.266 3.789 -2.611 1 92.5 133 PHE B CA 1
ATOM 2554 C C . PHE B 1 133 ? 9.211 4.84 -2.949 1 92.5 133 PHE B C 1
ATOM 2556 O O . PHE B 1 133 ? 9.484 5.773 -3.709 1 92.5 133 PHE B O 1
ATOM 2563 N N . ARG B 1 134 ? 8.008 4.621 -2.432 1 94.81 134 ARG B N 1
ATOM 2564 C CA . ARG B 1 134 ? 6.93 5.57 -2.703 1 94.81 134 ARG B CA 1
ATOM 2565 C C . ARG B 1 134 ? 6.07 5.793 -1.464 1 94.81 134 ARG B C 1
ATOM 2567 O O . ARG B 1 134 ? 5.852 4.867 -0.68 1 94.81 134 ARG B O 1
ATOM 2574 N N . ALA B 1 135 ? 5.562 6.984 -1.349 1 97.25 135 ALA B N 1
ATOM 2575 C CA . ALA B 1 135 ? 4.586 7.266 -0.301 1 97.25 135 ALA B CA 1
ATOM 2576 C C . ALA B 1 135 ? 3.311 6.453 -0.508 1 97.25 135 ALA B C 1
ATOM 2578 O O . ALA B 1 135 ? 3.02 6.016 -1.623 1 97.25 135 ALA B O 1
ATOM 2579 N N . VAL B 1 136 ? 2.664 6.211 0.568 1 97.5 136 VAL B N 1
ATOM 2580 C CA . VAL B 1 136 ? 1.364 5.551 0.486 1 97.5 136 VAL B CA 1
ATOM 2581 C C . VAL B 1 136 ? 0.483 6.27 -0.534 1 97.5 136 VAL B C 1
ATOM 2583 O O . VAL B 1 136 ? 0.402 7.5 -0.537 1 97.5 136 VAL B O 1
ATOM 2586 N N . ASN B 1 137 ? -0.084 5.578 -1.416 1 97.88 137 ASN B N 1
ATOM 2587 C CA . ASN B 1 137 ? -1.057 6.02 -2.41 1 97.88 137 ASN B CA 1
ATOM 2588 C C . ASN B 1 137 ? -2.299 5.133 -2.412 1 97.88 137 ASN B C 1
ATOM 2590 O O . ASN B 1 137 ? -2.219 3.945 -2.734 1 97.88 137 ASN B O 1
ATOM 2594 N N . ARG B 1 138 ? -3.406 5.695 -2.072 1 98.31 138 ARG B N 1
ATOM 2595 C CA . ARG B 1 138 ? -4.625 4.91 -1.915 1 98.31 138 ARG B CA 1
ATOM 2596 C C . ARG B 1 138 ? -5.09 4.344 -3.254 1 98.31 138 ARG B C 1
ATOM 2598 O O . ARG B 1 138 ? -5.695 3.273 -3.303 1 98.31 138 ARG B O 1
ATOM 2605 N N . GLY B 1 139 ? -4.809 5.082 -4.328 1 97.94 139 GLY B N 1
ATOM 2606 C CA . GLY B 1 139 ? -5.145 4.555 -5.641 1 97.94 139 GLY B CA 1
ATOM 2607 C C . GLY B 1 139 ? -4.434 3.25 -5.957 1 97.94 139 GLY B C 1
ATOM 2608 O O . GLY B 1 139 ? -5.062 2.289 -6.406 1 97.94 139 GLY B O 1
ATOM 2609 N N . ILE B 1 140 ? -3.158 3.211 -5.703 1 95.5 140 ILE B N 1
ATOM 2610 C CA . ILE B 1 140 ? -2.348 2.023 -5.941 1 95.5 140 ILE B CA 1
ATOM 2611 C C . ILE B 1 140 ? -2.875 0.862 -5.102 1 95.5 140 ILE B C 1
ATOM 2613 O O . ILE B 1 140 ? -3.111 -0.231 -5.621 1 95.5 140 ILE B O 1
ATOM 2617 N N . ASN B 1 141 ? -3.117 1.098 -3.811 1 97.62 141 ASN B N 1
ATOM 2618 C CA . ASN B 1 141 ? -3.576 0.08 -2.871 1 97.62 141 ASN B CA 1
ATOM 2619 C C . ASN B 1 141 ? -4.941 -0.478 -3.273 1 97.62 141 ASN B C 1
ATOM 2621 O O . ASN B 1 141 ? -5.164 -1.688 -3.201 1 97.62 141 ASN B O 1
ATOM 2625 N N . LEU B 1 142 ? -5.766 0.376 -3.742 1 98.69 142 LEU B N 1
ATOM 2626 C CA . LEU B 1 142 ? -7.152 -0.02 -3.98 1 98.69 142 LEU B CA 1
ATOM 2627 C C . LEU B 1 142 ? -7.281 -0.76 -5.309 1 98.69 142 LEU B C 1
ATOM 2629 O O . LEU B 1 142 ? -8.242 -1.504 -5.516 1 98.69 142 LEU B O 1
ATOM 2633 N N . VAL B 1 143 ? -6.344 -0.594 -6.219 1 98.81 143 VAL B N 1
ATOM 2634 C CA . VAL B 1 143 ? -6.367 -1.407 -7.43 1 98.81 143 VAL B CA 1
ATOM 2635 C C . VAL B 1 143 ? -6.207 -2.881 -7.066 1 98.81 143 VAL B C 1
ATOM 2637 O O . VAL B 1 143 ? -6.852 -3.748 -7.66 1 98.81 143 VAL B O 1
ATOM 2640 N N . VAL B 1 144 ? -5.352 -3.199 -6.094 1 98.56 144 VAL B N 1
ATOM 2641 C CA . VAL B 1 144 ? -5.176 -4.574 -5.645 1 98.56 144 VAL B CA 1
ATOM 2642 C C . VAL B 1 144 ? -6.48 -5.102 -5.055 1 98.56 144 VAL B C 1
ATOM 2644 O O . VAL B 1 144 ? -6.902 -6.219 -5.359 1 98.56 144 VAL B O 1
ATOM 2647 N N . GLU B 1 145 ? -7.148 -4.262 -4.258 1 98.75 145 GLU B N 1
ATOM 2648 C CA . GLU B 1 145 ? -8.453 -4.633 -3.721 1 98.75 145 GLU B CA 1
ATOM 2649 C C . GLU B 1 145 ? -9.453 -4.902 -4.84 1 98.75 145 GLU B C 1
ATOM 2651 O O . GLU B 1 145 ? -10.258 -5.836 -4.754 1 98.75 145 GLU B O 1
ATOM 2656 N N . ALA B 1 146 ? -9.422 -4.043 -5.836 1 98.81 146 ALA B N 1
ATOM 2657 C CA . ALA B 1 146 ? -10.328 -4.211 -6.969 1 98.81 146 ALA B CA 1
ATOM 2658 C C . ALA B 1 146 ? -10.062 -5.527 -7.695 1 98.81 146 ALA B C 1
ATOM 2660 O O . ALA B 1 146 ? -11 -6.203 -8.133 1 98.81 146 ALA B O 1
ATOM 2661 N N . ALA B 1 147 ? -8.789 -5.848 -7.867 1 98.62 147 ALA B N 1
ATOM 2662 C CA . ALA B 1 147 ? -8.43 -7.109 -8.508 1 98.62 147 ALA B CA 1
ATOM 2663 C C . ALA B 1 147 ? -8.984 -8.297 -7.73 1 98.62 147 ALA B C 1
ATOM 2665 O O . ALA B 1 147 ? -9.492 -9.25 -8.32 1 98.62 147 ALA B O 1
ATOM 2666 N N . VAL B 1 148 ? -8.875 -8.281 -6.414 1 98.12 148 VAL B N 1
ATOM 2667 C CA . VAL B 1 148 ? -9.414 -9.328 -5.559 1 98.12 148 VAL B CA 1
ATOM 2668 C C . VAL B 1 148 ? -10.93 -9.422 -5.742 1 98.12 148 VAL B C 1
ATOM 2670 O O . VAL B 1 148 ? -11.477 -10.508 -5.949 1 98.12 148 VAL B O 1
ATOM 2673 N N . ALA B 1 149 ? -11.586 -8.281 -5.699 1 98.25 149 ALA B N 1
ATOM 2674 C CA . ALA B 1 149 ? -13.031 -8.234 -5.887 1 98.25 149 ALA B CA 1
ATOM 2675 C C . ALA B 1 149 ? -13.422 -8.773 -7.262 1 98.25 149 ALA B C 1
ATOM 2677 O O . ALA B 1 149 ? -14.414 -9.5 -7.395 1 98.25 149 ALA B O 1
ATOM 2678 N N . ALA B 1 150 ? -12.672 -8.414 -8.25 1 98.31 150 ALA B N 1
ATOM 2679 C CA . ALA B 1 150 ? -12.961 -8.836 -9.617 1 98.31 150 ALA B CA 1
ATOM 2680 C C . ALA B 1 150 ? -12.867 -10.352 -9.758 1 98.31 150 ALA B C 1
ATOM 2682 O O . ALA B 1 150 ? -13.688 -10.969 -10.445 1 98.31 150 ALA B O 1
ATOM 2683 N N . THR B 1 151 ? -11.82 -10.938 -9.156 1 96.62 151 THR B N 1
ATOM 2684 C CA . THR B 1 151 ? -11.695 -12.391 -9.188 1 96.62 151 THR B CA 1
ATOM 2685 C C . THR B 1 151 ? -12.914 -13.055 -8.562 1 96.62 151 THR B C 1
ATOM 2687 O O . THR B 1 151 ? -13.414 -14.062 -9.07 1 96.62 151 THR B O 1
ATOM 2690 N N . ARG B 1 152 ? -13.391 -12.484 -7.48 1 95.56 152 ARG B N 1
ATOM 2691 C CA . ARG B 1 152 ? -14.586 -13.023 -6.828 1 95.56 152 ARG B CA 1
ATOM 2692 C C . ARG B 1 152 ? -15.82 -12.828 -7.703 1 95.56 152 ARG B C 1
ATOM 2694 O O . ARG B 1 152 ? -16.688 -13.703 -7.762 1 95.56 152 ARG B O 1
ATOM 2701 N N . TYR B 1 153 ? -15.875 -11.719 -8.32 1 97.12 153 TYR B N 1
ATOM 2702 C CA . TYR B 1 153 ? -16.984 -11.461 -9.219 1 97.12 153 TYR B CA 1
ATOM 2703 C C . TYR B 1 153 ? -17.031 -12.477 -10.352 1 97.12 153 TYR B C 1
ATOM 2705 O O . TYR B 1 153 ? -18.094 -13.016 -10.68 1 97.12 153 TYR B O 1
ATOM 2713 N N . VAL B 1 154 ? -15.914 -12.719 -10.961 1 94.94 154 VAL B N 1
ATOM 2714 C CA . VAL B 1 154 ? -15.836 -13.656 -12.07 1 94.94 154 VAL B CA 1
ATOM 2715 C C . VAL B 1 154 ? -16.234 -15.055 -11.594 1 94.94 154 VAL B C 1
ATOM 2717 O O . VAL B 1 154 ? -16.891 -15.805 -12.32 1 94.94 154 VAL B O 1
ATOM 2720 N N . ALA B 1 155 ? -15.875 -15.367 -10.359 1 92.31 155 ALA B N 1
ATOM 2721 C CA . ALA B 1 155 ? -16.125 -16.703 -9.812 1 92.31 155 ALA B CA 1
ATOM 2722 C C . ALA B 1 155 ? -17.578 -16.828 -9.359 1 92.31 155 ALA B C 1
ATOM 2724 O O . ALA B 1 155 ? -18.203 -17.875 -9.547 1 92.31 155 ALA B O 1
ATOM 2725 N N . LEU B 1 156 ? -18.172 -15.711 -8.828 1 95 156 LEU B N 1
ATOM 2726 C CA . LEU B 1 156 ? -19.453 -15.844 -8.125 1 95 156 LEU B CA 1
ATOM 2727 C C . LEU B 1 156 ? -20.547 -15.07 -8.836 1 95 156 LEU B C 1
ATOM 2729 O O . LEU B 1 156 ? -21.734 -15.312 -8.602 1 95 156 LEU B O 1
ATOM 2733 N N . LYS B 1 157 ? -20.266 -14.219 -9.609 1 94.19 157 LYS B N 1
ATOM 2734 C CA . LYS B 1 157 ? -21.172 -13.383 -10.391 1 94.19 157 LYS B CA 1
ATOM 2735 C C . LYS B 1 157 ? -22.156 -12.641 -9.484 1 94.19 157 LYS B C 1
ATOM 2737 O O . LYS B 1 157 ? -23.344 -12.531 -9.797 1 94.19 157 LYS B O 1
ATOM 2742 N N . SER B 1 158 ? -21.719 -12.234 -8.352 1 95.19 158 SER B N 1
ATOM 2743 C CA . SER B 1 158 ? -22.516 -11.43 -7.441 1 95.19 158 SER B CA 1
ATOM 2744 C C . SER B 1 158 ? -22.297 -9.938 -7.684 1 95.19 158 SER B C 1
ATOM 2746 O O . SER B 1 158 ? -21.172 -9.469 -7.742 1 95.19 158 SER B O 1
ATOM 2748 N N . ASP B 1 159 ? -23.375 -9.141 -7.652 1 95.12 159 ASP B N 1
ATOM 2749 C CA . ASP B 1 159 ? -23.312 -7.699 -7.895 1 95.12 159 ASP B CA 1
ATOM 2750 C C . ASP B 1 159 ? -22.641 -6.973 -6.738 1 95.12 159 ASP B C 1
ATOM 2752 O O . ASP B 1 159 ? -22.219 -5.82 -6.879 1 95.12 159 ASP B O 1
ATOM 2756 N N . LEU B 1 160 ? -22.594 -7.688 -5.668 1 95.62 160 LEU B N 1
ATOM 2757 C CA . LEU B 1 160 ? -21.922 -7.102 -4.516 1 95.62 160 LEU B CA 1
ATOM 2758 C C . LEU B 1 160 ? -20.484 -6.719 -4.855 1 95.62 160 LEU B C 1
ATOM 2760 O O . LEU B 1 160 ? -20 -5.668 -4.434 1 95.62 160 LEU B O 1
ATOM 2764 N N . TYR B 1 161 ? -19.812 -7.504 -5.629 1 97.12 161 TYR B N 1
ATOM 2765 C CA . TYR B 1 161 ? -18.422 -7.254 -5.973 1 97.12 161 TYR B CA 1
ATOM 2766 C C . TYR B 1 161 ? -18.297 -6.164 -7.035 1 97.12 161 TYR B C 1
ATOM 2768 O O . TYR B 1 161 ? -17.328 -5.402 -7.051 1 97.12 161 TYR B O 1
ATOM 2776 N N . LEU B 1 162 ? -19.281 -6.055 -7.906 1 96.69 162 LEU B N 1
ATOM 2777 C CA . LEU B 1 162 ? -19.297 -4.961 -8.875 1 96.69 162 LEU B CA 1
ATOM 2778 C C . LEU B 1 162 ? -19.438 -3.617 -8.172 1 96.69 162 LEU B C 1
ATOM 2780 O O . LEU B 1 162 ? -18.766 -2.648 -8.523 1 96.69 162 LEU B O 1
ATOM 2784 N N . GLU B 1 163 ? -20.328 -3.592 -7.219 1 97.12 163 GLU B N 1
ATOM 2785 C CA . GLU B 1 163 ? -20.516 -2.369 -6.441 1 97.12 163 GLU B CA 1
ATOM 2786 C C . GLU B 1 163 ? -19.234 -1.971 -5.723 1 97.12 163 GLU B C 1
ATOM 2788 O O . GLU B 1 163 ? -18.891 -0.788 -5.664 1 97.12 163 GLU B O 1
ATOM 2793 N N . GLU B 1 164 ? -18.578 -2.965 -5.164 1 97.62 164 GLU B N 1
ATOM 2794 C CA . GLU B 1 164 ? -17.297 -2.719 -4.5 1 97.62 164 GLU B CA 1
ATOM 2795 C C . GLU B 1 164 ? -16.281 -2.145 -5.477 1 97.62 164 GLU B C 1
ATOM 2797 O O . GLU B 1 164 ? -15.578 -1.182 -5.152 1 97.62 164 GLU B O 1
ATOM 2802 N N . ILE B 1 165 ? -16.234 -2.695 -6.652 1 98.5 165 ILE B N 1
ATOM 2803 C CA . ILE B 1 165 ? -15.289 -2.252 -7.676 1 98.5 165 ILE B CA 1
ATOM 2804 C C . ILE B 1 165 ? -15.609 -0.818 -8.086 1 98.5 165 ILE B C 1
ATOM 2806 O O . ILE B 1 165 ? -14.703 -0.004 -8.281 1 98.5 165 ILE B O 1
ATOM 2810 N N . PHE B 1 166 ? -16.891 -0.476 -8.156 1 97.69 166 PHE B N 1
ATOM 2811 C CA . PHE B 1 166 ? -17.312 0.872 -8.531 1 97.69 166 PHE B CA 1
ATOM 2812 C C . PHE B 1 166 ? -16.891 1.879 -7.461 1 97.69 166 PHE B C 1
ATOM 2814 O O . PHE B 1 166 ? -16.453 2.982 -7.781 1 97.69 166 PHE B O 1
ATOM 2821 N N . LYS B 1 167 ? -17.078 1.507 -6.262 1 97.69 167 LYS B N 1
ATOM 2822 C CA . LYS B 1 167 ? -16.625 2.369 -5.168 1 97.69 167 LYS B CA 1
ATOM 2823 C C . LYS B 1 167 ? -15.125 2.598 -5.219 1 97.69 167 LYS B C 1
ATOM 2825 O O . LYS B 1 167 ? -14.656 3.727 -5.059 1 97.69 167 LYS B O 1
ATOM 2830 N N . ILE B 1 168 ? -14.391 1.546 -5.457 1 98.69 168 ILE B N 1
ATOM 2831 C CA . ILE B 1 168 ? -12.93 1.615 -5.535 1 98.69 168 ILE B CA 1
ATOM 2832 C C . ILE B 1 168 ? -12.523 2.5 -6.711 1 98.69 168 ILE B C 1
ATOM 2834 O O . ILE B 1 168 ? -11.617 3.326 -6.586 1 98.69 168 ILE B O 1
ATOM 2838 N N . ARG B 1 169 ? -13.203 2.346 -7.824 1 98.69 169 ARG B N 1
ATOM 2839 C CA . ARG B 1 169 ? -12.914 3.119 -9.023 1 98.69 169 ARG B CA 1
ATOM 2840 C C . ARG B 1 169 ? -12.961 4.617 -8.742 1 98.69 169 ARG B C 1
ATOM 2842 O O . ARG B 1 169 ? -12.109 5.371 -9.211 1 98.69 169 ARG B O 1
ATOM 2849 N N . ARG B 1 170 ? -13.875 5.07 -7.977 1 98.38 170 ARG B N 1
ATOM 2850 C CA . ARG B 1 170 ? -14.016 6.484 -7.648 1 98.38 170 ARG B CA 1
ATOM 2851 C C . ARG B 1 170 ? -12.82 6.984 -6.855 1 98.38 170 ARG B C 1
ATOM 2853 O O . ARG B 1 170 ? -12.305 8.078 -7.109 1 98.38 170 ARG B O 1
ATOM 2860 N N . ILE B 1 171 ? -12.367 6.191 -5.957 1 98.56 171 ILE B N 1
ATOM 2861 C CA . ILE B 1 171 ? -11.227 6.574 -5.133 1 98.56 171 ILE B CA 1
ATOM 2862 C C . ILE B 1 171 ? -9.945 6.547 -5.973 1 98.56 171 ILE B C 1
ATOM 2864 O O . ILE B 1 171 ? -9.117 7.453 -5.875 1 98.56 171 ILE B O 1
ATOM 2868 N N . VAL B 1 172 ? -9.797 5.543 -6.84 1 98.81 172 VAL B N 1
ATOM 2869 C CA . VAL B 1 172 ? -8.609 5.426 -7.688 1 98.81 172 VAL B CA 1
ATOM 2870 C C . VAL B 1 172 ? -8.539 6.621 -8.641 1 98.81 172 VAL B C 1
ATOM 2872 O O . VAL B 1 172 ? -7.461 7.156 -8.898 1 98.81 172 VAL B O 1
ATOM 2875 N N . ASN B 1 173 ? -9.711 7.047 -9.125 1 98.5 173 ASN B N 1
ATOM 2876 C CA . ASN B 1 173 ? -9.75 8.195 -10.023 1 98.5 173 ASN B CA 1
ATOM 2877 C C . ASN B 1 173 ? -9.242 9.461 -9.328 1 98.5 173 ASN B C 1
ATOM 2879 O O . ASN B 1 173 ? -8.633 10.32 -9.969 1 98.5 173 ASN B O 1
ATOM 2883 N N . ARG B 1 174 ? -9.445 9.477 -8.07 1 97.31 174 ARG B N 1
ATOM 2884 C CA . ARG B 1 174 ? -9.086 10.672 -7.312 1 97.31 174 ARG B CA 1
ATOM 2885 C C . ARG B 1 174 ? -7.664 10.57 -6.773 1 97.31 174 ARG B C 1
ATOM 2887 O O . ARG B 1 174 ? -6.914 11.547 -6.797 1 97.31 174 ARG B O 1
ATOM 2894 N N . CYS B 1 175 ? -7.25 9.438 -6.324 1 98.31 175 CYS B N 1
ATOM 2895 C CA . CYS B 1 175 ? -6.035 9.305 -5.527 1 98.31 175 CYS B CA 1
ATOM 2896 C C . CYS B 1 175 ? -4.898 8.727 -6.355 1 98.31 175 CYS B C 1
ATOM 2898 O O . CYS B 1 175 ? -3.729 8.859 -5.992 1 98.31 175 CYS B O 1
ATOM 2900 N N . GLY B 1 176 ? -5.25 8.023 -7.43 1 98.19 176 GLY B N 1
ATOM 2901 C CA . GLY B 1 176 ? -4.234 7.328 -8.203 1 98.19 176 GLY B CA 1
ATOM 2902 C C . GLY B 1 176 ? -3.596 8.195 -9.266 1 98.19 176 GLY B C 1
ATOM 2903 O O . GLY B 1 176 ? -4.102 9.281 -9.578 1 98.19 176 GLY B O 1
ATOM 2904 N N . GLY B 1 177 ? -2.465 7.793 -9.773 1 97 177 GLY B N 1
ATOM 2905 C CA . GLY B 1 177 ? -1.868 8.352 -10.977 1 97 177 GLY B CA 1
ATOM 2906 C C . GLY B 1 177 ? -2.359 7.688 -12.25 1 97 177 GLY B C 1
ATOM 2907 O O . GLY B 1 177 ? -3.299 6.891 -12.219 1 97 177 GLY B O 1
ATOM 2908 N N . PRO B 1 178 ? -1.719 8.047 -13.297 1 96.81 178 PRO B N 1
ATOM 2909 C CA . PRO B 1 178 ? -2.135 7.52 -14.602 1 96.81 178 PRO B CA 1
ATOM 2910 C C . PRO B 1 178 ? -2.074 5.996 -14.672 1 96.81 178 PRO B C 1
ATOM 2912 O O . PRO B 1 178 ? -2.961 5.367 -15.258 1 96.81 178 PRO B O 1
ATOM 2915 N N . ARG B 1 179 ? -1.125 5.414 -14.094 1 96.94 179 ARG B N 1
ATOM 2916 C CA . ARG B 1 179 ? -0.948 3.969 -14.188 1 96.94 179 ARG B CA 1
ATOM 2917 C C . ARG B 1 179 ? -2.055 3.234 -13.438 1 96.94 179 ARG B C 1
ATOM 2919 O O . ARG B 1 179 ? -2.559 2.213 -13.914 1 96.94 179 ARG B O 1
ATOM 2926 N N . GLU B 1 180 ? -2.443 3.764 -12.25 1 98.56 180 GLU B N 1
ATOM 2927 C CA . GLU B 1 180 ? -3.539 3.17 -11.484 1 98.56 180 GLU B CA 1
ATOM 2928 C C . GLU B 1 180 ? -4.859 3.285 -12.242 1 98.56 180 GLU B C 1
ATOM 2930 O O . GLU B 1 180 ? -5.672 2.355 -12.227 1 98.56 180 GLU B O 1
ATOM 2935 N N . ILE B 1 181 ? -5.039 4.387 -12.844 1 98.5 181 ILE B N 1
ATOM 2936 C CA . ILE B 1 181 ? -6.254 4.598 -13.625 1 98.5 181 ILE B CA 1
ATOM 2937 C C . ILE B 1 181 ? -6.293 3.619 -14.797 1 98.5 181 ILE B C 1
ATOM 2939 O O . ILE B 1 181 ? -7.32 2.992 -15.055 1 98.5 181 ILE B O 1
ATOM 2943 N N . GLU B 1 182 ? -5.191 3.494 -15.43 1 98.62 182 GLU B N 1
ATOM 2944 C CA . GLU B 1 182 ? -5.078 2.529 -16.516 1 98.62 182 GLU B CA 1
ATOM 2945 C C . GLU B 1 182 ? -5.375 1.113 -16.031 1 98.62 182 GLU B C 1
ATOM 2947 O O . GLU B 1 182 ? -6.047 0.343 -16.719 1 98.62 182 GLU B O 1
ATOM 2952 N N . ALA B 1 183 ? -4.871 0.75 -14.914 1 98.69 183 ALA B N 1
ATOM 2953 C CA . ALA B 1 183 ? -5.09 -0.578 -14.352 1 98.69 183 ALA B CA 1
ATOM 2954 C C . ALA B 1 183 ? -6.578 -0.837 -14.117 1 98.69 183 ALA B C 1
ATOM 2956 O O . ALA B 1 183 ? -7.074 -1.929 -14.398 1 98.69 183 ALA B O 1
ATOM 2957 N N . MET B 1 184 ? -7.273 0.153 -13.633 1 98.81 184 MET B N 1
ATOM 2958 C CA . MET B 1 184 ? -8.711 0.012 -13.406 1 98.81 184 MET B CA 1
ATOM 2959 C C . MET B 1 184 ? -9.453 -0.148 -14.727 1 98.81 184 MET B C 1
ATOM 2961 O O . MET B 1 184 ? -10.398 -0.938 -14.82 1 98.81 184 MET B O 1
ATOM 2965 N N . ASP B 1 185 ? -9.055 0.653 -15.711 1 98.69 185 ASP B N 1
ATOM 2966 C CA . ASP B 1 185 ? -9.648 0.491 -17.031 1 98.69 185 ASP B CA 1
ATOM 2967 C C . ASP B 1 185 ? -9.469 -0.938 -17.547 1 98.69 185 ASP B C 1
ATOM 2969 O O . ASP B 1 185 ? -10.422 -1.55 -18.031 1 98.69 185 ASP B O 1
ATOM 2973 N N . ARG B 1 186 ? -8.266 -1.407 -17.422 1 98.31 186 ARG B N 1
ATOM 2974 C CA . ARG B 1 186 ? -7.945 -2.762 -17.859 1 98.31 186 ARG B CA 1
ATOM 2975 C C . ARG B 1 186 ? -8.766 -3.793 -17.094 1 98.31 186 ARG B C 1
ATOM 2977 O O . ARG B 1 186 ? -9.266 -4.754 -17.688 1 98.31 186 ARG B O 1
ATOM 2984 N N . LEU B 1 187 ? -8.93 -3.629 -15.797 1 98.69 187 LEU B N 1
ATOM 2985 C CA . LEU B 1 187 ? -9.727 -4.516 -14.953 1 98.69 187 LEU B CA 1
ATOM 2986 C C . LEU B 1 187 ? -11.164 -4.598 -15.453 1 98.69 187 LEU B C 1
ATOM 2988 O O . LEU B 1 187 ? -11.711 -5.691 -15.609 1 98.69 187 LEU B O 1
ATOM 2992 N N . GLU B 1 188 ? -11.688 -3.488 -15.711 1 97.88 188 GLU B N 1
ATOM 2993 C CA . GLU B 1 188 ? -13.07 -3.422 -16.172 1 97.88 188 GLU B CA 1
ATOM 2994 C C . GLU B 1 188 ? -13.234 -4.09 -17.547 1 97.88 188 GLU B C 1
ATOM 2996 O O . GLU B 1 188 ? -14.227 -4.773 -17.797 1 97.88 188 GLU B O 1
ATOM 3001 N N . GLU B 1 189 ? -12.25 -3.9 -18.375 1 97.44 189 GLU B N 1
ATOM 3002 C CA . GLU B 1 189 ? -12.25 -4.566 -19.672 1 97.44 189 GLU B CA 1
ATOM 3003 C C . GLU B 1 189 ? -12.25 -6.086 -19.516 1 97.44 189 GLU B C 1
ATOM 3005 O O . GLU B 1 189 ? -12.977 -6.785 -20.219 1 97.44 189 GLU B O 1
ATOM 3010 N N . LEU B 1 190 ? -11.484 -6.562 -18.625 1 96.75 190 LEU B N 1
ATOM 3011 C CA . LEU B 1 190 ? -11.328 -8 -18.438 1 96.75 190 LEU B CA 1
ATOM 3012 C C . LEU B 1 190 ? -12.586 -8.609 -17.844 1 96.75 190 LEU B C 1
ATOM 3014 O O . LEU B 1 190 ? -12.969 -9.727 -18.188 1 96.75 190 LEU B O 1
ATOM 3018 N N . ILE B 1 191 ? -13.18 -7.879 -16.922 1 96.25 191 ILE B N 1
ATOM 3019 C CA . ILE B 1 191 ? -14.414 -8.352 -16.312 1 96.25 191 ILE B CA 1
ATOM 3020 C C . ILE B 1 191 ? -15.523 -8.383 -17.359 1 96.25 191 ILE B C 1
ATOM 3022 O O . ILE B 1 191 ? -16.359 -9.289 -17.359 1 96.25 191 ILE B O 1
ATOM 3026 N N . GLU B 1 192 ? -15.625 -7.422 -18.203 1 91.94 192 GLU B N 1
ATOM 3027 C CA . GLU B 1 192 ? -16.641 -7.367 -19.266 1 91.94 192 GLU B CA 1
ATOM 3028 C C . GLU B 1 192 ? -16.453 -8.516 -20.25 1 91.94 192 GLU B C 1
ATOM 3030 O O . GLU B 1 192 ? -17.438 -9.062 -20.75 1 91.94 192 GLU B O 1
ATOM 3035 N N . GLY B 1 193 ? -15.211 -8.828 -20.578 1 85.56 193 GLY B N 1
ATOM 3036 C CA . GLY B 1 193 ? -14.93 -9.914 -21.5 1 85.56 193 GLY B CA 1
ATOM 3037 C C . GLY B 1 193 ? -15.25 -11.281 -20.906 1 85.56 193 GLY B C 1
ATOM 3038 O O . GLY B 1 193 ? -15.344 -12.266 -21.641 1 85.56 193 GLY B O 1
ATOM 3039 N N . SER B 1 194 ? -15.352 -11.375 -19.625 1 78.38 194 SER B N 1
ATOM 3040 C CA . SER B 1 194 ? -15.625 -12.633 -18.953 1 78.38 194 SER B CA 1
ATOM 3041 C C . SER B 1 194 ? -17.125 -12.914 -18.906 1 78.38 194 SER B C 1
ATOM 3043 O O . SER B 1 194 ? -17.547 -14.008 -18.5 1 78.38 194 SER B O 1
ATOM 3045 N N . ASP B 1 195 ? -17.953 -11.969 -19.172 1 69.5 195 ASP B N 1
ATOM 3046 C CA . ASP B 1 195 ? -19.391 -12.156 -19.234 1 69.5 195 ASP B CA 1
ATOM 3047 C C . ASP B 1 195 ? -19.812 -12.773 -20.578 1 69.5 195 ASP B C 1
ATOM 3049 O O . ASP B 1 195 ? -19.266 -12.422 -21.609 1 69.5 195 ASP B O 1
#

Nearest PDB structures (foldseek):
  2iml-assembly2_B  TM=9.205E-01  e=2.012E-19  Archaeoglobus fulgidus
  2nr4-assembly1_A  TM=8.951E-01  e=8.358E-19  Methanosarcina mazei
  2nr4-assembly1_B  TM=8.643E-01  e=1.187E-16  Methanosarcina mazei
  2ptf-assembly1_B  TM=6.293E-01  e=2.883E-15  Methanothermobacter thermautotrophicus str. Delta H
  2ptf-assembly1_A  TM=6.023E-01  e=9.535E-15  Methanothermobacter thermautotrophicus str. Delta H

Foldseek 3Di:
DAPCPVQCVVQVDDAAWAWWWKWFAAPVGDIAIAIWTWHDDPRWTKIFDDPPDPVLNRCQVVQKIKTFADLQLQSHLDRLLHGDDPVQWDDDPNDIDGPHGQKMWMWGHHDDPVQSRITIIYTDDMDGDHDDDDDDFLLSVLSNVLSVLLSVCLVPVDCVSVVSLVVSLVSNVVGPDPSSNVSSVVNVVSSVVSD/DAPCPVQCVVQVDDAAWAWWWKWFAAPVGDIAIAIWTWHDDPRWTKIFDDPPDPVLNRCQVVQKIKTFADLQLQSHLDRLLHGDDPVQWDDDPNHIDGPPGQKMWMWGHHDDPVQSRITTIYTDDMDGDHDDDDDDFLLSVLSNVLSVLLSVCLVPVDCVSVVSLVVSLVSNVVGPDPSSNVSSVVNVVSSVVSD

pLDDT: mean 95.35, std 5.9, range [63.31, 98.88]

InterPro domains:
  IPR007386 DUF447, N-terminal domain [PF04289] (18-112)
  IPR012349 FMN-binding split barrel [G3DSA:2.30.110.10] (6-128)
  IPR016733 Uncharacterised conserved protein UCP018747 [PIRSF018747] (25-181)
  IPR049288 DUF447, C-terminal domain [PF20766] (137-189)

Organism: Methanothrix harundinacea (strain 6Ac) (NCBI:txid1110509)

Radius of gyration: 21.6 Å; Cα contacts (8 Å, |Δi|>4): 846; chains: 2; bounding box: 43×68×46 Å

Solvent-accessible surface area (backbone atoms only — not comparable to full-atom values): 20062 Å² total; per-residue (Å²): 116,60,86,52,60,68,60,44,39,67,53,14,49,52,60,14,28,24,41,25,37,32,24,40,50,42,97,88,64,50,75,44,55,34,66,35,45,40,32,25,59,86,53,38,40,27,38,57,45,55,86,90,37,69,67,38,54,20,25,71,71,64,33,34,40,24,40,22,24,48,86,55,46,46,59,54,32,43,27,54,76,40,83,71,64,72,83,48,50,37,76,54,96,89,36,61,38,53,62,79,36,25,17,38,33,36,30,41,31,72,65,44,94,91,33,57,47,56,23,58,47,42,84,73,51,69,49,71,73,49,79,75,54,63,35,46,32,64,7,54,52,39,46,55,54,35,35,56,32,47,48,48,24,74,73,64,69,44,67,68,33,54,53,52,39,53,57,41,48,56,48,22,68,67,23,18,28,73,63,38,42,49,23,51,53,52,44,53,52,53,54,57,69,71,103,117,59,85,51,59,70,60,43,39,67,53,15,49,53,60,13,28,23,42,25,38,31,24,41,51,41,96,88,64,51,76,45,54,33,66,35,45,39,34,26,59,87,52,38,42,27,38,57,47,55,88,91,37,70,67,38,54,21,25,70,72,64,32,33,42,24,39,21,26,48,87,54,47,46,58,52,32,42,28,56,76,40,82,72,64,74,83,47,49,37,76,54,96,89,35,62,38,53,62,80,36,24,15,40,33,36,29,41,30,72,64,45,93,90,33,58,47,55,24,5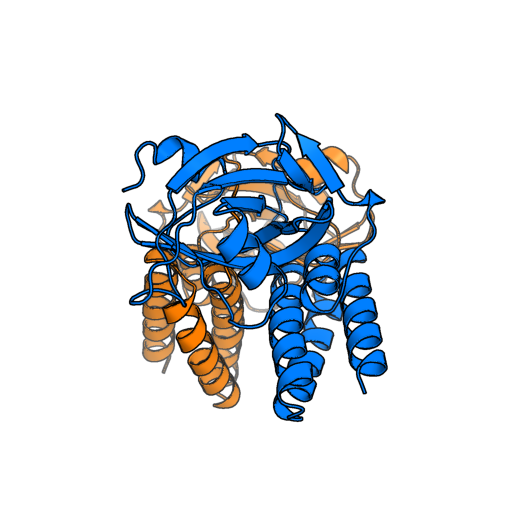6,47,42,82,74,49,68,48,71,72,48,81,75,52,64,32,44,33,64,7,54,50,39,47,54,51,36,34,55,32,47,46,47,23,74,73,63,70,44,66,68,32,53,52,51,36,53,56,40,49,57,47,21,66,67,24,18,26,72,64,38,41,49,22,51,53,52,42,53,52,52,55,58,69,71,103

Sequence (390 aa):
MIRDLGRIEELGIFDGINEIIATTVNEAGTHNAAPLGLIRTGETLSVRLFVGTHTYENIMSGKKFVANVSHDPILFVETALGDISDENFVERDGEVTLRDAEAWALFRCEPNGLDIALPEVEFVKGEVLEREFRAVNRGINLVVEAAVAATRYVALKSDLYLEEIFKIRRIVNRCGGPREIEAMDRLEELIEGSDMIRDLGRIEELGIFDGINEIIATTVNEAGTHNAAPLGLIRTGETLSVRLFVGTHTYENIMSGKKFVANVSHDPILFVETALGDISDENFVERDGEVTLRDAEAWALFRCEPNGLDIALPEVEFVKGEVLEREFRAVNRGINLVVEAAVAATRYVALKSDLYLEEIFKIRRIVNRCGGPREIEAMDRLEELIEGSD